Protein AF-A0A960XRH3-F1 (afdb_monomer_lite)

Foldseek 3Di:
DQVVLLVLLLVQCQDPDALLNQLSLVLLLLALDSDQSSLVSLVVLCVVQNQVSSYPQLLSSLSHADDLVSLVVLLVVLLVDAQDQDPSDNNLSSLSSNLPHDLVSVVVSLVVNVVSCVVRDDDPPDDPLQDPVRSSGSVVSNVLSVLLNVLLPDDLVVLVVLLVVLQVVCQVDPDRNVNSLSSLLSSLLSCLVVVVCPDVVLCVLLVLLAPPPPPPLPTPPVSVLSSLSNLLNNLAADPLVSLLCCCVSVDPSSLLSSLSSCLSVDDPVSVVVCLVCLVVHDPSSLLSSLSSLSHDDDPPCLVSLLVVLVPDDDLSSNLSSLQSLLSNVDPVSLVSSLVSCVVDLQDPSNVSSLSSNVSSCVSVVPDDPSSVVSCVVNVVVVVD

Structure (mmCIF, N/CA/C/O backbone):
data_AF-A0A960XRH3-F1
#
_entry.id   AF-A0A960XRH3-F1
#
loop_
_atom_site.group_PDB
_atom_site.id
_atom_site.type_symbol
_atom_site.label_atom_id
_atom_site.label_alt_id
_atom_site.label_comp_id
_atom_site.label_asym_id
_atom_site.label_entity_id
_atom_site.label_seq_id
_atom_site.pdbx_PDB_ins_code
_atom_site.Cartn_x
_atom_site.Cartn_y
_atom_site.Cartn_z
_atom_site.occupancy
_atom_site.B_iso_or_equiv
_atom_site.auth_seq_id
_atom_site.auth_comp_id
_atom_site.auth_asym_id
_atom_site.auth_atom_id
_atom_site.pdbx_PDB_model_num
ATOM 1 N N . MET A 1 1 ? -21.223 -7.403 -2.447 1.00 48.56 1 MET A N 1
ATOM 2 C CA . MET A 1 1 ? -21.439 -7.218 -0.989 1.00 48.56 1 MET A CA 1
ATOM 3 C C . MET A 1 1 ? -20.236 -6.549 -0.310 1.00 48.56 1 MET A C 1
ATOM 5 O O . MET A 1 1 ? -20.296 -6.327 0.890 1.00 48.56 1 MET A O 1
ATOM 9 N N . SER A 1 2 ? -19.185 -6.147 -1.039 1.00 59.88 2 SER A N 1
ATOM 10 C CA . SER A 1 2 ? -18.018 -5.454 -0.460 1.00 59.88 2 SER A CA 1
ATOM 11 C C . SER A 1 2 ? -18.266 -4.022 0.019 1.00 59.88 2 SER A C 1
ATOM 13 O O . SER A 1 2 ? -17.656 -3.613 1.004 1.00 59.88 2 SER A O 1
ATOM 15 N N . GLY A 1 3 ? -19.172 -3.273 -0.624 1.00 72.62 3 GLY A N 1
ATOM 16 C CA . GLY A 1 3 ? -19.415 -1.861 -0.287 1.00 72.62 3 GLY A CA 1
ATOM 17 C C . GLY A 1 3 ? -19.812 -1.636 1.175 1.00 72.62 3 GLY A C 1
ATOM 18 O O . GLY A 1 3 ? -19.259 -0.763 1.833 1.00 72.62 3 GLY A O 1
ATOM 19 N N . THR A 1 4 ? -20.676 -2.496 1.724 1.00 84.50 4 THR A N 1
ATOM 20 C CA . THR A 1 4 ? -21.173 -2.353 3.102 1.00 84.50 4 THR A CA 1
ATOM 21 C C . THR A 1 4 ? -20.093 -2.599 4.154 1.00 84.50 4 THR A C 1
ATOM 23 O O . THR A 1 4 ? -20.113 -1.971 5.205 1.00 84.50 4 THR A O 1
ATOM 26 N N . LEU A 1 5 ? -19.146 -3.510 3.897 1.00 90.38 5 LEU A N 1
ATOM 27 C CA . LEU A 1 5 ? -18.077 -3.807 4.855 1.00 90.38 5 LEU A CA 1
ATOM 28 C C . LEU A 1 5 ? -16.972 -2.749 4.820 1.00 90.38 5 LEU A C 1
ATOM 30 O O . LEU A 1 5 ? -16.470 -2.354 5.867 1.00 90.38 5 LEU A O 1
ATOM 34 N N . HIS A 1 6 ? -16.620 -2.263 3.628 1.00 91.94 6 HIS A N 1
ATOM 35 C CA . HIS A 1 6 ? -15.685 -1.150 3.479 1.00 91.94 6 HIS A CA 1
ATOM 36 C C . HIS A 1 6 ? -16.198 0.104 4.208 1.00 91.94 6 HIS A C 1
ATOM 38 O O . HIS A 1 6 ? -15.476 0.697 5.007 1.00 91.94 6 HIS A O 1
ATOM 44 N N . GLU A 1 7 ? -17.472 0.461 4.010 1.00 93.94 7 GLU A N 1
ATOM 45 C CA . GLU A 1 7 ? -18.117 1.566 4.728 1.00 93.94 7 GLU A CA 1
ATOM 46 C C . GLU A 1 7 ? -18.115 1.346 6.245 1.00 93.94 7 GLU A C 1
ATOM 48 O O . GLU A 1 7 ? -17.728 2.250 6.987 1.00 93.94 7 GLU A O 1
ATOM 53 N N . ALA A 1 8 ? -18.452 0.136 6.708 1.00 94.38 8 ALA A N 1
ATOM 54 C CA . ALA A 1 8 ? -18.419 -0.208 8.127 1.00 94.38 8 ALA A CA 1
ATOM 55 C C . ALA A 1 8 ? -17.009 -0.067 8.727 1.00 94.38 8 ALA A C 1
ATOM 57 O O . ALA A 1 8 ? -16.857 0.466 9.823 1.00 94.38 8 ALA A O 1
ATOM 58 N N . ARG A 1 9 ? -15.953 -0.480 8.015 1.00 95.19 9 ARG A N 1
ATOM 59 C CA . ARG A 1 9 ? -14.560 -0.319 8.469 1.00 95.19 9 ARG A CA 1
ATOM 60 C C . ARG A 1 9 ? -14.135 1.146 8.518 1.00 95.19 9 ARG A C 1
ATOM 62 O O . ARG A 1 9 ? -13.535 1.566 9.505 1.00 95.19 9 ARG A O 1
ATOM 69 N N . ILE A 1 10 ? -14.510 1.956 7.523 1.00 96.06 10 ILE A N 1
ATOM 70 C CA . ILE A 1 10 ? -14.344 3.415 7.599 1.00 96.06 10 ILE A CA 1
ATOM 71 C C . ILE A 1 10 ? -15.079 3.956 8.832 1.00 96.06 10 ILE A C 1
ATOM 73 O O . ILE A 1 10 ? -14.539 4.797 9.551 1.00 96.06 10 ILE A O 1
ATOM 77 N N . GLU A 1 11 ? -16.288 3.469 9.117 1.00 95.81 11 GLU A N 1
ATOM 78 C CA . GLU A 1 11 ? -17.016 3.822 10.334 1.00 95.81 11 GLU A CA 1
ATOM 79 C C . GLU A 1 11 ? -16.272 3.439 11.611 1.00 95.81 11 GLU A C 1
ATOM 81 O O . GLU A 1 11 ? -16.142 4.278 12.509 1.00 95.81 11 GLU A O 1
ATOM 86 N N . GLY A 1 12 ? -15.696 2.239 11.634 1.00 96.31 12 GLY A N 1
ATOM 87 C CA . GLY A 1 12 ? -14.905 1.684 12.724 1.00 96.31 12 GLY A CA 1
ATOM 88 C C . GLY A 1 12 ? -13.661 2.486 13.085 1.00 96.31 12 GLY A C 1
ATOM 89 O O . GLY A 1 12 ? -13.314 2.542 14.263 1.00 96.31 12 GLY A O 1
ATOM 90 N N . ILE A 1 13 ? -13.050 3.209 12.136 1.00 97.50 13 ILE A N 1
ATOM 91 C CA . ILE A 1 13 ? -11.967 4.165 12.443 1.00 97.50 13 ILE A CA 1
ATOM 92 C C . ILE A 1 13 ? -12.431 5.180 13.498 1.00 97.50 13 ILE A C 1
ATOM 94 O O . ILE A 1 13 ? -11.634 5.626 14.310 1.00 97.50 13 ILE A O 1
ATOM 98 N N . GLY A 1 14 ? -13.721 5.536 13.520 1.00 96.62 14 GLY A N 1
ATOM 99 C CA . GLY A 1 14 ? -14.300 6.482 14.477 1.00 96.62 14 GLY A CA 1
ATOM 100 C C . GLY A 1 14 ? -14.773 5.889 15.810 1.00 96.62 14 GLY A C 1
ATOM 101 O O . GLY A 1 14 ? -15.412 6.606 16.576 1.00 96.62 14 GLY A O 1
ATOM 102 N N . HIS A 1 15 ? -14.535 4.603 16.069 1.00 96.88 15 HIS A N 1
ATOM 103 C CA . HIS A 1 15 ? -15.086 3.880 17.217 1.00 96.88 15 HIS A CA 1
ATOM 104 C C . HIS A 1 15 ? -14.488 4.335 18.572 1.00 96.88 15 HIS A C 1
ATOM 106 O O . HIS A 1 15 ? -13.342 4.750 18.652 1.00 96.88 15 HIS A O 1
ATOM 112 N N . GLU A 1 16 ? -15.215 4.232 19.691 1.00 95.19 16 GLU A N 1
ATOM 113 C CA . GLU A 1 16 ? -14.694 4.673 21.008 1.00 95.19 16 GLU A CA 1
ATOM 114 C C . GLU A 1 16 ? -13.617 3.734 21.589 1.00 95.19 16 GLU A C 1
ATOM 116 O O . GLU A 1 16 ? -12.714 4.164 22.308 1.00 95.19 16 GLU A O 1
ATOM 121 N N . ASN A 1 17 ? -13.675 2.445 21.254 1.00 93.94 17 ASN A N 1
ATOM 122 C CA . ASN A 1 17 ? -12.661 1.460 21.640 1.00 93.94 17 ASN A CA 1
ATOM 123 C C . ASN A 1 17 ? -11.402 1.575 20.758 1.00 93.94 17 ASN A C 1
ATOM 125 O O . ASN A 1 17 ? -11.492 1.390 19.544 1.00 93.94 17 ASN A O 1
ATOM 129 N N . PHE A 1 18 ? -10.248 1.807 21.391 1.00 92.94 18 PHE A N 1
ATOM 130 C CA . PHE A 1 18 ? -8.927 1.926 20.760 1.00 92.94 18 PHE A CA 1
ATOM 131 C C . PHE A 1 18 ? -8.568 0.763 19.831 1.00 92.94 18 PHE A C 1
ATOM 133 O O . PHE A 1 18 ? -8.147 0.994 18.700 1.00 92.94 18 PHE A O 1
ATOM 140 N N . ILE A 1 19 ? -8.799 -0.475 20.271 1.00 89.94 19 ILE A N 1
ATOM 141 C CA . ILE A 1 19 ? -8.444 -1.678 19.507 1.00 89.94 19 ILE A CA 1
ATOM 142 C C . ILE A 1 19 ? -9.247 -1.720 18.203 1.00 89.94 19 ILE A C 1
ATOM 144 O O . ILE A 1 19 ? -8.694 -1.956 17.134 1.00 89.94 19 ILE A O 1
ATOM 148 N N . VAL A 1 20 ? -10.547 -1.415 18.278 1.00 92.62 20 VAL A N 1
ATOM 149 C CA . VAL A 1 20 ? -11.433 -1.405 17.102 1.00 92.62 20 VAL A CA 1
ATOM 150 C C . VAL A 1 20 ? -11.005 -0.331 16.107 1.00 92.62 20 VAL A C 1
ATOM 152 O O . VAL A 1 20 ? -10.933 -0.612 14.915 1.00 92.62 20 VAL A O 1
ATOM 155 N N . ARG A 1 21 ? -10.670 0.876 16.584 1.00 95.19 21 ARG A N 1
ATOM 156 C CA . ARG A 1 21 ? -10.161 1.948 15.717 1.00 95.19 21 ARG A CA 1
ATOM 157 C C . ARG A 1 21 ? -8.870 1.562 15.010 1.00 95.19 21 ARG A C 1
ATOM 159 O O . ARG A 1 21 ? -8.763 1.773 13.806 1.00 95.19 21 ARG A O 1
ATOM 166 N N . SER A 1 22 ? -7.904 1.035 15.765 1.00 93.88 22 SER A N 1
ATOM 167 C CA . SER A 1 22 ? -6.571 0.679 15.268 1.00 93.88 22 SER A CA 1
ATOM 168 C C . SER A 1 22 ? -6.653 -0.401 14.196 1.00 93.88 22 SER A C 1
ATOM 170 O O . SER A 1 22 ? -6.158 -0.224 13.084 1.00 93.88 22 SER A O 1
ATOM 172 N N . ALA A 1 23 ? -7.376 -1.484 14.473 1.00 91.94 23 ALA A N 1
ATOM 173 C CA . ALA A 1 23 ? -7.515 -2.568 13.515 1.00 91.94 23 ALA A CA 1
ATOM 174 C C . ALA A 1 23 ? -8.392 -2.174 12.305 1.00 91.94 23 ALA A C 1
ATOM 176 O O . ALA A 1 23 ? -8.077 -2.557 11.177 1.00 91.94 23 ALA A O 1
ATOM 177 N N . ALA A 1 24 ? -9.415 -1.323 12.479 1.00 95.56 24 ALA A N 1
ATOM 178 C CA . ALA A 1 24 ? -10.173 -0.765 11.354 1.00 95.56 24 ALA A CA 1
ATOM 179 C C . ALA A 1 24 ? -9.296 0.119 10.452 1.00 95.56 24 ALA A C 1
ATOM 181 O O . ALA A 1 24 ? -9.354 -0.003 9.226 1.00 95.56 24 ALA A O 1
ATOM 182 N N . LEU A 1 25 ? -8.444 0.965 11.044 1.00 95.81 25 LEU A N 1
ATOM 183 C CA . LEU A 1 25 ? -7.466 1.753 10.299 1.00 95.81 25 LEU A CA 1
ATOM 184 C C . LEU A 1 25 ? -6.478 0.844 9.561 1.00 95.81 25 LEU A C 1
ATOM 186 O O . LEU A 1 25 ? -6.264 1.048 8.371 1.00 95.81 25 LEU A O 1
ATOM 190 N N . GLY A 1 26 ? -5.929 -0.178 10.219 1.00 93.44 26 GLY A N 1
ATOM 191 C CA . GLY A 1 26 ? -5.017 -1.141 9.600 1.00 93.44 26 GLY A CA 1
ATOM 192 C C . GLY A 1 26 ? -5.637 -1.898 8.421 1.00 93.44 26 GLY A C 1
ATOM 193 O O . GLY A 1 26 ? -4.981 -2.082 7.393 1.00 93.44 26 GLY A O 1
ATOM 194 N N . ALA A 1 27 ? -6.912 -2.285 8.530 1.00 92.88 27 ALA A N 1
ATOM 195 C CA . ALA A 1 27 ? -7.650 -2.942 7.453 1.00 92.88 27 ALA A CA 1
ATOM 196 C C . ALA A 1 27 ? -7.862 -2.013 6.245 1.00 92.88 27 ALA A C 1
ATOM 198 O O . ALA A 1 27 ? -7.627 -2.436 5.112 1.00 92.88 27 ALA A O 1
ATOM 199 N N . ILE A 1 28 ? -8.253 -0.755 6.491 1.00 94.62 28 ILE A N 1
ATOM 200 C CA . ILE A 1 28 ? -8.509 0.265 5.460 1.00 94.62 28 ILE A CA 1
ATOM 201 C C . ILE A 1 28 ? -7.211 0.764 4.810 1.00 94.62 28 ILE A C 1
ATOM 203 O O . ILE A 1 28 ? -7.136 0.905 3.592 1.00 94.62 28 ILE A O 1
ATOM 207 N N . ALA A 1 29 ? -6.163 1.011 5.595 1.00 92.94 29 ALA A N 1
ATOM 208 C CA . ALA A 1 29 ? -4.878 1.523 5.119 1.00 92.94 29 ALA A CA 1
ATOM 209 C C . ALA A 1 29 ? -4.140 0.539 4.194 1.00 92.94 29 ALA A C 1
ATOM 211 O O . ALA A 1 29 ? -3.272 0.950 3.428 1.00 92.94 29 ALA A O 1
ATOM 212 N N . GLY A 1 30 ? -4.470 -0.755 4.264 1.00 87.50 30 GLY A N 1
ATOM 213 C CA . GLY A 1 30 ? -3.954 -1.783 3.360 1.00 87.50 30 GLY A CA 1
ATOM 214 C C . GLY A 1 30 ? -4.725 -1.915 2.042 1.00 87.50 30 GLY A C 1
ATOM 215 O O . GLY A 1 30 ? -4.359 -2.742 1.212 1.00 87.50 30 GLY A O 1
ATOM 216 N N . GLU A 1 31 ? -5.801 -1.159 1.832 1.00 90.56 31 GLU A N 1
ATOM 217 C CA . GLU A 1 31 ? -6.613 -1.256 0.616 1.00 90.56 31 GLU A CA 1
ATOM 218 C C . GLU A 1 31 ? -6.001 -0.463 -0.538 1.00 90.56 31 GLU A C 1
ATOM 220 O O . GLU A 1 31 ? -5.371 0.574 -0.340 1.00 90.56 31 GLU A O 1
ATOM 225 N N . ARG A 1 32 ? -6.241 -0.902 -1.780 1.00 87.50 32 ARG A N 1
ATOM 226 C CA . ARG A 1 32 ? -5.884 -0.103 -2.962 1.00 87.50 32 ARG A CA 1
ATOM 227 C C . ARG A 1 32 ? -6.595 1.255 -2.977 1.00 87.50 32 ARG A C 1
ATOM 229 O O . ARG A 1 32 ? -6.003 2.251 -3.389 1.00 87.50 32 ARG A O 1
ATOM 236 N N . GLU A 1 33 ? -7.861 1.292 -2.562 1.00 87.94 33 GLU A N 1
ATOM 237 C CA . GLU A 1 33 ? -8.695 2.499 -2.571 1.00 87.94 33 GLU A CA 1
ATOM 238 C C . GLU A 1 33 ? -9.349 2.724 -1.193 1.00 87.94 33 GLU A C 1
ATOM 240 O O . GLU A 1 33 ? -10.549 2.514 -1.045 1.00 87.94 33 GLU A O 1
ATOM 245 N N . PRO A 1 34 ? -8.596 3.189 -0.174 1.00 86.44 34 PRO A N 1
ATOM 246 C CA . PRO A 1 34 ? -9.102 3.333 1.201 1.00 86.44 34 PRO A CA 1
ATOM 247 C C . PRO A 1 34 ? -10.233 4.365 1.379 1.00 86.44 34 PRO A C 1
ATOM 249 O O . PRO A 1 34 ? -10.863 4.423 2.430 1.00 86.44 34 PRO A O 1
ATOM 252 N N . GLY A 1 35 ? -10.457 5.225 0.380 1.00 90.00 35 GLY A N 1
ATOM 253 C CA . GLY A 1 35 ? -11.445 6.302 0.419 1.00 90.00 35 GLY A CA 1
ATOM 254 C C . GLY A 1 35 ? -11.001 7.535 1.223 1.00 90.00 35 GLY A C 1
ATOM 255 O O . GLY A 1 35 ? -10.448 7.451 2.317 1.00 90.00 35 GLY A O 1
ATOM 256 N N . ALA A 1 36 ? -11.287 8.730 0.698 1.00 92.19 36 ALA A N 1
ATOM 257 C CA . ALA A 1 36 ? -10.952 10.012 1.337 1.00 92.19 36 ALA A CA 1
ATOM 258 C C . ALA A 1 36 ? -11.564 10.187 2.744 1.00 92.19 36 ALA A C 1
ATOM 260 O O . ALA A 1 36 ? -11.000 10.867 3.602 1.00 92.19 36 ALA A O 1
ATOM 261 N N . ALA A 1 37 ? -12.715 9.556 2.998 1.00 95.88 37 ALA A N 1
ATOM 262 C CA . ALA A 1 37 ? -13.389 9.612 4.291 1.00 95.88 37 ALA A CA 1
ATOM 263 C C . ALA A 1 37 ? -12.565 8.971 5.422 1.00 95.88 37 ALA A C 1
ATOM 265 O O . ALA A 1 37 ? -12.668 9.419 6.566 1.00 95.88 37 ALA A O 1
ATOM 266 N N . ALA A 1 38 ? -11.731 7.972 5.111 1.00 96.25 38 ALA A N 1
ATOM 267 C CA . ALA A 1 38 ? -10.868 7.314 6.086 1.00 96.25 38 ALA A CA 1
ATOM 268 C C . ALA A 1 38 ? -9.848 8.290 6.690 1.00 96.25 38 ALA A C 1
ATOM 270 O O . ALA A 1 38 ? -9.741 8.384 7.911 1.00 96.25 38 ALA A O 1
ATOM 271 N N . ALA A 1 39 ? -9.177 9.085 5.848 1.00 96.44 39 ALA A N 1
ATOM 272 C CA . ALA A 1 39 ? -8.207 10.093 6.282 1.00 96.44 39 ALA A CA 1
ATOM 273 C C . ALA A 1 39 ? -8.820 11.116 7.241 1.00 96.44 39 ALA A C 1
ATOM 275 O O . ALA A 1 39 ? -8.286 11.364 8.320 1.00 96.44 39 ALA A O 1
ATOM 276 N N . MET A 1 40 ? -9.984 11.665 6.888 1.00 97.44 40 MET A N 1
ATOM 277 C CA . MET A 1 40 ? -10.651 12.663 7.729 1.00 97.44 40 MET A CA 1
ATOM 278 C C . MET A 1 40 ? -11.178 12.072 9.039 1.00 97.44 40 MET A C 1
ATOM 280 O O . MET A 1 40 ? -11.209 12.754 10.062 1.00 97.44 40 MET A O 1
ATOM 284 N N . ARG A 1 41 ? -11.595 10.800 9.046 1.00 97.44 41 ARG A N 1
ATOM 285 C CA . ARG A 1 41 ? -11.948 10.112 10.294 1.00 97.44 41 ARG A CA 1
ATOM 286 C C . ARG A 1 41 ? -10.725 9.881 11.171 1.00 97.44 41 ARG A C 1
ATOM 288 O O . ARG A 1 41 ? -10.826 10.140 12.366 1.00 97.44 41 ARG A O 1
ATOM 295 N N . ALA A 1 42 ? -9.599 9.467 10.593 1.00 97.19 42 ALA A N 1
ATOM 296 C CA . ALA A 1 42 ? -8.359 9.281 11.336 1.00 97.19 42 ALA A CA 1
ATOM 297 C C . ALA A 1 42 ? -7.890 10.587 11.993 1.00 97.19 42 ALA A C 1
ATOM 299 O O . ALA A 1 42 ? -7.626 10.601 13.194 1.00 97.19 42 ALA A O 1
ATOM 300 N N . ILE A 1 43 ? -7.909 11.695 11.243 1.00 97.06 43 ILE A N 1
ATOM 301 C CA . ILE A 1 43 ? -7.615 13.040 11.761 1.00 97.06 43 ILE A CA 1
ATOM 302 C C . ILE A 1 43 ? -8.488 13.373 12.976 1.00 97.06 43 ILE A C 1
ATOM 304 O O . ILE A 1 43 ? -7.956 13.695 14.034 1.00 97.06 43 ILE A O 1
ATOM 308 N N . ARG A 1 44 ? -9.814 13.212 12.877 1.00 97.75 44 ARG A N 1
ATOM 309 C CA . ARG A 1 44 ? -10.726 13.515 13.996 1.00 97.75 44 ARG A CA 1
ATOM 310 C C . ARG A 1 44 ? -10.429 12.701 15.256 1.00 97.75 44 ARG A C 1
ATOM 312 O O . ARG A 1 44 ? -10.622 13.197 16.362 1.00 97.75 44 ARG A O 1
ATOM 319 N N . GLN A 1 45 ? -9.984 11.453 15.110 1.00 97.75 45 GLN A N 1
ATOM 320 C CA . GLN A 1 45 ? -9.597 10.640 16.265 1.00 97.75 45 GLN A CA 1
ATOM 321 C C . GLN A 1 45 ? -8.284 11.110 16.882 1.00 97.75 45 GLN A C 1
ATOM 323 O O . GLN A 1 45 ? -8.185 11.148 18.104 1.00 97.75 45 GLN A O 1
ATOM 328 N N . ILE A 1 46 ? -7.314 11.523 16.062 1.00 96.25 46 ILE A N 1
ATOM 329 C CA . ILE A 1 46 ? -6.060 12.124 16.536 1.00 96.25 46 ILE A CA 1
ATOM 330 C C . ILE A 1 46 ? -6.335 13.433 17.279 1.00 96.25 46 ILE A C 1
ATOM 332 O O . ILE A 1 46 ? -5.776 13.645 18.349 1.00 96.25 46 ILE A O 1
ATOM 336 N N . GLU A 1 47 ? -7.229 14.280 16.772 1.00 95.44 47 GLU A N 1
ATOM 337 C CA . GLU A 1 47 ? -7.630 15.519 17.452 1.00 95.44 47 GLU A CA 1
ATOM 338 C C . GLU A 1 47 ? -8.339 15.247 18.785 1.00 95.44 47 GLU A C 1
ATOM 340 O O . GLU A 1 47 ? -8.109 15.946 19.769 1.00 95.44 47 GLU A O 1
ATOM 345 N N . LYS A 1 48 ? -9.198 14.222 18.831 1.00 97.19 48 LYS A N 1
ATOM 346 C CA . LYS A 1 48 ? -9.991 13.883 20.019 1.00 97.19 48 LYS A CA 1
ATOM 347 C C . LYS A 1 48 ? -9.176 13.191 21.112 1.00 97.19 48 LYS A C 1
ATOM 349 O O . LYS A 1 48 ? -9.372 13.483 22.289 1.00 97.19 48 LYS A O 1
ATOM 354 N N . HIS A 1 49 ? -8.332 12.234 20.738 1.00 95.56 49 HIS A N 1
ATOM 355 C CA . HIS A 1 49 ? -7.635 11.351 21.676 1.00 95.56 49 HIS A CA 1
ATOM 356 C C . HIS A 1 49 ? -6.149 11.691 21.832 1.00 95.56 49 HIS A C 1
ATOM 358 O O . HIS A 1 49 ? -5.520 11.233 22.776 1.00 95.56 49 HIS A O 1
ATOM 364 N N . GLY A 1 50 ? -5.580 12.507 20.944 1.00 92.81 50 GLY A N 1
ATOM 365 C CA . GLY A 1 50 ? -4.134 12.628 20.798 1.00 92.81 50 GLY A CA 1
ATOM 366 C C . GLY A 1 50 ? -3.558 11.464 19.989 1.00 92.81 50 GLY A C 1
ATOM 367 O O . GLY A 1 50 ? -4.154 10.394 19.880 1.00 92.81 50 GLY A O 1
ATOM 368 N N . TRP A 1 51 ? -2.381 11.661 19.392 1.00 88.44 51 TRP A N 1
ATOM 369 C CA . TRP A 1 51 ? -1.824 10.685 18.447 1.00 88.44 51 TRP A CA 1
ATOM 370 C C . TRP A 1 51 ? -1.520 9.321 19.088 1.00 88.44 51 TRP A C 1
ATOM 372 O O . TRP A 1 51 ? -1.781 8.301 18.457 1.00 88.44 51 TRP A O 1
ATOM 382 N N . ARG A 1 52 ? -1.020 9.307 20.336 1.00 88.56 52 ARG A N 1
ATOM 383 C CA . ARG A 1 52 ? -0.635 8.080 21.062 1.00 88.56 52 ARG A CA 1
ATOM 384 C C . A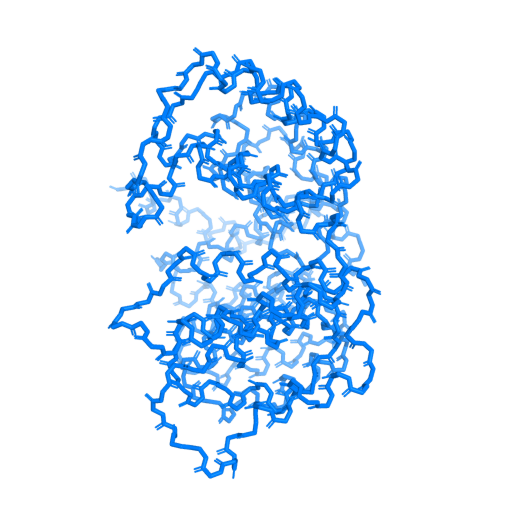RG A 1 52 ? -1.829 7.193 21.399 1.00 88.56 52 ARG A C 1
ATOM 386 O O . ARG A 1 52 ? -1.699 5.979 21.405 1.00 88.56 52 ARG A O 1
ATOM 393 N N . ASP A 1 53 ? -2.981 7.809 21.650 1.00 92.62 53 ASP A N 1
ATOM 394 C CA . ASP A 1 53 ? -4.187 7.108 22.098 1.00 92.62 53 ASP A CA 1
ATOM 395 C C . ASP A 1 53 ? -5.232 6.971 20.976 1.00 92.62 53 ASP A C 1
ATOM 397 O O . ASP A 1 53 ? -6.292 6.363 21.159 1.00 92.62 53 ASP A O 1
ATOM 401 N N . ALA A 1 54 ? -4.970 7.535 19.795 1.00 94.31 54 ALA A N 1
ATOM 402 C CA . ALA A 1 54 ? -5.843 7.396 18.636 1.00 94.31 54 ALA A CA 1
ATOM 403 C C . ALA A 1 54 ? -5.693 6.016 17.983 1.00 94.31 54 ALA A C 1
ATOM 405 O O . ALA A 1 54 ? -6.711 5.352 17.761 1.00 94.31 54 ALA A O 1
ATOM 406 N N . PHE A 1 55 ? -4.448 5.595 17.727 1.00 94.12 55 PHE A N 1
ATOM 407 C CA . PHE A 1 55 ? -4.093 4.364 17.015 1.00 94.12 55 PHE A CA 1
ATOM 408 C C . PHE A 1 55 ? -2.811 3.745 17.575 1.00 94.12 55 PHE A C 1
ATOM 410 O O . PHE A 1 55 ? -1.950 4.460 18.076 1.00 94.12 55 PHE A O 1
ATOM 417 N N . GLU A 1 56 ? -2.670 2.428 17.442 1.00 90.62 56 GLU A N 1
ATOM 418 C CA . GLU A 1 56 ? -1.481 1.691 17.890 1.00 90.62 56 GLU A CA 1
ATOM 419 C C . GLU A 1 56 ? -0.266 1.961 17.003 1.00 90.62 56 GLU A C 1
ATOM 421 O O . GLU A 1 56 ? 0.836 2.174 17.499 1.00 90.62 56 GLU A O 1
ATOM 426 N N . PHE A 1 57 ? -0.485 2.015 15.685 1.00 89.44 57 PHE A N 1
ATOM 427 C CA . PHE A 1 57 ? 0.569 2.207 14.693 1.00 89.44 57 PHE A CA 1
ATOM 428 C C . PHE A 1 57 ? 0.308 3.479 13.878 1.00 89.44 57 PHE A C 1
ATOM 430 O O . PHE A 1 57 ? -0.399 3.436 12.866 1.00 89.44 57 PHE A O 1
ATOM 437 N N . PRO A 1 58 ? 0.903 4.627 14.249 1.00 84.31 58 PRO A N 1
ATOM 438 C CA . PRO A 1 58 ? 0.696 5.886 13.528 1.00 84.31 58 PRO A CA 1
ATOM 439 C C . PRO A 1 58 ? 1.150 5.809 12.069 1.00 84.31 58 PRO A C 1
ATOM 441 O O . PRO A 1 58 ? 0.616 6.511 11.212 1.00 84.31 58 PRO A O 1
ATOM 444 N N . SER A 1 59 ? 2.098 4.918 11.766 1.00 89.69 59 SER A N 1
ATOM 445 C CA . SER A 1 59 ? 2.567 4.640 10.410 1.00 89.69 59 SER A CA 1
ATOM 446 C C . SER A 1 59 ? 1.443 4.236 9.452 1.00 89.69 59 SER A C 1
ATOM 448 O O . SER A 1 59 ? 1.574 4.468 8.255 1.00 89.69 59 SER A O 1
ATOM 450 N N . GLN A 1 60 ? 0.315 3.703 9.935 1.00 92.00 60 GLN A N 1
ATOM 451 C CA . GLN A 1 60 ? -0.824 3.336 9.089 1.00 92.00 60 GLN A CA 1
ATOM 452 C C . GLN A 1 60 ? -1.439 4.545 8.368 1.00 92.00 60 GLN A C 1
ATOM 454 O O . GLN A 1 60 ? -1.937 4.404 7.249 1.00 92.00 60 GLN A O 1
ATOM 459 N N . ILE A 1 61 ? -1.353 5.752 8.945 1.00 92.12 61 ILE A N 1
ATOM 460 C CA . ILE A 1 61 ? -1.942 6.949 8.332 1.00 92.12 61 ILE A CA 1
ATOM 461 C C . ILE A 1 61 ? -1.287 7.305 6.992 1.00 92.12 61 ILE A C 1
ATOM 463 O O . ILE A 1 61 ? -1.952 7.832 6.103 1.00 92.12 61 ILE A O 1
ATOM 467 N N . ARG A 1 62 ? -0.007 6.950 6.800 1.00 92.00 62 ARG A N 1
ATOM 468 C CA . ARG A 1 62 ? 0.777 7.292 5.599 1.00 92.00 62 ARG A CA 1
ATOM 469 C C . ARG A 1 62 ? 0.276 6.630 4.316 1.00 92.00 62 ARG A C 1
ATOM 471 O O . ARG A 1 62 ? 0.784 6.941 3.235 1.00 92.00 62 ARG A O 1
ATOM 478 N N . ASN A 1 63 ? -0.645 5.680 4.450 1.00 92.62 63 ASN A N 1
ATOM 479 C CA . ASN A 1 63 ? -1.262 4.950 3.349 1.00 92.62 63 ASN A CA 1
ATOM 480 C C . ASN A 1 63 ? -2.694 5.425 3.066 1.00 92.62 63 ASN A C 1
ATOM 482 O O . ASN A 1 63 ? -3.301 4.983 2.093 1.00 92.62 63 ASN A O 1
ATOM 486 N N . LEU A 1 64 ? -3.239 6.337 3.877 1.00 95.69 64 LEU A N 1
ATOM 487 C CA . LEU A 1 64 ? -4.548 6.918 3.610 1.00 95.69 64 LEU A CA 1
ATOM 488 C C . LEU A 1 64 ? -4.461 7.950 2.476 1.00 95.69 64 LEU A C 1
ATOM 490 O O . LEU A 1 64 ? -3.478 8.690 2.378 1.00 95.69 64 LEU A O 1
ATOM 494 N N . PRO A 1 65 ? -5.489 8.052 1.622 1.00 94.62 65 PRO A N 1
ATOM 495 C CA . PRO A 1 65 ? -5.522 9.054 0.568 1.00 94.62 65 PRO A CA 1
ATOM 496 C C . PRO A 1 65 ? -5.631 10.461 1.157 1.00 94.62 65 PRO A C 1
ATOM 498 O O . PRO A 1 65 ? -6.303 10.691 2.163 1.00 94.62 65 PRO A O 1
ATOM 501 N N . HIS A 1 66 ? -5.012 11.427 0.490 1.00 95.56 66 HIS A N 1
ATOM 502 C CA . HIS A 1 66 ? -5.168 12.825 0.861 1.00 95.56 66 HIS A CA 1
ATOM 503 C C . HIS A 1 66 ? -6.506 13.412 0.403 1.00 95.56 66 HIS A C 1
ATOM 505 O O . HIS A 1 66 ? -7.102 12.987 -0.588 1.00 95.56 66 HIS A O 1
ATOM 511 N N . THR A 1 67 ? -6.915 14.469 1.095 1.00 96.00 67 THR A N 1
ATOM 512 C CA . THR A 1 67 ? -7.828 15.504 0.611 1.00 96.00 67 THR A CA 1
ATOM 513 C C . THR A 1 67 ? -7.123 16.852 0.746 1.00 96.00 67 THR A C 1
ATOM 515 O O . THR A 1 67 ? -6.160 16.972 1.504 1.00 96.00 67 THR A O 1
ATOM 518 N N . ALA A 1 68 ? -7.605 17.899 0.073 1.00 95.62 68 ALA A N 1
ATOM 519 C CA . ALA A 1 68 ? -7.071 19.248 0.289 1.00 95.62 68 ALA A CA 1
ATOM 520 C C . ALA A 1 68 ? -7.134 19.665 1.777 1.00 95.62 68 ALA A C 1
ATOM 522 O O . ALA A 1 68 ? -6.221 20.312 2.288 1.00 95.62 68 ALA A O 1
ATOM 523 N N . GLU A 1 69 ? -8.186 19.241 2.485 1.00 97.00 69 GLU A N 1
ATOM 524 C CA . GLU A 1 69 ? -8.356 19.476 3.920 1.00 97.00 69 GLU A CA 1
ATOM 525 C C . GLU A 1 69 ? -7.328 18.705 4.757 1.00 97.00 69 GLU A C 1
ATOM 527 O O . GLU A 1 69 ? -6.705 19.301 5.632 1.00 97.00 69 GLU A O 1
ATOM 532 N N . SER A 1 70 ? -7.077 17.423 4.460 1.00 96.88 70 SER A N 1
ATOM 533 C CA . SER A 1 70 ? -6.089 16.634 5.205 1.00 96.88 70 SER A CA 1
ATOM 534 C C . SER A 1 70 ? -4.660 17.132 4.988 1.00 96.88 70 SER A C 1
ATOM 536 O O . SER A 1 70 ? -3.864 17.121 5.922 1.00 96.88 70 SER A O 1
ATOM 538 N N . VAL A 1 71 ? -4.344 17.629 3.785 1.00 95.38 71 VAL A N 1
ATOM 539 C CA . VAL A 1 71 ? -3.048 18.259 3.475 1.00 95.38 71 VAL A CA 1
ATOM 540 C C . VAL A 1 71 ? -2.861 19.553 4.257 1.00 95.38 71 VAL A C 1
ATOM 542 O O . VAL A 1 71 ? -1.796 19.777 4.827 1.00 95.38 71 VAL A O 1
ATOM 545 N N . LYS A 1 72 ? -3.895 20.400 4.320 1.00 95.12 72 LYS A N 1
ATOM 546 C CA . LYS A 1 72 ? -3.854 21.609 5.147 1.00 95.12 72 LYS A CA 1
ATOM 547 C C . LYS A 1 72 ? -3.688 21.251 6.625 1.00 95.12 72 LYS A C 1
ATOM 549 O O . LYS A 1 72 ? -2.844 21.840 7.288 1.00 95.12 72 LYS A O 1
ATOM 554 N N . TRP A 1 73 ? -4.467 20.290 7.121 1.00 95.50 73 TRP A N 1
ATOM 555 C CA . TRP A 1 73 ? -4.412 19.853 8.515 1.00 95.50 73 TRP A CA 1
ATOM 556 C C . TRP A 1 73 ? -3.019 19.356 8.899 1.00 95.50 73 TRP A C 1
ATOM 558 O O . TRP A 1 73 ? -2.460 19.812 9.891 1.00 95.50 73 TRP A O 1
ATOM 568 N N . VAL A 1 74 ? -2.421 18.473 8.092 1.00 93.19 74 VAL A N 1
ATOM 569 C CA . VAL A 1 74 ? -1.094 17.934 8.406 1.00 93.19 74 VAL A CA 1
ATOM 570 C C . VAL A 1 74 ? -0.010 19.006 8.276 1.00 93.19 74 VAL A C 1
ATOM 572 O O . VAL A 1 74 ? 0.924 19.005 9.066 1.00 93.19 74 VAL A O 1
ATOM 575 N N . ALA A 1 75 ? -0.143 19.966 7.353 1.00 90.06 75 ALA A N 1
ATOM 576 C CA . ALA A 1 75 ? 0.761 21.113 7.288 1.00 90.06 75 ALA A CA 1
ATOM 577 C C . ALA A 1 75 ? 0.663 21.993 8.546 1.00 90.06 75 ALA A C 1
ATOM 579 O O . ALA A 1 75 ? 1.692 22.373 9.097 1.00 90.06 75 ALA A O 1
ATOM 580 N N . ASP A 1 76 ? -0.557 22.283 9.017 1.00 90.44 76 ASP A N 1
ATOM 581 C CA . ASP A 1 76 ? -0.793 23.025 10.262 1.00 90.44 76 ASP A CA 1
ATOM 582 C C . ASP A 1 76 ? -0.168 22.282 11.457 1.00 90.44 76 ASP A C 1
ATOM 584 O O . ASP A 1 76 ? 0.585 22.876 12.228 1.00 90.44 76 ASP A O 1
ATOM 588 N N . TRP A 1 77 ? -0.395 20.968 11.543 1.00 90.56 77 TRP A N 1
ATOM 589 C CA . TRP A 1 77 ? 0.174 20.104 12.578 1.00 90.56 77 TRP A CA 1
ATOM 590 C C . TRP A 1 77 ? 1.709 20.122 12.543 1.00 90.56 77 TRP A C 1
ATOM 592 O O . TRP A 1 77 ? 2.361 20.372 13.551 1.00 90.56 77 TRP A O 1
ATOM 602 N N . LEU A 1 78 ? 2.326 19.925 11.376 1.00 85.56 78 LEU A N 1
ATOM 603 C CA . LEU A 1 78 ? 3.787 19.886 11.259 1.00 85.56 78 LEU A CA 1
ATOM 604 C C . LEU A 1 78 ? 4.458 21.241 11.553 1.00 85.56 78 LEU A C 1
ATOM 606 O O . LEU A 1 78 ? 5.651 21.258 11.845 1.00 85.56 78 LEU A O 1
ATOM 610 N N . VAL A 1 79 ? 3.725 22.358 11.461 1.00 83.38 79 VAL A N 1
ATOM 611 C CA . VAL A 1 79 ? 4.205 23.689 11.872 1.00 83.38 79 VAL A CA 1
ATOM 612 C C . VAL A 1 79 ? 4.113 23.882 13.385 1.00 83.38 79 VAL A C 1
ATOM 614 O O . VAL A 1 79 ? 4.983 24.525 13.967 1.00 83.38 79 VAL A O 1
ATOM 617 N N . GLU A 1 80 ? 3.064 23.357 14.017 1.00 84.69 80 GLU A N 1
ATOM 618 C CA . GLU A 1 80 ? 2.848 23.471 15.462 1.00 84.69 80 GLU A CA 1
ATOM 619 C C . GLU A 1 80 ? 3.817 22.594 16.268 1.00 84.69 80 GLU A C 1
ATOM 621 O O . GLU A 1 80 ? 4.311 23.008 17.319 1.00 84.69 80 GLU A O 1
ATOM 626 N N . PHE A 1 81 ? 4.114 21.390 15.775 1.00 78.25 81 PHE A N 1
ATOM 627 C CA . PHE A 1 81 ? 4.957 20.424 16.472 1.00 78.25 81 PHE A CA 1
ATOM 628 C C . PHE A 1 81 ? 6.396 20.458 15.932 1.00 78.25 81 PHE A C 1
ATOM 630 O O . PHE A 1 81 ? 6.681 19.990 14.827 1.00 78.25 81 PHE A O 1
ATOM 637 N N . ALA A 1 82 ? 7.311 21.015 16.736 1.00 62.56 82 ALA A N 1
ATOM 638 C CA . ALA A 1 82 ? 8.730 21.150 16.401 1.00 62.56 82 ALA A CA 1
ATOM 639 C C . ALA A 1 82 ? 9.381 19.794 16.036 1.00 62.56 82 ALA A C 1
ATOM 641 O O . ALA A 1 82 ? 9.037 18.783 16.655 1.00 62.56 82 ALA A O 1
ATOM 642 N N . PRO A 1 83 ? 10.347 19.761 15.093 1.00 63.25 83 PRO A N 1
ATOM 643 C CA . PRO A 1 83 ? 11.082 18.571 14.672 1.00 63.25 83 PRO A CA 1
ATOM 644 C C . PRO A 1 83 ? 11.621 17.738 15.837 1.00 63.25 83 PRO A C 1
ATOM 646 O O . PRO A 1 83 ? 12.583 18.127 16.502 1.00 63.25 83 PRO A O 1
ATOM 649 N N . THR A 1 84 ? 11.069 16.544 16.032 1.00 64.19 84 THR A N 1
ATOM 650 C CA . THR A 1 84 ? 11.688 15.493 16.848 1.00 64.19 84 THR A CA 1
ATOM 651 C C . THR A 1 84 ? 12.470 14.520 15.956 1.00 64.19 84 THR A C 1
ATOM 653 O O . THR A 1 84 ? 12.236 14.413 14.752 1.00 64.19 84 THR A O 1
ATOM 656 N N . THR A 1 85 ? 13.483 13.846 16.513 1.00 56.34 85 THR A N 1
ATOM 657 C CA . THR A 1 85 ? 14.413 12.985 15.750 1.00 56.34 85 THR A CA 1
ATOM 658 C C . THR A 1 85 ? 14.079 11.486 15.805 1.00 56.34 85 THR A C 1
ATOM 660 O O . THR A 1 85 ? 14.804 10.682 15.211 1.00 56.34 85 THR A O 1
ATOM 663 N N . GLY A 1 86 ? 13.006 11.088 16.499 1.00 60.44 86 GLY A N 1
ATOM 664 C CA . GLY A 1 86 ? 12.609 9.683 16.658 1.00 60.44 86 GLY A CA 1
ATOM 665 C C . GLY A 1 86 ? 11.864 9.120 15.441 1.00 60.44 86 GLY A C 1
ATOM 666 O O . GLY A 1 86 ? 11.046 9.808 14.840 1.00 60.44 86 GLY A O 1
ATOM 667 N N . GLN A 1 87 ? 12.134 7.862 15.071 1.00 57.19 87 GLN A N 1
ATOM 668 C CA . GLN A 1 87 ? 11.431 7.171 13.971 1.00 57.19 87 GLN A CA 1
ATOM 669 C C . GLN A 1 87 ? 9.974 6.829 14.306 1.00 57.19 87 GLN A C 1
ATOM 671 O O . GLN A 1 87 ? 9.139 6.819 13.410 1.00 57.19 87 GLN A O 1
ATOM 676 N N . GLU A 1 88 ? 9.664 6.597 15.582 1.00 63.28 88 GLU A N 1
ATOM 677 C CA . GLU A 1 88 ? 8.299 6.329 16.065 1.00 63.28 88 GLU A CA 1
ATOM 678 C C . GLU A 1 88 ? 7.508 7.612 16.350 1.00 63.28 88 GLU A C 1
ATOM 680 O O . GLU A 1 88 ? 6.359 7.570 16.791 1.00 63.28 88 GLU A O 1
ATOM 685 N N . GLU A 1 89 ? 8.117 8.774 16.112 1.00 79.50 89 GLU A N 1
ATOM 686 C CA . GLU A 1 89 ? 7.446 10.042 16.332 1.00 79.50 89 GLU A CA 1
ATOM 687 C C . GLU A 1 89 ? 6.436 10.291 15.201 1.00 79.50 89 GLU A C 1
ATOM 689 O O . GLU A 1 89 ? 6.758 10.136 14.017 1.00 79.50 89 GLU A O 1
ATOM 694 N N . PRO A 1 90 ? 5.212 10.738 15.524 1.00 82.88 90 PRO A N 1
ATOM 695 C CA . PRO A 1 90 ? 4.128 10.940 14.559 1.00 82.88 90 PRO A CA 1
ATOM 696 C C . PRO A 1 90 ? 4.537 11.893 13.439 1.00 82.88 90 PRO A C 1
ATOM 698 O O . PRO A 1 90 ? 4.076 11.767 12.308 1.00 82.88 90 PRO A O 1
ATOM 701 N N . GLN A 1 91 ? 5.459 12.810 13.729 1.00 82.50 91 GLN A N 1
ATOM 702 C CA . GLN A 1 91 ? 6.012 13.743 12.768 1.00 82.50 91 GLN A CA 1
ATOM 703 C C . GLN A 1 91 ? 6.713 13.051 11.598 1.00 82.50 91 GLN A C 1
ATOM 705 O O . GLN A 1 91 ? 6.590 13.522 10.470 1.00 82.50 91 GLN A O 1
ATOM 710 N N . HIS A 1 92 ? 7.421 11.939 11.816 1.00 82.81 92 HIS A N 1
ATOM 711 C CA . HIS A 1 92 ? 8.032 11.188 10.720 1.00 82.81 92 HIS A CA 1
ATOM 712 C C . HIS A 1 92 ? 6.948 10.667 9.764 1.00 82.81 92 HIS A C 1
ATOM 714 O O . HIS A 1 92 ? 6.986 10.953 8.565 1.00 82.81 92 HIS A O 1
ATOM 720 N N . HIS A 1 93 ? 5.921 10.008 10.301 1.00 87.69 93 HIS A N 1
ATOM 721 C CA . HIS A 1 93 ? 4.826 9.448 9.508 1.00 87.69 93 HIS A CA 1
ATOM 722 C C . HIS A 1 93 ? 3.946 10.516 8.848 1.00 87.69 93 HIS A C 1
ATOM 724 O O . HIS A 1 93 ? 3.537 10.344 7.702 1.00 87.69 93 HIS A O 1
ATOM 730 N N . PHE A 1 94 ? 3.690 11.640 9.519 1.00 89.75 94 PHE A N 1
ATOM 731 C CA . PHE A 1 94 ? 2.957 12.769 8.948 1.00 89.75 94 PHE A CA 1
ATOM 732 C C . PHE A 1 94 ? 3.753 13.506 7.875 1.00 89.75 94 PHE A C 1
ATOM 734 O O . PHE A 1 94 ? 3.164 13.922 6.882 1.00 89.75 94 PHE A O 1
ATOM 741 N N . ASN A 1 95 ? 5.076 13.613 8.014 1.00 86.38 95 ASN A N 1
ATOM 742 C CA . ASN A 1 95 ? 5.928 14.119 6.943 1.00 86.38 95 ASN A CA 1
ATOM 743 C C . ASN A 1 95 ? 5.891 13.189 5.726 1.00 86.38 95 ASN A C 1
ATOM 745 O O . ASN A 1 95 ? 5.702 13.668 4.611 1.00 86.38 95 ASN A O 1
ATOM 749 N N . GLU A 1 96 ? 6.046 11.872 5.918 1.00 86.50 96 GLU A N 1
ATOM 750 C CA . GLU A 1 96 ? 5.919 10.898 4.823 1.00 86.50 96 GLU A CA 1
ATOM 751 C C . GLU A 1 96 ? 4.548 10.975 4.155 1.00 86.50 96 GLU A C 1
ATOM 753 O O . GLU A 1 96 ? 4.465 10.957 2.929 1.00 86.50 96 GLU A O 1
ATOM 758 N N . TRP A 1 97 ? 3.484 11.082 4.955 1.00 92.44 97 TRP A N 1
ATOM 759 C CA . TRP A 1 97 ? 2.127 11.228 4.455 1.00 92.44 97 TRP A CA 1
ATOM 760 C C . TRP A 1 97 ? 2.003 12.506 3.627 1.00 92.44 97 TRP A C 1
ATOM 762 O O . TRP A 1 97 ? 1.797 12.407 2.424 1.00 92.44 97 TRP A O 1
ATOM 772 N N . PHE A 1 98 ? 2.269 13.679 4.214 1.00 91.06 98 PHE A N 1
ATOM 773 C CA . PHE A 1 98 ? 2.242 14.980 3.535 1.00 91.06 98 PHE A CA 1
ATOM 774 C C . PHE A 1 98 ? 3.000 14.956 2.205 1.00 91.06 98 PHE A C 1
ATOM 776 O O . PHE A 1 98 ? 2.480 15.397 1.184 1.00 91.06 98 PHE A O 1
ATOM 783 N N . CYS A 1 99 ? 4.190 14.355 2.175 1.00 88.38 99 CYS A N 1
ATOM 784 C CA . CYS A 1 99 ? 5.011 14.286 0.972 1.00 88.38 99 CYS A CA 1
ATOM 785 C C . CYS A 1 99 ? 4.458 13.382 -0.137 1.00 88.38 99 CYS A C 1
ATOM 787 O O . CYS A 1 99 ? 5.026 13.407 -1.223 1.00 88.38 99 CYS A O 1
ATOM 789 N N . LYS A 1 100 ? 3.375 12.627 0.084 1.00 90.38 100 LYS A N 1
ATOM 790 C CA . LYS A 1 100 ? 2.634 11.869 -0.942 1.00 90.38 100 LYS A CA 1
ATOM 791 C C . LYS A 1 100 ? 1.418 12.626 -1.486 1.00 90.38 100 LYS A C 1
ATOM 793 O O . LYS A 1 100 ? 0.763 12.145 -2.410 1.00 90.38 100 LYS A O 1
ATOM 798 N N . ALA A 1 101 ? 1.084 13.791 -0.932 1.00 92.75 101 ALA A N 1
ATOM 799 C CA . ALA A 1 101 ? -0.060 14.574 -1.380 1.00 92.75 101 ALA A CA 1
ATOM 800 C C . ALA A 1 101 ? 0.080 15.024 -2.847 1.00 92.75 101 ALA A C 1
ATOM 802 O O . ALA A 1 101 ? 1.200 15.268 -3.305 1.00 92.75 101 ALA A O 1
ATOM 803 N N . PRO A 1 102 ? -1.028 15.169 -3.594 1.00 91.94 102 PRO A N 1
ATOM 804 C CA . PRO A 1 102 ? -1.022 15.808 -4.905 1.00 91.94 102 PRO A CA 1
ATOM 805 C C . PRO A 1 102 ? -0.331 17.176 -4.882 1.00 91.94 102 PRO A C 1
ATOM 807 O O . PRO A 1 102 ? -0.511 17.969 -3.952 1.00 91.94 102 PRO A O 1
ATOM 810 N N . VAL A 1 103 ? 0.465 17.450 -5.917 1.00 89.19 103 VAL A N 1
ATOM 811 C CA . VAL A 1 103 ? 1.282 18.670 -6.041 1.00 89.19 103 VAL A CA 1
ATOM 812 C C . VAL A 1 103 ? 0.427 19.933 -5.921 1.00 89.19 103 VAL A C 1
ATOM 814 O O . VAL A 1 103 ? 0.815 20.887 -5.247 1.00 89.19 103 VAL A O 1
ATOM 817 N N . GLU A 1 104 ? -0.768 19.927 -6.503 1.00 91.06 104 GLU A N 1
ATOM 818 C CA . GLU A 1 104 ? -1.725 21.029 -6.447 1.00 91.06 104 GLU A CA 1
ATOM 819 C C . GLU A 1 104 ? -2.201 21.363 -5.024 1.00 91.06 104 GLU A C 1
ATOM 821 O O . GLU A 1 104 ? -2.593 22.500 -4.763 1.00 91.06 104 GLU A O 1
ATOM 826 N N . TRP A 1 105 ? -2.153 20.405 -4.092 1.00 94.12 105 TRP A N 1
ATOM 827 C CA . TRP A 1 105 ? -2.509 20.621 -2.686 1.00 94.12 105 TRP A CA 1
ATOM 828 C C . TRP A 1 105 ? -1.295 20.977 -1.829 1.00 94.12 105 TRP A C 1
ATOM 830 O O . TRP A 1 105 ? -1.453 21.637 -0.804 1.00 94.12 105 TRP A O 1
ATOM 840 N N . LEU A 1 106 ? -0.092 20.586 -2.258 1.00 89.69 106 LEU A N 1
ATOM 841 C CA . LEU A 1 106 ? 1.166 20.957 -1.609 1.00 89.69 106 LEU A CA 1
ATOM 842 C C . LEU A 1 106 ? 1.548 22.415 -1.859 1.00 89.69 106 LEU A C 1
ATOM 844 O O . LEU A 1 106 ? 1.983 23.096 -0.930 1.00 89.69 106 LEU A O 1
ATOM 848 N N . LEU A 1 107 ? 1.364 22.902 -3.091 1.00 88.31 107 LEU A N 1
ATOM 849 C CA . LEU A 1 107 ? 1.769 24.250 -3.503 1.00 88.31 107 LEU A CA 1
ATOM 850 C C . LEU A 1 107 ? 1.287 25.359 -2.547 1.00 88.31 107 LEU A C 1
ATOM 852 O O . LEU A 1 107 ? 2.116 26.168 -2.142 1.00 88.31 107 LEU A O 1
ATOM 856 N N . PRO A 1 108 ? 0.012 25.405 -2.107 1.00 90.12 108 PRO A N 1
ATOM 857 C CA . PRO A 1 108 ? -0.448 26.459 -1.201 1.00 90.12 108 PRO A CA 1
ATOM 858 C C . PRO A 1 108 ? 0.122 26.370 0.222 1.00 90.12 108 PRO A C 1
ATOM 860 O O . PRO A 1 108 ? 0.004 27.329 0.980 1.00 90.12 108 PRO A O 1
ATOM 863 N N . GLN A 1 109 ? 0.684 25.222 0.617 1.00 87.94 109 GLN A N 1
ATOM 864 C CA . GLN A 1 109 ? 1.196 25.002 1.973 1.00 87.94 109 GLN A CA 1
ATOM 865 C C . GLN A 1 109 ? 2.708 25.209 2.078 1.00 87.94 109 GLN A C 1
ATOM 867 O O . GLN A 1 109 ? 3.219 25.352 3.190 1.00 87.94 109 GLN A O 1
ATOM 872 N N . ILE A 1 110 ? 3.436 25.221 0.954 1.00 78.69 110 ILE A N 1
ATOM 873 C CA . ILE A 1 110 ? 4.892 25.125 1.023 1.00 78.69 110 ILE A CA 1
ATOM 874 C C . ILE A 1 110 ? 5.554 26.353 1.641 1.00 78.69 110 ILE A C 1
ATOM 876 O O . ILE A 1 110 ? 6.473 26.175 2.430 1.00 78.69 110 ILE A O 1
ATOM 880 N N . ASP A 1 111 ? 5.080 27.569 1.363 1.00 78.94 111 ASP A N 1
ATOM 881 C CA . ASP A 1 111 ? 5.696 28.786 1.913 1.00 78.94 111 ASP A CA 1
ATOM 882 C C . ASP A 1 111 ? 5.664 28.780 3.446 1.00 78.94 111 ASP A C 1
ATOM 884 O O . ASP A 1 111 ? 6.687 28.990 4.097 1.00 78.94 111 ASP A O 1
ATOM 888 N N . ARG A 1 112 ? 4.512 28.408 4.017 1.00 76.94 112 ARG A N 1
ATOM 889 C CA . ARG A 1 112 ? 4.319 28.270 5.468 1.00 76.94 112 ARG A CA 1
ATOM 890 C C . ARG A 1 112 ? 5.274 27.235 6.058 1.00 76.94 112 ARG A C 1
ATOM 892 O O . ARG A 1 112 ? 5.856 27.450 7.114 1.00 76.94 112 ARG A O 1
ATOM 899 N N . PHE A 1 113 ? 5.447 26.118 5.358 1.00 72.25 113 PHE A N 1
ATOM 900 C CA . PHE A 1 113 ? 6.276 25.013 5.822 1.00 72.25 113 PHE A CA 1
ATOM 901 C C . PHE A 1 113 ? 7.782 25.304 5.690 1.00 72.25 113 PHE A C 1
ATOM 903 O O . PHE A 1 113 ? 8.571 24.983 6.579 1.00 72.25 113 PHE A O 1
ATOM 910 N N . VAL A 1 114 ? 8.188 25.982 4.611 1.00 72.06 114 VAL A N 1
ATOM 911 C CA . VAL A 1 114 ? 9.559 26.456 4.370 1.00 72.06 114 VAL A CA 1
ATOM 912 C C . VAL A 1 114 ? 10.006 27.413 5.470 1.00 72.06 114 VAL A C 1
ATOM 914 O O . VAL A 1 114 ? 11.147 27.325 5.923 1.00 72.06 114 VAL A O 1
ATOM 917 N N . GLU A 1 115 ? 9.146 28.351 5.870 1.00 72.06 115 GLU A N 1
ATOM 918 C CA . GLU A 1 115 ? 9.468 29.346 6.896 1.00 72.06 115 GLU A CA 1
ATOM 919 C C . GLU A 1 115 ? 9.757 28.691 8.250 1.00 72.06 115 GLU A C 1
ATOM 921 O O . GLU A 1 115 ? 10.807 28.964 8.839 1.00 72.06 115 GLU A O 1
ATOM 926 N N . THR A 1 116 ? 8.905 27.760 8.688 1.00 68.12 116 THR A N 1
ATOM 927 C CA . THR A 1 116 ? 9.112 27.001 9.930 1.00 68.12 116 THR A CA 1
ATOM 928 C C . THR A 1 116 ? 10.413 26.200 9.895 1.00 68.12 116 THR A C 1
ATOM 930 O O . THR A 1 116 ? 11.221 26.267 10.822 1.00 68.12 116 THR A O 1
ATOM 933 N N . LEU A 1 117 ? 10.692 25.502 8.791 1.00 64.25 117 LEU A N 1
ATOM 934 C CA . LEU A 1 117 ? 11.902 24.683 8.678 1.00 64.25 117 LEU A CA 1
ATOM 935 C C . LEU A 1 117 ? 13.187 25.517 8.589 1.00 64.25 117 LEU A C 1
ATOM 937 O O . LEU A 1 117 ? 14.217 25.100 9.117 1.00 64.25 117 LEU A O 1
ATOM 941 N N . LYS A 1 118 ? 13.156 26.694 7.951 1.00 65.81 118 LYS A N 1
ATOM 942 C CA . LYS A 1 118 ? 14.303 27.620 7.918 1.00 65.81 118 LYS A CA 1
ATOM 943 C C . LYS A 1 118 ? 14.661 28.149 9.307 1.00 65.81 118 LYS A C 1
ATOM 945 O O . LYS A 1 118 ? 15.836 28.416 9.550 1.00 65.81 118 LYS A O 1
ATOM 950 N N . ALA A 1 119 ? 13.672 28.326 10.182 1.00 65.12 119 ALA A N 1
ATOM 951 C CA . ALA A 1 119 ? 13.872 28.860 11.525 1.00 65.12 119 ALA A CA 1
ATOM 952 C C . ALA A 1 119 ? 14.474 27.828 12.493 1.00 65.12 119 ALA A C 1
ATOM 954 O O . ALA A 1 119 ? 15.276 28.194 13.351 1.00 65.12 119 ALA A O 1
ATOM 955 N N . GLU A 1 120 ? 14.126 26.547 12.345 1.00 57.91 120 GLU A N 1
ATOM 956 C CA . GLU A 1 120 ? 14.428 25.528 13.361 1.00 57.91 120 GLU A CA 1
ATOM 957 C C . GLU A 1 120 ? 15.566 24.566 12.997 1.00 57.91 120 GLU A C 1
ATOM 959 O O . GLU A 1 120 ? 16.013 23.784 13.838 1.00 57.91 120 GLU A O 1
ATOM 964 N N . LEU A 1 121 ? 16.077 24.603 11.762 1.00 52.78 121 LEU A N 1
ATOM 965 C CA . LEU A 1 121 ? 17.004 23.580 11.286 1.00 52.78 121 LEU A CA 1
ATOM 966 C C . LEU A 1 121 ? 18.350 24.156 10.824 1.00 52.78 121 LEU A C 1
ATOM 968 O O . LEU A 1 121 ? 18.382 25.041 9.969 1.00 52.78 121 LEU A O 1
ATOM 972 N N . PRO A 1 122 ? 19.495 23.608 11.293 1.00 52.94 122 PRO A N 1
ATOM 973 C CA . PRO A 1 122 ? 20.801 24.041 10.810 1.00 52.94 122 PRO A CA 1
ATOM 974 C C . PRO A 1 122 ? 20.912 23.828 9.291 1.00 52.94 122 PRO A C 1
ATOM 976 O O . PRO A 1 122 ? 20.317 22.871 8.769 1.00 52.94 122 PRO A O 1
ATOM 979 N N . PRO A 1 123 ? 21.664 24.685 8.574 1.00 57.38 123 PRO A N 1
ATOM 980 C CA . PRO A 1 123 ? 21.786 24.618 7.123 1.00 57.38 123 PRO A CA 1
ATOM 981 C C . PRO A 1 123 ? 22.197 23.214 6.669 1.00 57.38 123 PRO A C 1
ATOM 983 O O . PRO A 1 123 ? 23.049 22.569 7.281 1.00 57.38 123 PRO A O 1
ATOM 986 N N . LEU A 1 124 ? 21.561 22.731 5.598 1.00 51.34 124 LEU A N 1
ATOM 987 C CA . LEU A 1 124 ? 21.877 21.458 4.949 1.00 51.34 124 LEU A CA 1
ATOM 988 C C . LEU A 1 124 ? 23.279 21.539 4.327 1.00 51.34 124 LEU A C 1
ATOM 990 O O . LEU A 1 124 ? 23.435 21.854 3.150 1.00 51.34 124 LEU A O 1
ATOM 994 N N . THR A 1 125 ? 24.322 21.279 5.110 1.00 47.28 125 THR A N 1
ATOM 995 C CA . THR A 1 125 ? 25.688 21.178 4.596 1.00 47.28 125 THR A CA 1
ATOM 996 C C . THR A 1 125 ? 25.920 19.777 4.023 1.00 47.28 125 THR A C 1
ATOM 998 O O . THR A 1 125 ? 26.033 18.800 4.753 1.00 47.28 125 THR A O 1
ATOM 1001 N N . GLY A 1 126 ? 25.947 19.689 2.689 1.00 43.19 126 GLY A N 1
ATOM 1002 C CA . GLY A 1 126 ? 26.714 18.760 1.835 1.00 43.19 126 GLY A CA 1
ATOM 1003 C C . GLY A 1 126 ? 26.601 17.228 1.961 1.00 43.19 126 GLY A C 1
ATOM 1004 O O . GLY A 1 126 ? 26.835 16.559 0.964 1.00 43.19 126 GLY A O 1
ATOM 1005 N N . SER A 1 127 ? 26.256 16.647 3.112 1.00 44.34 127 SER A N 1
ATOM 1006 C CA . SER A 1 127 ? 26.528 15.225 3.416 1.00 44.34 127 SER A CA 1
ATOM 1007 C C . SER A 1 127 ? 25.292 14.411 3.839 1.00 44.34 127 SER A C 1
ATOM 1009 O O . SER A 1 127 ? 25.316 13.187 3.875 1.00 44.34 127 SER A O 1
ATOM 1011 N N . ILE A 1 128 ? 24.152 15.056 4.107 1.00 45.56 128 ILE A N 1
ATOM 1012 C CA . ILE A 1 128 ? 22.957 14.348 4.614 1.00 45.56 128 ILE A CA 1
ATOM 1013 C C . ILE A 1 128 ? 22.239 13.536 3.516 1.00 45.56 128 ILE A C 1
ATOM 1015 O O . ILE A 1 128 ? 21.473 12.630 3.826 1.00 45.56 128 ILE A O 1
ATOM 1019 N N . ARG A 1 129 ? 22.511 13.798 2.229 1.00 46.78 129 ARG A N 1
ATOM 1020 C CA . ARG A 1 129 ? 21.874 13.065 1.120 1.00 46.78 129 ARG A CA 1
ATOM 1021 C C . ARG A 1 129 ? 22.318 11.598 1.007 1.00 46.78 129 ARG A C 1
ATOM 1023 O O . ARG A 1 129 ? 21.613 10.841 0.361 1.00 46.78 129 ARG A O 1
ATOM 1030 N N . SER A 1 130 ? 23.431 11.187 1.619 1.00 44.44 130 SER A N 1
ATOM 1031 C CA . SER A 1 130 ? 24.022 9.854 1.416 1.00 44.44 130 SER A CA 1
ATOM 1032 C C . SER A 1 130 ? 23.923 8.903 2.614 1.00 44.44 130 SER A C 1
ATOM 1034 O O . SER A 1 130 ? 24.486 7.817 2.548 1.00 44.44 130 SER A O 1
ATOM 1036 N N . ASN A 1 131 ? 23.250 9.274 3.714 1.00 43.97 131 ASN A N 1
ATOM 1037 C CA . ASN A 1 131 ? 23.162 8.407 4.894 1.00 43.97 131 ASN A CA 1
ATOM 1038 C C . ASN A 1 131 ? 21.754 7.787 5.055 1.00 43.97 131 ASN A C 1
ATOM 1040 O O . ASN A 1 131 ? 20.819 8.507 5.416 1.00 43.97 131 ASN A O 1
ATOM 1044 N N . PRO A 1 132 ? 21.590 6.468 4.839 1.00 44.12 132 PRO A N 1
ATOM 1045 C CA . PRO A 1 132 ? 20.309 5.780 4.992 1.00 44.12 132 PRO A CA 1
ATOM 1046 C C . PRO A 1 132 ? 19.828 5.694 6.452 1.00 44.12 132 PRO A C 1
ATOM 1048 O O . PRO A 1 132 ? 18.651 5.487 6.686 1.00 44.12 132 PRO A O 1
ATOM 1051 N N . VAL A 1 133 ? 20.648 5.956 7.476 1.00 45.69 133 VAL A N 1
ATOM 1052 C CA . VAL A 1 133 ? 20.180 5.924 8.886 1.00 45.69 133 VAL A CA 1
ATOM 1053 C C . VAL A 1 133 ? 19.305 7.148 9.251 1.00 45.69 133 VAL A C 1
ATOM 1055 O O . VAL A 1 133 ? 18.815 7.287 10.366 1.00 45.69 133 VAL A O 1
ATOM 1058 N N . VAL A 1 134 ? 19.055 8.050 8.298 1.00 51.19 134 VAL A N 1
ATOM 1059 C CA . VAL A 1 134 ? 18.435 9.368 8.517 1.00 51.19 134 VAL A CA 1
ATOM 1060 C C . VAL A 1 134 ? 16.965 9.410 8.053 1.00 51.19 134 VAL A C 1
ATOM 1062 O O . VAL A 1 134 ? 16.400 10.485 7.872 1.00 51.19 134 VAL A O 1
ATOM 1065 N N . PHE A 1 135 ? 16.297 8.260 7.884 1.00 49.31 135 PHE A N 1
ATOM 1066 C CA . PHE A 1 135 ? 14.893 8.207 7.434 1.00 49.31 135 PHE A CA 1
ATOM 1067 C C . PHE A 1 135 ? 13.897 8.923 8.367 1.00 49.31 135 PHE A C 1
ATOM 1069 O O . PHE A 1 135 ? 12.868 9.388 7.888 1.00 49.31 135 PHE A O 1
ATOM 1076 N N . SER A 1 136 ? 14.221 9.126 9.650 1.00 55.03 136 SER A N 1
ATOM 1077 C CA . SER A 1 136 ? 13.408 9.941 10.571 1.00 55.03 136 SER A CA 1
ATOM 1078 C C . SER A 1 136 ? 13.545 11.449 10.376 1.00 55.03 136 SER A C 1
ATOM 1080 O O . SER A 1 136 ? 12.831 12.200 11.030 1.00 55.03 136 SER A O 1
ATOM 1082 N N . ASN A 1 137 ? 14.458 11.937 9.532 1.00 67.12 137 ASN A N 1
ATOM 1083 C CA . ASN A 1 137 ? 14.757 13.365 9.483 1.00 67.12 137 ASN A CA 1
ATOM 1084 C C . ASN A 1 137 ? 13.717 14.134 8.657 1.00 67.12 137 ASN A C 1
ATOM 1086 O O . ASN A 1 137 ? 13.669 13.955 7.434 1.00 67.12 137 ASN A O 1
ATOM 1090 N N . PRO A 1 138 ? 12.975 15.082 9.261 1.00 67.00 138 PRO A N 1
ATOM 1091 C CA . PRO A 1 138 ? 12.016 15.922 8.543 1.00 67.00 138 PRO A CA 1
ATOM 1092 C C . PRO A 1 138 ? 12.621 16.645 7.329 1.00 67.00 138 PRO A C 1
ATOM 1094 O O . PRO A 1 138 ? 11.930 16.878 6.339 1.00 67.00 138 PRO A O 1
ATOM 1097 N N . LYS A 1 139 ? 13.937 16.927 7.340 1.00 71.19 139 LYS A N 1
ATOM 1098 C CA . LYS A 1 139 ? 14.651 17.527 6.198 1.00 71.19 139 LYS A CA 1
ATOM 1099 C C . LYS A 1 139 ? 14.608 16.670 4.940 1.00 71.19 139 LYS A C 1
ATOM 1101 O O . LYS A 1 139 ? 14.567 17.216 3.843 1.00 71.19 139 LYS A O 1
ATOM 1106 N N . ILE A 1 140 ? 14.684 15.349 5.090 1.00 73.31 140 ILE A N 1
ATOM 1107 C CA . ILE A 1 140 ? 14.744 14.416 3.964 1.00 73.31 140 ILE A CA 1
ATOM 1108 C C . ILE A 1 140 ? 13.370 14.312 3.293 1.00 73.31 140 ILE A C 1
ATOM 1110 O O . ILE A 1 140 ? 13.284 14.360 2.065 1.00 73.31 140 ILE A O 1
ATOM 1114 N N . SER A 1 141 ? 12.297 14.243 4.082 1.00 74.00 141 SER A N 1
ATOM 1115 C CA . SER A 1 141 ? 10.926 14.300 3.564 1.00 74.00 141 SER A CA 1
ATOM 1116 C C . SER A 1 141 ? 10.637 15.657 2.920 1.00 74.00 141 SER A C 1
ATOM 1118 O O . SER A 1 141 ? 10.148 15.715 1.797 1.00 74.00 141 SER A O 1
ATOM 1120 N N . PHE A 1 142 ? 11.052 16.760 3.547 1.00 75.38 142 PHE A N 1
ATOM 1121 C CA . PHE A 1 142 ? 10.879 18.087 2.959 1.00 75.38 142 PHE A CA 1
ATOM 1122 C C . PHE A 1 142 ? 11.631 18.266 1.634 1.00 75.38 142 PHE A C 1
ATOM 1124 O O . PHE A 1 142 ? 11.056 18.758 0.666 1.00 75.38 142 PHE A O 1
ATOM 1131 N N . ALA A 1 143 ? 12.895 17.835 1.562 1.00 79.06 143 ALA A N 1
ATOM 1132 C CA . ALA A 1 143 ? 13.652 17.859 0.314 1.00 79.06 143 ALA A CA 1
ATOM 1133 C C . ALA A 1 143 ? 12.922 17.083 -0.791 1.00 79.06 143 ALA A C 1
ATOM 1135 O O . ALA A 1 143 ? 12.861 17.549 -1.922 1.00 79.06 143 ALA A O 1
ATOM 1136 N N . HIS A 1 144 ? 12.292 15.958 -0.446 1.00 83.06 144 HIS A N 1
ATOM 1137 C CA . HIS A 1 144 ? 11.471 15.200 -1.382 1.00 83.06 144 HIS A CA 1
ATOM 1138 C C . HIS A 1 144 ? 10.225 15.976 -1.846 1.00 83.06 144 HIS A C 1
ATOM 1140 O O . HIS A 1 144 ? 9.953 16.009 -3.042 1.00 83.06 144 HIS A O 1
ATOM 1146 N N . ALA A 1 145 ? 9.499 16.659 -0.952 1.00 82.69 145 ALA A N 1
ATOM 1147 C CA . ALA A 1 145 ? 8.376 17.516 -1.349 1.00 82.69 145 ALA A CA 1
ATOM 1148 C C . ALA A 1 145 ? 8.814 18.670 -2.271 1.00 82.69 145 ALA A C 1
ATOM 1150 O O . ALA A 1 145 ? 8.145 18.947 -3.265 1.00 82.69 145 ALA A O 1
ATOM 1151 N N . VAL A 1 146 ? 9.952 19.313 -1.982 1.00 83.44 146 VAL A N 1
ATOM 1152 C CA . VAL A 1 146 ? 10.533 20.356 -2.847 1.00 83.44 146 VAL A CA 1
ATOM 1153 C C . VAL A 1 146 ? 10.893 19.785 -4.216 1.00 83.44 146 VAL A C 1
ATOM 1155 O O . VAL A 1 146 ? 10.474 20.346 -5.226 1.00 83.44 146 VAL A O 1
ATOM 1158 N N . ASP A 1 147 ? 11.595 18.649 -4.258 1.00 87.12 147 ASP A N 1
ATOM 1159 C CA . ASP A 1 147 ? 11.958 17.978 -5.508 1.00 87.12 147 ASP A CA 1
ATOM 1160 C C . ASP A 1 147 ? 10.699 17.665 -6.344 1.00 87.12 147 ASP A C 1
ATOM 1162 O O . ASP A 1 147 ? 10.703 17.881 -7.558 1.00 87.12 147 ASP A O 1
ATOM 1166 N N . ARG A 1 148 ? 9.598 17.220 -5.710 1.00 89.62 148 ARG A N 1
ATOM 1167 C CA . ARG A 1 148 ? 8.302 16.970 -6.379 1.00 89.62 148 ARG A CA 1
ATOM 1168 C C . ARG A 1 148 ? 7.719 18.227 -7.014 1.00 89.62 148 ARG A C 1
ATOM 1170 O O . ARG A 1 148 ? 7.291 18.184 -8.169 1.00 89.62 148 ARG A O 1
ATOM 1177 N N . LEU A 1 149 ? 7.731 19.353 -6.304 1.00 87.25 149 LEU A N 1
ATOM 1178 C CA . LEU A 1 149 ? 7.246 20.625 -6.847 1.00 87.25 149 LEU A CA 1
ATOM 1179 C C . LEU A 1 149 ? 8.129 21.141 -7.985 1.00 87.25 149 LEU A C 1
ATOM 1181 O O . LEU A 1 149 ? 7.611 21.579 -9.012 1.00 87.25 149 LEU A O 1
ATOM 1185 N N . GLU A 1 150 ? 9.452 21.055 -7.844 1.00 88.69 150 GLU A N 1
ATOM 1186 C CA . GLU A 1 150 ? 10.378 21.445 -8.907 1.00 88.69 150 GLU A CA 1
ATOM 1187 C C . GLU A 1 150 ? 10.180 20.590 -10.164 1.00 88.69 150 GLU A C 1
ATOM 1189 O O . GLU A 1 150 ? 10.095 21.126 -11.274 1.00 88.69 150 GLU A O 1
ATOM 1194 N N . ALA A 1 151 ? 10.066 19.269 -10.002 1.00 91.69 151 ALA A N 1
ATOM 1195 C CA . ALA A 1 151 ? 9.844 18.340 -11.103 1.00 91.69 151 ALA A CA 1
ATOM 1196 C C . ALA A 1 151 ? 8.518 18.615 -11.823 1.00 91.69 151 ALA A C 1
ATOM 1198 O O . ALA A 1 151 ? 8.482 18.616 -13.059 1.00 91.69 151 ALA A O 1
ATOM 1199 N N . ALA A 1 152 ? 7.459 18.949 -11.078 1.00 89.56 152 ALA A N 1
ATOM 1200 C CA . ALA A 1 152 ? 6.171 19.340 -11.643 1.00 89.56 152 ALA A CA 1
ATOM 1201 C C . ALA A 1 152 ? 6.257 20.584 -12.549 1.00 89.56 152 ALA A C 1
ATOM 1203 O O . ALA A 1 152 ? 5.447 20.718 -13.469 1.00 89.56 152 ALA A O 1
ATOM 1204 N N . MET A 1 153 ? 7.268 21.443 -12.367 1.00 89.19 153 MET A N 1
ATOM 1205 C CA . MET A 1 153 ? 7.516 22.638 -13.187 1.00 89.19 153 MET A CA 1
ATOM 1206 C C . MET A 1 153 ? 8.446 22.414 -14.392 1.00 89.19 153 MET A C 1
ATOM 1208 O O . MET A 1 153 ? 8.587 23.303 -15.232 1.00 89.19 153 MET A O 1
ATOM 1212 N N . TRP A 1 154 ? 9.138 21.276 -14.501 1.00 93.50 154 TRP A N 1
ATOM 1213 C CA . TRP A 1 154 ? 10.091 21.041 -15.602 1.00 93.50 154 TRP A CA 1
ATOM 1214 C C . TRP A 1 154 ? 9.386 20.788 -16.942 1.00 93.50 154 TRP A C 1
ATOM 1216 O O . TRP A 1 154 ? 8.182 20.629 -16.968 1.00 93.50 154 TRP A O 1
ATOM 1226 N N . SER A 1 155 ? 10.071 20.732 -18.084 1.00 92.81 155 SER A N 1
ATOM 1227 C CA . SER A 1 155 ? 9.454 20.198 -19.315 1.00 92.81 155 SER A CA 1
ATOM 1228 C C . SER A 1 155 ? 9.546 18.670 -19.336 1.00 92.81 155 SER A C 1
ATOM 1230 O O . SER A 1 155 ? 10.361 18.089 -18.617 1.00 92.81 155 SER A O 1
ATOM 1232 N N . GLY A 1 156 ? 8.724 18.005 -20.148 1.00 89.75 156 GLY A N 1
ATOM 1233 C CA . GLY A 1 156 ? 8.816 16.558 -20.373 1.00 89.75 156 GLY A CA 1
ATOM 1234 C C . GLY A 1 156 ? 10.186 16.096 -20.856 1.00 89.75 156 GLY A C 1
ATOM 1235 O O . GLY A 1 156 ? 10.779 15.158 -20.331 1.00 89.75 156 GLY A O 1
ATOM 1236 N N . GLU A 1 157 ? 10.744 16.841 -21.811 1.00 90.62 157 GLU A N 1
ATOM 1237 C CA . GLU A 1 157 ? 12.100 16.643 -22.323 1.00 90.62 157 GLU A CA 1
ATOM 1238 C C . GLU A 1 157 ? 13.155 16.749 -21.215 1.00 90.62 157 GLU A C 1
ATOM 1240 O O . GLU A 1 157 ? 14.018 15.880 -21.099 1.00 90.62 157 GLU A O 1
ATOM 1245 N N . LYS A 1 158 ? 13.049 17.762 -20.345 1.00 93.94 158 LYS A N 1
ATOM 1246 C CA . LYS A 1 158 ? 13.963 17.932 -19.211 1.00 93.94 158 LYS A CA 1
ATOM 1247 C C . LYS A 1 158 ? 13.844 16.787 -18.203 1.00 93.94 158 LYS A C 1
ATOM 1249 O O . LYS A 1 158 ? 14.868 16.344 -17.687 1.00 93.94 158 LYS A O 1
ATOM 1254 N N . LEU A 1 159 ? 12.627 16.319 -17.917 1.00 93.12 159 LEU A N 1
ATOM 1255 C CA . LEU A 1 159 ? 12.403 15.165 -17.040 1.00 93.12 159 LEU A CA 1
ATOM 1256 C C . LEU A 1 159 ? 13.051 13.903 -17.615 1.00 93.12 159 LEU A C 1
ATOM 1258 O O . LEU A 1 159 ? 13.824 13.261 -16.912 1.00 93.12 159 LEU A O 1
ATOM 1262 N N . ARG A 1 160 ? 12.810 13.592 -18.897 1.00 90.12 160 ARG A N 1
ATOM 1263 C CA . ARG A 1 160 ? 13.436 12.446 -19.578 1.00 90.12 160 ARG A CA 1
ATOM 1264 C C . ARG A 1 160 ? 14.958 12.525 -19.563 1.00 90.12 160 ARG A C 1
ATOM 1266 O O . ARG A 1 160 ? 15.604 11.561 -19.178 1.00 90.12 160 ARG A O 1
ATOM 1273 N N . GLY A 1 161 ? 15.527 13.678 -19.923 1.00 89.50 161 GLY A N 1
ATOM 1274 C CA . GLY A 1 161 ? 16.978 13.867 -19.909 1.00 89.50 161 GLY A CA 1
ATOM 1275 C C . GLY A 1 161 ? 17.579 13.643 -18.518 1.00 89.50 161 GLY A C 1
ATOM 1276 O O . GLY A 1 161 ? 18.596 12.970 -18.386 1.00 89.50 161 GLY A O 1
ATOM 1277 N N . LYS A 1 162 ? 16.917 14.140 -17.463 1.00 93.75 162 LYS A N 1
ATOM 1278 C CA . LYS A 1 162 ? 17.337 13.887 -16.078 1.00 93.75 162 LYS A CA 1
ATOM 1279 C C . LYS A 1 162 ? 17.206 12.420 -15.678 1.00 93.75 162 LYS A C 1
ATOM 1281 O O . LYS A 1 162 ? 18.114 11.917 -15.024 1.00 93.75 162 LYS A O 1
ATOM 1286 N N . LEU A 1 163 ? 16.115 11.757 -16.060 1.00 91.50 163 LEU A N 1
ATOM 1287 C CA . LEU A 1 163 ? 15.902 10.339 -15.782 1.00 91.50 163 LEU A CA 1
ATOM 1288 C C . LEU A 1 163 ? 17.012 9.488 -16.407 1.00 91.50 163 LEU A C 1
ATOM 1290 O O . LEU A 1 163 ? 17.619 8.692 -15.704 1.00 91.50 163 LEU A O 1
ATOM 1294 N N . GLU A 1 164 ? 17.339 9.708 -17.682 1.00 88.50 164 GLU A N 1
ATOM 1295 C CA . GLU A 1 164 ? 18.417 8.985 -18.371 1.00 88.50 164 GLU A CA 1
ATOM 1296 C C . GLU A 1 164 ? 19.777 9.186 -17.691 1.00 88.50 164 GLU A C 1
ATOM 1298 O O . GLU A 1 164 ? 20.446 8.211 -17.354 1.00 88.50 164 GLU A O 1
ATOM 1303 N N . THR A 1 165 ? 20.148 10.431 -17.368 1.00 90.62 165 THR A N 1
ATOM 1304 C CA . THR A 1 165 ? 21.386 10.708 -16.615 1.00 90.62 165 THR A CA 1
ATOM 1305 C C . THR A 1 165 ? 21.408 10.006 -15.254 1.00 90.62 165 THR A C 1
ATOM 1307 O O . THR A 1 165 ? 22.461 9.586 -14.776 1.00 90.62 165 THR A O 1
ATOM 1310 N N . MET A 1 166 ? 20.260 9.898 -14.586 1.00 90.81 166 MET A N 1
ATOM 1311 C CA . MET A 1 166 ? 20.175 9.217 -13.297 1.00 90.81 166 MET A CA 1
ATOM 1312 C C . MET A 1 166 ? 20.278 7.706 -13.431 1.00 90.81 166 MET A C 1
ATOM 1314 O O . MET A 1 166 ? 20.980 7.092 -12.638 1.00 90.81 166 MET A O 1
ATOM 1318 N N . LEU A 1 167 ? 19.645 7.120 -14.444 1.00 88.88 167 LEU A N 1
ATOM 1319 C CA . LEU A 1 167 ? 19.756 5.696 -14.747 1.00 88.88 167 LEU A CA 1
ATOM 1320 C C . LEU A 1 167 ? 21.213 5.302 -15.017 1.00 88.88 167 LEU A C 1
ATOM 1322 O O . LEU A 1 167 ? 21.683 4.308 -14.470 1.00 88.88 167 LEU A O 1
ATOM 1326 N N . GLU A 1 168 ? 21.951 6.114 -15.779 1.00 87.69 168 GLU A N 1
ATOM 1327 C CA . GLU A 1 168 ? 23.391 5.927 -16.010 1.00 87.69 168 GLU A CA 1
ATOM 1328 C C . GLU A 1 168 ? 24.200 5.988 -14.708 1.00 87.69 168 GLU A C 1
ATOM 1330 O O . GLU A 1 168 ? 25.066 5.148 -14.467 1.00 87.69 168 GLU A O 1
ATOM 1335 N N . ARG A 1 169 ? 23.897 6.957 -13.834 1.00 90.19 169 ARG A N 1
ATOM 1336 C CA . ARG A 1 169 ? 24.559 7.078 -12.527 1.00 90.19 169 ARG A CA 1
ATOM 1337 C C . ARG A 1 169 ? 24.267 5.902 -11.610 1.00 90.19 169 ARG A C 1
ATOM 1339 O O . ARG A 1 169 ? 25.187 5.433 -10.951 1.00 90.19 169 ARG A O 1
ATOM 1346 N N . CYS A 1 170 ? 23.017 5.446 -11.555 1.00 89.94 170 CYS A N 1
ATOM 1347 C CA . CYS A 1 170 ? 22.640 4.304 -10.737 1.00 89.94 170 CYS A CA 1
ATOM 1348 C C . CYS A 1 170 ? 23.331 3.030 -11.229 1.00 89.94 170 CYS A C 1
ATOM 1350 O O . CYS A 1 170 ? 23.887 2.295 -10.424 1.00 89.94 170 CYS A O 1
ATOM 1352 N N . ALA A 1 171 ? 23.373 2.814 -12.547 1.00 86.75 171 ALA A N 1
ATOM 1353 C CA . ALA A 1 171 ? 24.056 1.668 -13.145 1.00 86.75 171 ALA A CA 1
ATOM 1354 C C . ALA A 1 171 ? 25.574 1.663 -12.883 1.00 86.75 171 ALA A C 1
ATOM 1356 O O . ALA A 1 171 ? 26.185 0.600 -12.823 1.00 86.75 171 ALA A O 1
ATOM 1357 N N . ALA A 1 172 ? 26.187 2.839 -12.720 1.00 89.12 172 ALA A N 1
ATOM 1358 C CA . ALA A 1 172 ? 27.605 2.982 -12.396 1.00 89.12 172 ALA A CA 1
ATOM 1359 C C . ALA A 1 172 ? 27.901 3.003 -10.882 1.00 89.12 172 ALA A C 1
ATOM 1361 O O . ALA A 1 172 ? 29.070 3.096 -10.495 1.00 89.12 172 ALA A O 1
ATOM 1362 N N . ALA A 1 173 ? 26.878 2.978 -10.021 1.00 89.00 173 ALA A N 1
ATOM 1363 C CA . ALA A 1 173 ? 27.059 3.089 -8.580 1.00 89.00 173 ALA A CA 1
ATOM 1364 C C . ALA A 1 173 ? 27.596 1.769 -7.988 1.00 89.00 173 ALA A C 1
ATOM 1366 O O . AL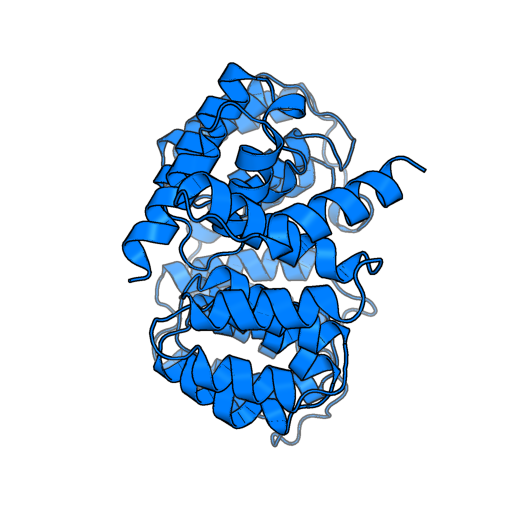A A 1 173 ? 27.094 0.699 -8.325 1.00 89.00 173 ALA A O 1
ATOM 1367 N N . PRO A 1 174 ? 28.596 1.819 -7.085 1.00 86.88 174 PRO A N 1
ATOM 1368 C CA . PRO A 1 174 ? 29.135 0.617 -6.442 1.00 86.88 174 PRO A CA 1
ATOM 1369 C C . PRO A 1 174 ? 28.195 0.030 -5.375 1.00 86.88 174 PRO A C 1
ATOM 1371 O O . PRO A 1 174 ? 28.355 -1.121 -4.984 1.00 86.88 174 PRO A O 1
ATOM 1374 N N . GLU A 1 175 ? 27.242 0.827 -4.890 1.00 89.56 175 GLU A N 1
ATOM 1375 C CA . GLU A 1 175 ? 26.266 0.489 -3.852 1.00 89.56 175 GLU A CA 1
ATOM 1376 C C . GLU A 1 175 ? 24.880 0.991 -4.271 1.00 89.56 175 GLU A C 1
ATOM 1378 O O . GLU A 1 175 ? 24.759 1.800 -5.195 1.00 89.56 175 GLU A O 1
ATOM 1383 N N . PHE A 1 176 ? 23.829 0.549 -3.571 1.00 88.25 176 PHE A N 1
ATOM 1384 C CA . PHE A 1 176 ? 22.464 0.974 -3.871 1.00 88.25 176 PHE A CA 1
ATOM 1385 C C . PHE A 1 176 ? 22.297 2.503 -3.693 1.00 88.25 176 PHE A C 1
ATOM 1387 O O . PHE A 1 176 ? 22.418 3.023 -2.578 1.00 88.25 176 PHE A O 1
ATOM 1394 N N . PRO A 1 177 ? 21.978 3.255 -4.762 1.00 90.94 177 PRO A N 1
ATOM 1395 C CA . PRO A 1 177 ? 21.999 4.710 -4.760 1.00 90.94 177 PRO A CA 1
ATOM 1396 C C . PRO A 1 177 ? 20.658 5.267 -4.254 1.00 90.94 177 PRO A C 1
ATOM 1398 O O . PRO A 1 177 ? 19.831 5.764 -5.018 1.00 90.94 177 PRO A O 1
ATOM 1401 N N . HIS A 1 178 ? 20.410 5.157 -2.942 1.00 87.44 178 HIS A N 1
ATOM 1402 C CA . HIS A 1 178 ? 19.129 5.526 -2.312 1.00 87.44 178 HIS A CA 1
ATOM 1403 C C . HIS A 1 178 ? 18.641 6.942 -2.670 1.00 87.44 178 HIS A C 1
ATOM 1405 O O . HIS A 1 178 ? 17.441 7.159 -2.858 1.00 87.44 178 HIS A O 1
ATOM 1411 N N . ALA A 1 179 ? 19.553 7.916 -2.750 1.00 85.56 179 ALA A N 1
ATOM 1412 C CA . ALA A 1 179 ? 19.211 9.302 -3.060 1.00 85.56 179 ALA A CA 1
ATOM 1413 C C . ALA A 1 179 ? 18.743 9.453 -4.511 1.00 85.56 179 ALA A C 1
ATOM 1415 O O . ALA A 1 179 ? 17.732 10.102 -4.779 1.00 85.56 179 ALA A O 1
ATOM 1416 N N . GLU A 1 180 ? 19.456 8.826 -5.441 1.00 89.56 180 GLU A N 1
ATOM 1417 C CA . GLU A 1 180 ? 19.110 8.807 -6.852 1.00 89.56 180 GLU A CA 1
ATOM 1418 C C . GLU A 1 180 ? 17.794 8.066 -7.083 1.00 89.56 180 GLU A C 1
ATOM 1420 O O . GLU A 1 180 ? 16.933 8.591 -7.781 1.00 89.56 180 GLU A O 1
ATOM 1425 N N . VAL A 1 181 ? 17.570 6.910 -6.453 1.00 91.56 181 VAL A N 1
ATOM 1426 C CA . VAL A 1 181 ? 16.296 6.178 -6.573 1.00 91.56 181 VAL A CA 1
ATOM 1427 C C . VAL A 1 181 ? 15.114 7.041 -6.126 1.00 91.56 181 VAL A C 1
ATOM 1429 O O . VAL A 1 181 ? 14.084 7.077 -6.796 1.00 91.56 181 VAL A O 1
ATOM 1432 N N . ARG A 1 182 ? 15.273 7.815 -5.051 1.00 88.69 182 ARG A N 1
ATOM 1433 C CA . ARG A 1 182 ? 14.236 8.746 -4.594 1.00 88.69 182 ARG A CA 1
ATOM 1434 C C . ARG A 1 182 ? 13.972 9.874 -5.591 1.00 88.69 182 ARG A C 1
ATOM 1436 O O . ARG A 1 182 ? 12.822 10.211 -5.855 1.00 88.69 182 ARG A O 1
ATOM 1443 N N . THR A 1 183 ? 15.012 10.496 -6.142 1.00 90.69 183 THR A N 1
ATOM 1444 C CA . THR A 1 183 ? 14.813 11.542 -7.160 1.00 90.69 183 THR A CA 1
ATOM 1445 C C . THR A 1 183 ? 14.239 10.942 -8.457 1.00 90.69 183 THR A C 1
ATOM 1447 O O . THR A 1 183 ? 13.489 11.612 -9.164 1.00 90.69 183 THR A O 1
ATOM 1450 N N . MET A 1 184 ? 14.529 9.671 -8.753 1.00 93.00 184 MET A N 1
ATOM 1451 C CA . MET A 1 184 ? 13.985 8.947 -9.900 1.00 93.00 184 MET A CA 1
ATOM 1452 C C . MET A 1 184 ? 12.482 8.750 -9.729 1.00 93.00 184 MET A C 1
ATOM 1454 O O . MET A 1 184 ? 11.731 9.046 -10.651 1.00 93.00 184 MET A O 1
ATOM 1458 N N . GLU A 1 185 ? 12.046 8.349 -8.535 1.00 93.81 185 GLU A N 1
ATOM 1459 C CA . GLU A 1 185 ? 10.635 8.226 -8.159 1.00 93.81 185 GLU A CA 1
ATOM 1460 C C . GLU A 1 185 ? 9.863 9.532 -8.424 1.00 93.81 185 GLU A C 1
ATOM 1462 O O . GLU A 1 185 ? 8.840 9.519 -9.110 1.00 93.81 185 GLU A O 1
ATOM 1467 N N . VAL A 1 186 ? 10.420 10.676 -8.005 1.00 93.62 186 VAL A N 1
ATOM 1468 C CA . VAL A 1 186 ? 9.855 12.013 -8.265 1.00 93.62 186 VAL A CA 1
ATOM 1469 C C . VAL A 1 186 ? 9.729 12.320 -9.761 1.00 93.62 186 VAL A C 1
ATOM 1471 O O . VAL A 1 186 ? 8.713 12.848 -10.221 1.00 93.62 186 VAL A O 1
ATOM 1474 N N . ILE A 1 187 ? 10.767 12.016 -10.542 1.00 94.38 187 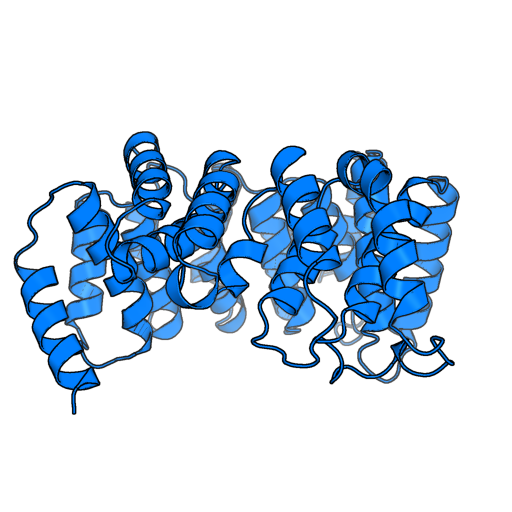ILE A N 1
ATOM 1475 C CA . ILE A 1 187 ? 10.762 12.267 -11.986 1.00 94.38 187 ILE A CA 1
ATOM 1476 C C . ILE A 1 187 ? 9.733 11.371 -12.684 1.00 94.38 187 ILE A C 1
ATOM 1478 O O . ILE A 1 187 ? 8.984 11.855 -13.535 1.00 94.38 187 ILE A O 1
ATOM 1482 N N . CYS A 1 188 ? 9.670 10.090 -12.313 1.00 93.56 188 CYS A N 1
ATOM 1483 C CA . CYS A 1 188 ? 8.709 9.124 -12.839 1.00 93.56 188 CYS A CA 1
ATOM 1484 C C . CYS A 1 188 ? 7.265 9.537 -12.530 1.00 93.56 188 CYS A C 1
ATOM 1486 O O . CYS A 1 188 ? 6.412 9.475 -13.416 1.00 93.56 188 CYS A O 1
ATOM 1488 N N . GLU A 1 189 ? 6.996 10.018 -11.316 1.00 94.19 189 GLU A N 1
ATOM 1489 C CA . GLU A 1 189 ? 5.696 10.576 -10.946 1.00 94.19 189 GLU A CA 1
ATOM 1490 C C . GLU A 1 189 ? 5.319 11.774 -11.831 1.00 94.19 189 GLU A C 1
ATOM 1492 O O . GLU A 1 189 ? 4.228 11.807 -12.406 1.00 94.19 189 GLU A O 1
ATOM 1497 N N . ALA A 1 190 ? 6.227 12.741 -11.996 1.00 93.06 190 ALA A N 1
ATOM 1498 C CA . ALA A 1 190 ? 5.975 13.932 -12.806 1.00 93.06 190 ALA A CA 1
ATOM 1499 C C . ALA A 1 190 ? 5.765 13.601 -14.298 1.00 93.06 190 ALA A C 1
ATOM 1501 O O . ALA A 1 190 ? 4.915 14.208 -14.955 1.00 93.06 190 ALA A O 1
ATOM 1502 N N . LEU A 1 191 ? 6.503 12.623 -14.836 1.00 92.12 191 LEU A N 1
ATOM 1503 C CA . LEU A 1 191 ? 6.301 12.106 -16.195 1.00 92.12 191 LEU A CA 1
ATOM 1504 C C . LEU A 1 191 ? 4.919 11.452 -16.345 1.00 92.12 191 LEU A C 1
ATOM 1506 O O . LEU A 1 191 ? 4.203 11.738 -17.310 1.00 92.12 191 LEU A O 1
ATOM 1510 N N . ALA A 1 192 ? 4.519 10.625 -15.373 1.00 90.62 192 ALA A N 1
ATOM 1511 C CA . ALA A 1 192 ? 3.219 9.963 -15.362 1.00 90.62 192 ALA A CA 1
ATOM 1512 C C . ALA A 1 192 ? 2.057 10.964 -15.299 1.00 90.62 192 ALA A C 1
ATOM 1514 O O . ALA A 1 192 ? 1.116 10.858 -16.090 1.00 90.62 192 ALA A O 1
ATOM 1515 N N . ALA A 1 193 ? 2.152 11.983 -14.439 1.00 90.00 193 ALA A N 1
ATOM 1516 C CA . ALA A 1 193 ? 1.138 13.029 -14.293 1.00 90.00 193 ALA A CA 1
ATOM 1517 C C . ALA A 1 193 ? 0.879 13.813 -15.595 1.00 90.00 193 ALA A C 1
ATOM 1519 O O . ALA A 1 193 ? -0.227 14.301 -15.825 1.00 90.00 193 ALA A O 1
ATOM 1520 N N . ARG A 1 194 ? 1.876 13.905 -16.484 1.00 88.81 194 ARG A N 1
ATOM 1521 C CA . ARG A 1 194 ? 1.759 14.585 -17.788 1.00 88.81 194 ARG A CA 1
ATOM 1522 C C . ARG A 1 194 ? 1.196 13.715 -18.899 1.00 88.81 194 ARG A C 1
ATOM 1524 O O . ARG A 1 194 ? 0.979 14.200 -20.007 1.00 88.81 194 ARG A O 1
ATOM 1531 N N . GLY A 1 195 ? 0.978 12.429 -18.636 1.00 85.25 195 GLY A N 1
ATOM 1532 C CA . GLY A 1 195 ? 0.573 11.483 -19.668 1.00 85.25 195 GLY A CA 1
ATOM 1533 C C . GLY A 1 195 ? 1.656 11.243 -20.724 1.00 85.25 195 GLY A C 1
ATOM 1534 O O . GLY A 1 195 ? 1.348 10.715 -21.789 1.00 85.25 195 GLY A O 1
ATOM 1535 N N . GLU A 1 196 ? 2.919 11.568 -20.430 1.00 76.56 196 GLU A N 1
ATOM 1536 C CA . GLU A 1 196 ? 4.068 11.285 -21.308 1.00 76.56 196 GLU A CA 1
ATOM 1537 C C . GLU A 1 196 ? 4.449 9.792 -21.319 1.00 76.56 196 GLU A C 1
ATOM 1539 O O . GLU A 1 196 ? 5.434 9.383 -21.927 1.00 76.56 196 GLU A O 1
ATOM 1544 N N . CYS A 1 197 ? 3.621 8.970 -20.679 1.00 64.81 197 CYS A N 1
ATOM 1545 C CA . CYS A 1 197 ? 3.704 7.517 -20.606 1.00 64.81 197 CYS A CA 1
ATOM 1546 C C . CYS A 1 197 ? 2.705 6.817 -21.552 1.00 64.81 197 CYS A C 1
ATOM 1548 O O . CYS A 1 197 ? 2.433 5.627 -21.387 1.00 64.81 197 CYS A O 1
ATOM 1550 N N . ARG A 1 198 ? 2.096 7.540 -22.508 1.00 56.41 198 ARG A N 1
ATOM 1551 C CA . ARG A 1 198 ? 1.145 6.958 -23.475 1.00 56.41 198 ARG A CA 1
ATOM 1552 C C . ARG A 1 198 ? 1.858 6.091 -24.526 1.00 56.41 198 ARG A C 1
ATOM 1554 O O . ARG A 1 198 ? 3.050 6.252 -24.763 1.00 56.41 198 ARG A O 1
ATOM 1561 N N . GLU A 1 199 ? 1.093 5.132 -25.057 1.00 55.06 199 GLU A N 1
ATOM 1562 C CA . GLU A 1 199 ? 1.442 3.856 -25.726 1.00 55.06 199 GLU A CA 1
ATOM 1563 C C . GLU A 1 199 ? 2.855 3.665 -26.296 1.00 55.06 199 GLU A C 1
ATOM 1565 O O . GLU A 1 199 ? 3.467 2.632 -26.033 1.00 55.06 199 GLU A O 1
ATOM 1570 N N . GLU A 1 200 ? 3.393 4.630 -27.032 1.00 48.41 200 GLU A N 1
ATOM 1571 C CA . GLU A 1 200 ? 4.703 4.539 -27.689 1.00 48.41 200 GLU A CA 1
ATOM 1572 C C . GLU A 1 200 ? 5.862 4.492 -26.681 1.00 48.41 200 GLU A C 1
ATOM 1574 O O . GLU A 1 200 ? 6.773 3.676 -26.814 1.00 48.41 200 GLU A O 1
ATOM 1579 N N . ALA A 1 201 ? 5.796 5.295 -25.612 1.00 50.97 201 ALA A N 1
ATOM 1580 C CA . ALA A 1 201 ? 6.770 5.226 -24.522 1.00 50.97 201 ALA A CA 1
ATOM 1581 C C . ALA A 1 201 ? 6.605 3.921 -23.727 1.00 50.97 201 ALA A C 1
ATOM 1583 O O . ALA A 1 201 ? 7.582 3.317 -23.294 1.00 50.97 201 ALA A O 1
ATOM 1584 N N . ARG A 1 202 ? 5.362 3.450 -23.568 1.00 60.22 202 ARG A N 1
ATOM 1585 C CA . ARG A 1 202 ? 5.018 2.254 -22.788 1.00 60.22 202 ARG A CA 1
ATOM 1586 C C . ARG A 1 202 ? 5.659 0.988 -23.361 1.00 60.22 202 ARG A C 1
ATOM 1588 O O . ARG A 1 202 ? 6.107 0.162 -22.577 1.00 60.22 202 ARG A O 1
ATOM 1595 N N . GLY A 1 203 ? 5.728 0.862 -24.690 1.00 57.25 203 GLY A N 1
ATOM 1596 C CA . GLY A 1 203 ? 6.453 -0.220 -25.365 1.00 57.25 203 GLY A CA 1
ATOM 1597 C C . GLY A 1 203 ? 7.936 -0.213 -25.003 1.00 57.25 203 GLY A C 1
ATOM 1598 O O . GLY A 1 203 ? 8.422 -1.174 -24.427 1.00 57.25 203 GLY A O 1
ATOM 1599 N N . ALA A 1 204 ? 8.615 0.923 -25.183 1.00 55.31 204 ALA A N 1
ATOM 1600 C CA . ALA A 1 204 ? 10.049 1.046 -24.908 1.00 55.31 204 ALA A CA 1
ATOM 1601 C C . ALA A 1 204 ? 10.435 0.778 -23.438 1.00 55.31 204 ALA A C 1
ATOM 1603 O O . ALA A 1 204 ? 11.486 0.197 -23.181 1.00 55.31 204 ALA A O 1
ATOM 1604 N N . TRP A 1 205 ? 9.597 1.170 -22.469 1.00 60.47 205 TRP A N 1
ATOM 1605 C CA . TRP A 1 205 ? 9.842 0.889 -21.045 1.00 60.47 205 TRP A CA 1
ATOM 1606 C C . TRP A 1 205 ? 9.501 -0.557 -20.652 1.00 60.47 205 TRP A C 1
ATOM 1608 O O . TRP A 1 205 ? 10.148 -1.115 -19.772 1.00 60.47 205 TRP A O 1
ATOM 1618 N N . LEU A 1 206 ? 8.506 -1.177 -21.298 1.00 58.06 206 LEU A N 1
ATOM 1619 C CA . LEU A 1 206 ? 8.127 -2.575 -21.053 1.00 58.06 206 LEU A CA 1
ATOM 1620 C C . LEU A 1 206 ? 9.009 -3.581 -21.804 1.00 58.06 206 LEU A C 1
ATOM 1622 O O . LEU A 1 206 ? 9.121 -4.714 -21.349 1.00 58.06 206 LEU A O 1
ATOM 1626 N N . ASP A 1 207 ? 9.630 -3.183 -22.913 1.00 61.16 207 ASP A N 1
ATOM 1627 C CA . ASP A 1 207 ? 10.590 -4.000 -23.666 1.00 61.16 207 ASP A CA 1
ATOM 1628 C C . ASP A 1 207 ? 11.930 -4.130 -22.917 1.00 61.16 207 ASP A C 1
ATOM 1630 O O . ASP A 1 207 ? 12.687 -5.065 -23.145 1.00 61.16 207 ASP A O 1
ATOM 1634 N N . ILE A 1 208 ? 12.213 -3.225 -21.972 1.00 54.25 208 ILE A N 1
ATOM 1635 C CA . ILE A 1 208 ? 13.356 -3.329 -21.050 1.00 54.25 208 ILE A CA 1
ATOM 1636 C C . ILE A 1 208 ? 13.127 -4.424 -19.998 1.00 54.25 208 ILE A C 1
ATOM 1638 O O . ILE A 1 208 ? 14.084 -5.022 -19.528 1.00 54.25 208 ILE A O 1
ATOM 1642 N N . ALA A 1 209 ? 11.868 -4.737 -19.683 1.00 51.84 209 ALA A N 1
ATOM 1643 C CA . ALA A 1 209 ? 11.499 -5.831 -18.791 1.00 51.84 209 ALA A CA 1
ATOM 1644 C C . ALA A 1 209 ? 11.407 -7.187 -19.520 1.00 51.84 209 ALA A C 1
ATOM 1646 O O . ALA A 1 209 ? 10.709 -8.081 -19.039 1.00 51.84 209 ALA A O 1
ATOM 1647 N N . ASP A 1 210 ? 12.045 -7.331 -20.688 1.00 60.53 210 ASP A N 1
ATOM 1648 C CA . ASP A 1 210 ? 12.158 -8.613 -21.377 1.00 60.53 210 ASP A CA 1
ATOM 1649 C C . ASP A 1 210 ? 13.369 -9.400 -20.834 1.00 60.53 210 ASP A C 1
ATOM 1651 O O . ASP A 1 210 ? 14.514 -9.074 -21.175 1.00 60.53 210 ASP A O 1
ATOM 1655 N N . PRO A 1 211 ? 13.151 -10.430 -19.993 1.00 53.50 211 PRO A N 1
ATOM 1656 C CA . PRO A 1 211 ? 14.231 -11.278 -19.494 1.00 53.50 211 PRO A CA 1
ATOM 1657 C C . PRO A 1 211 ? 14.884 -12.107 -20.608 1.00 53.50 211 PRO A C 1
ATOM 1659 O O . PRO A 1 211 ? 15.968 -12.638 -20.395 1.00 53.50 211 PRO A O 1
ATOM 1662 N N . ASP A 1 212 ? 14.249 -12.206 -21.783 1.00 57.31 212 ASP A N 1
ATOM 1663 C CA . ASP A 1 212 ? 14.803 -12.871 -22.963 1.00 57.31 212 ASP A CA 1
ATOM 1664 C C . ASP A 1 212 ? 15.692 -11.922 -23.796 1.00 57.31 212 ASP A C 1
ATOM 1666 O O . ASP A 1 212 ? 16.304 -12.341 -24.783 1.00 57.31 212 ASP A O 1
ATOM 1670 N N . SER A 1 213 ? 15.802 -10.640 -23.415 1.00 60.12 213 SER A N 1
ATOM 1671 C CA . SER A 1 213 ? 16.796 -9.752 -24.016 1.00 60.12 213 SER A CA 1
ATOM 1672 C C . SER A 1 213 ? 18.199 -10.257 -23.668 1.00 60.12 213 SER A C 1
ATOM 1674 O O . SER A 1 213 ? 18.473 -10.598 -22.524 1.00 60.12 213 SER A O 1
ATOM 1676 N N . GLU A 1 214 ? 19.116 -10.291 -24.642 1.00 52.97 214 GLU A N 1
ATOM 1677 C CA . GLU A 1 214 ? 20.506 -10.779 -24.487 1.00 52.97 214 GLU A CA 1
ATOM 1678 C C . GLU A 1 214 ? 21.358 -9.977 -23.470 1.00 52.97 214 GLU A C 1
ATOM 1680 O O . GLU A 1 214 ? 22.583 -10.097 -23.432 1.00 52.97 214 GLU A O 1
ATOM 1685 N N . ARG A 1 215 ? 20.742 -9.109 -22.662 1.00 57.41 215 ARG A N 1
ATOM 1686 C CA . ARG A 1 215 ? 21.406 -8.352 -21.606 1.00 57.41 215 ARG A CA 1
ATOM 1687 C C . ARG A 1 215 ? 21.769 -9.302 -20.471 1.00 57.41 215 ARG A C 1
ATOM 1689 O O . ARG A 1 215 ? 20.945 -10.093 -20.029 1.00 57.41 215 ARG A O 1
ATOM 1696 N N . GLU A 1 216 ? 23.008 -9.210 -19.994 1.00 50.78 216 GLU A N 1
ATOM 1697 C CA . GLU A 1 216 ? 23.476 -9.988 -18.847 1.00 50.78 216 GLU A CA 1
ATOM 1698 C C . GLU A 1 216 ? 22.561 -9.756 -17.635 1.00 50.78 216 GLU A C 1
ATOM 1700 O O . GLU A 1 216 ? 22.567 -8.694 -17.007 1.00 50.78 216 GLU A O 1
ATOM 1705 N N . ILE A 1 217 ? 21.769 -10.782 -17.319 1.00 48.12 217 ILE A N 1
ATOM 1706 C CA . ILE A 1 217 ? 21.016 -10.918 -16.077 1.00 48.12 217 ILE A CA 1
ATOM 1707 C C . ILE A 1 217 ? 22.053 -10.951 -14.946 1.00 48.12 217 ILE A C 1
ATOM 1709 O O . ILE A 1 217 ? 22.738 -11.951 -14.744 1.00 48.12 217 ILE A O 1
ATOM 1713 N N . GLY A 1 218 ? 22.240 -9.815 -14.275 1.00 46.44 218 GLY A N 1
ATOM 1714 C CA . GLY A 1 218 ? 23.278 -9.633 -13.254 1.00 46.44 218 GLY A CA 1
ATOM 1715 C C . GLY A 1 218 ? 23.618 -8.174 -12.934 1.00 46.44 218 GLY A C 1
ATOM 1716 O O . GLY A 1 218 ? 24.215 -7.906 -11.894 1.00 46.44 218 GLY A O 1
ATOM 1717 N N . VAL A 1 219 ? 23.221 -7.219 -13.782 1.00 53.66 219 VAL A N 1
ATOM 1718 C CA . VAL A 1 219 ? 23.349 -5.779 -13.495 1.00 53.66 219 VAL A CA 1
ATOM 1719 C C . VAL A 1 219 ? 22.052 -5.264 -12.854 1.00 53.66 219 VAL A C 1
ATOM 1721 O O . VAL A 1 219 ? 20.978 -5.605 -13.351 1.00 53.66 219 VAL A O 1
ATOM 1724 N N . PRO A 1 220 ? 22.111 -4.426 -11.798 1.00 63.97 220 PRO A N 1
ATOM 1725 C CA . PRO A 1 220 ? 20.940 -3.733 -11.265 1.00 63.97 220 PRO A CA 1
ATOM 1726 C C . PRO A 1 220 ? 20.151 -3.023 -12.377 1.00 63.97 220 PRO A C 1
ATOM 1728 O O . PRO A 1 220 ? 20.594 -2.010 -12.928 1.00 63.97 220 PRO A O 1
ATOM 1731 N N . ASP A 1 221 ? 18.975 -3.550 -12.727 1.00 79.06 221 ASP A N 1
ATOM 1732 C CA . ASP A 1 221 ? 18.150 -2.982 -13.794 1.00 79.06 221 ASP A CA 1
ATOM 1733 C C . ASP A 1 221 ? 17.289 -1.826 -13.268 1.00 79.06 221 ASP A C 1
ATOM 1735 O O . ASP A 1 221 ? 16.068 -1.906 -13.096 1.00 79.06 221 ASP A O 1
ATOM 1739 N N . TYR A 1 222 ? 17.946 -0.696 -13.007 1.00 88.12 222 TYR A N 1
ATOM 1740 C CA . TYR A 1 222 ? 17.268 0.542 -12.621 1.00 88.12 222 TYR A CA 1
ATOM 1741 C C . TYR A 1 222 ? 16.280 1.031 -13.686 1.00 88.12 222 TYR A C 1
ATOM 1743 O O . TYR A 1 222 ? 15.354 1.774 -13.357 1.00 88.12 222 TYR A O 1
ATOM 1751 N N . ARG A 1 223 ? 16.434 0.612 -14.951 1.00 86.44 223 ARG A N 1
ATOM 1752 C CA . ARG A 1 223 ? 15.493 0.968 -16.017 1.00 86.44 223 ARG A CA 1
ATOM 1753 C C . ARG A 1 223 ? 14.179 0.205 -15.857 1.00 86.44 223 ARG A C 1
ATOM 1755 O O . ARG A 1 223 ? 13.126 0.830 -15.977 1.00 86.44 223 ARG A O 1
ATOM 1762 N N . ALA A 1 224 ? 14.226 -1.085 -15.514 1.00 85.94 224 ALA A N 1
ATOM 1763 C CA . ALA A 1 224 ? 13.039 -1.846 -15.123 1.00 85.94 224 ALA A CA 1
ATOM 1764 C C . ALA A 1 224 ? 12.351 -1.212 -13.901 1.00 85.94 224 ALA A C 1
ATOM 1766 O O . ALA A 1 224 ? 11.136 -1.008 -13.909 1.00 85.94 224 ALA A O 1
ATOM 1767 N N . GLY A 1 225 ? 13.124 -0.793 -12.894 1.00 91.00 225 GLY A N 1
ATOM 1768 C CA . GLY A 1 225 ? 12.591 -0.062 -11.740 1.00 91.00 225 GLY A CA 1
ATOM 1769 C C . GLY A 1 225 ? 11.879 1.245 -12.123 1.00 91.00 225 GLY A C 1
ATOM 1770 O O . GLY A 1 225 ? 10.746 1.482 -11.701 1.00 91.00 225 GLY A O 1
ATOM 1771 N N . ALA A 1 226 ? 12.483 2.070 -12.986 1.00 90.94 226 ALA A N 1
ATOM 1772 C CA . ALA A 1 226 ? 11.852 3.291 -13.495 1.00 90.94 226 ALA A CA 1
ATOM 1773 C C . ALA A 1 226 ? 10.563 3.002 -14.285 1.00 90.94 226 ALA A C 1
ATOM 1775 O O . ALA A 1 226 ? 9.563 3.704 -14.116 1.00 90.94 226 ALA A O 1
ATOM 1776 N N . ALA A 1 227 ? 10.552 1.942 -15.100 1.00 88.06 227 ALA A N 1
ATOM 1777 C CA . ALA A 1 227 ? 9.362 1.500 -15.822 1.00 88.06 227 ALA A CA 1
ATOM 1778 C C . ALA A 1 227 ? 8.223 1.114 -14.861 1.00 88.06 227 ALA A C 1
ATOM 1780 O O . ALA A 1 227 ? 7.087 1.558 -15.043 1.00 88.06 227 ALA A O 1
ATOM 1781 N N . LEU A 1 228 ? 8.518 0.347 -13.805 1.00 91.56 228 LEU A N 1
ATOM 1782 C CA . LEU A 1 228 ? 7.543 -0.030 -12.775 1.00 91.56 228 LEU A CA 1
ATOM 1783 C C . LEU A 1 228 ? 7.008 1.188 -12.010 1.00 91.56 228 LEU A C 1
ATOM 1785 O O . LEU A 1 228 ? 5.798 1.292 -11.806 1.00 91.56 228 LEU A O 1
ATOM 1789 N N . MET A 1 229 ? 7.867 2.150 -11.658 1.00 93.50 229 MET A N 1
ATOM 1790 C CA . MET A 1 229 ? 7.441 3.414 -11.042 1.00 93.50 229 MET A CA 1
ATOM 1791 C C . MET A 1 229 ? 6.482 4.189 -11.950 1.00 93.50 229 MET A C 1
ATOM 1793 O O . MET A 1 229 ? 5.434 4.650 -11.501 1.00 93.50 229 MET A O 1
ATOM 1797 N N . ILE A 1 230 ? 6.794 4.296 -13.243 1.00 90.56 230 ILE A N 1
ATOM 1798 C CA . ILE A 1 230 ? 5.914 4.937 -14.226 1.00 90.56 230 ILE A CA 1
ATOM 1799 C C . ILE A 1 230 ? 4.551 4.228 -14.294 1.00 90.56 230 ILE A C 1
ATOM 1801 O O . ILE A 1 230 ? 3.512 4.894 -14.291 1.00 90.56 230 ILE A O 1
ATOM 1805 N N . LEU A 1 231 ? 4.532 2.890 -14.320 1.00 90.00 231 LEU A N 1
ATOM 1806 C CA . LEU A 1 231 ? 3.288 2.111 -14.307 1.00 90.00 231 LEU A CA 1
ATOM 1807 C C . LEU A 1 231 ? 2.474 2.374 -13.035 1.00 90.00 231 LEU A C 1
ATOM 1809 O O . LEU A 1 231 ? 1.266 2.615 -13.120 1.00 90.00 231 LEU A O 1
ATOM 1813 N N . ARG A 1 232 ? 3.145 2.385 -11.877 1.00 92.88 232 ARG A N 1
ATOM 1814 C CA . ARG A 1 232 ? 2.557 2.675 -10.567 1.00 92.88 232 ARG A CA 1
ATOM 1815 C C . ARG A 1 232 ? 1.909 4.059 -10.541 1.00 92.88 232 ARG A C 1
ATOM 1817 O O . ARG A 1 232 ? 0.711 4.165 -10.281 1.00 92.88 232 ARG A O 1
ATOM 1824 N N . TYR A 1 233 ? 2.661 5.117 -10.847 1.00 92.12 233 TYR A N 1
ATOM 1825 C CA . TYR A 1 233 ? 2.156 6.494 -10.788 1.00 92.12 233 TYR A CA 1
ATOM 1826 C C . TYR A 1 233 ? 1.107 6.796 -11.847 1.00 92.12 233 TYR A C 1
ATOM 1828 O O . TYR A 1 233 ? 0.127 7.486 -11.571 1.00 92.12 233 TYR A O 1
ATOM 1836 N N . GLY A 1 234 ? 1.266 6.236 -13.045 1.00 90.62 234 GLY A N 1
ATOM 1837 C CA . GLY A 1 234 ? 0.276 6.370 -14.105 1.00 90.62 234 GLY A CA 1
ATOM 1838 C C . GLY A 1 234 ? -0.986 5.536 -13.869 1.00 90.62 234 GLY A C 1
ATOM 1839 O O . GLY A 1 234 ? -1.925 5.647 -14.657 1.00 90.62 234 GLY A O 1
ATOM 1840 N N . LYS A 1 235 ? -1.009 4.679 -12.832 1.00 91.81 235 LYS A N 1
ATOM 1841 C CA . LYS A 1 235 ? -2.055 3.668 -12.584 1.00 91.81 235 LYS A CA 1
ATOM 1842 C C . LYS A 1 235 ? -2.347 2.839 -13.836 1.00 91.81 235 LYS A C 1
ATOM 1844 O O . LYS A 1 235 ? -3.491 2.548 -14.186 1.00 91.81 235 LYS A O 1
ATOM 1849 N N . ILE A 1 236 ? -1.282 2.492 -14.545 1.00 88.00 236 ILE A N 1
ATOM 1850 C CA . ILE A 1 236 ? -1.333 1.839 -15.843 1.00 88.00 236 ILE A CA 1
ATOM 1851 C C . ILE A 1 236 ? -1.366 0.328 -15.615 1.00 88.00 236 ILE A C 1
ATOM 1853 O O . ILE A 1 236 ? -0.441 -0.216 -15.019 1.00 88.00 236 ILE A O 1
ATOM 1857 N N . ARG A 1 237 ? -2.392 -0.373 -16.127 1.00 89.69 237 ARG A N 1
ATOM 1858 C CA . ARG A 1 237 ? -2.464 -1.844 -16.028 1.00 89.69 237 ARG A CA 1
ATOM 1859 C C . ARG A 1 237 ? -1.198 -2.478 -16.623 1.00 89.69 237 ARG A C 1
ATOM 1861 O O . ARG A 1 237 ? -0.963 -2.300 -17.822 1.00 89.69 237 ARG A O 1
ATOM 1868 N N . PRO A 1 238 ? -0.401 -3.230 -15.854 1.00 84.12 238 PRO A N 1
ATOM 1869 C CA . PRO A 1 238 ? 0.765 -3.893 -16.411 1.00 84.12 238 PRO A CA 1
ATOM 1870 C C . PRO A 1 238 ? 0.370 -5.172 -17.171 1.00 84.12 238 PRO A C 1
ATOM 1872 O O . PRO A 1 238 ? -0.639 -5.803 -16.836 1.00 84.12 238 PRO A O 1
ATOM 1875 N N . PRO A 1 239 ? 1.164 -5.603 -18.166 1.00 88.06 239 PRO A N 1
ATOM 1876 C CA . PRO A 1 239 ? 1.104 -6.972 -18.669 1.00 88.06 239 PRO A CA 1
ATOM 1877 C C . PRO A 1 239 ? 1.648 -7.927 -17.592 1.00 88.06 239 PRO A C 1
ATOM 1879 O O . PRO A 1 239 ? 2.857 -8.130 -17.503 1.00 88.06 239 PRO A O 1
ATOM 1882 N N . VAL A 1 240 ? 0.757 -8.483 -16.760 1.00 92.12 240 VAL A N 1
ATOM 1883 C CA . VAL A 1 240 ? 1.099 -9.250 -15.540 1.00 92.12 240 VAL A CA 1
ATOM 1884 C C . VAL A 1 240 ? 2.136 -10.340 -15.802 1.00 92.12 240 VAL A C 1
ATOM 1886 O O . VAL A 1 240 ? 3.120 -10.428 -15.077 1.00 92.12 240 VAL A O 1
ATOM 1889 N N . GLU A 1 241 ? 1.970 -11.114 -16.876 1.00 90.62 241 GLU A N 1
ATOM 1890 C CA . GLU A 1 241 ? 2.917 -12.170 -17.257 1.00 90.62 241 GLU A CA 1
ATOM 1891 C C . GLU A 1 241 ? 4.348 -11.666 -17.431 1.00 90.62 241 GLU A C 1
ATOM 1893 O O . GLU A 1 241 ? 5.279 -12.357 -17.037 1.00 90.62 241 GLU A O 1
ATOM 1898 N N . ARG A 1 242 ? 4.538 -10.473 -18.006 1.00 86.44 242 ARG A N 1
ATOM 1899 C CA . ARG A 1 242 ? 5.878 -9.919 -18.232 1.00 86.44 242 ARG A CA 1
ATOM 1900 C C . ARG A 1 242 ? 6.497 -9.440 -16.929 1.00 86.44 242 ARG A C 1
ATOM 1902 O O . ARG A 1 242 ? 7.619 -9.804 -16.616 1.00 86.44 242 ARG A O 1
ATOM 1909 N N . ILE A 1 243 ? 5.755 -8.659 -16.147 1.00 89.38 243 ILE A N 1
ATOM 1910 C CA . ILE A 1 243 ? 6.308 -8.061 -14.927 1.00 89.38 243 ILE A CA 1
ATOM 1911 C C . ILE A 1 243 ? 6.560 -9.089 -13.820 1.00 89.38 243 ILE A C 1
ATOM 1913 O O . ILE A 1 243 ? 7.484 -8.910 -13.041 1.00 89.38 243 ILE A O 1
ATOM 1917 N N . VAL A 1 244 ? 5.802 -10.190 -13.770 1.00 91.62 244 VAL A N 1
ATOM 1918 C CA . VAL A 1 244 ? 6.051 -11.281 -12.814 1.00 91.62 244 VAL A CA 1
ATOM 1919 C C . VAL A 1 244 ? 7.372 -11.996 -13.121 1.00 91.62 244 VAL A C 1
ATOM 1921 O O . VAL A 1 244 ? 8.039 -12.463 -12.204 1.00 91.62 244 VAL A O 1
ATOM 1924 N N . ARG A 1 245 ? 7.833 -12.016 -14.380 1.00 89.31 245 ARG A N 1
ATOM 1925 C CA . ARG A 1 245 ? 9.164 -12.562 -14.694 1.00 89.31 245 ARG A CA 1
ATOM 1926 C C . ARG A 1 245 ? 10.301 -11.757 -14.060 1.00 89.31 245 ARG A C 1
ATOM 1928 O O . ARG A 1 245 ? 11.362 -12.325 -13.840 1.00 89.31 245 ARG A O 1
ATOM 1935 N N . LEU A 1 246 ? 10.087 -10.485 -13.706 1.00 88.62 246 LEU A N 1
ATOM 1936 C CA . LEU A 1 246 ? 11.113 -9.665 -13.049 1.00 88.62 246 LEU A CA 1
ATOM 1937 C C . LEU A 1 246 ? 11.510 -10.195 -11.667 1.00 88.62 246 LEU A C 1
ATOM 1939 O O . LEU A 1 246 ? 12.621 -9.920 -11.224 1.00 88.62 246 LEU A O 1
ATOM 1943 N N . PHE A 1 247 ? 10.677 -11.019 -11.021 1.00 91.62 247 PHE A N 1
ATOM 1944 C CA . PHE A 1 247 ? 11.075 -11.705 -9.791 1.00 91.62 247 PHE A CA 1
ATOM 1945 C C . PHE A 1 247 ? 12.261 -12.663 -9.997 1.00 91.62 247 PHE A C 1
ATOM 1947 O O . PHE A 1 247 ? 12.938 -12.999 -9.032 1.00 91.62 247 PHE A O 1
ATOM 1954 N N . GLN A 1 248 ? 12.573 -13.085 -11.230 1.00 88.88 248 GLN A N 1
ATOM 1955 C CA . GLN A 1 248 ? 13.771 -13.889 -11.518 1.00 88.88 248 GLN A CA 1
ATOM 1956 C C . GLN A 1 248 ? 15.080 -13.146 -11.212 1.00 88.88 248 GLN A C 1
ATOM 1958 O O . GLN A 1 248 ? 16.112 -13.791 -11.056 1.00 88.88 248 GLN A O 1
ATOM 1963 N N . LEU A 1 249 ? 15.037 -11.812 -11.113 1.00 84.81 249 LEU A N 1
ATOM 1964 C CA . LEU A 1 249 ? 16.187 -10.991 -10.737 1.00 84.81 249 LEU A CA 1
ATOM 1965 C C . LEU A 1 249 ? 16.486 -11.027 -9.231 1.00 84.81 249 LEU A C 1
ATOM 1967 O O . LEU A 1 249 ? 17.559 -10.580 -8.842 1.00 84.81 249 LEU A O 1
ATOM 1971 N N . ASP A 1 250 ? 15.552 -11.537 -8.415 1.00 87.44 250 ASP A N 1
ATOM 1972 C CA . ASP A 1 250 ? 15.662 -11.683 -6.956 1.00 87.44 250 ASP A CA 1
ATOM 1973 C C . ASP A 1 250 ? 16.266 -10.451 -6.260 1.00 87.44 250 ASP A C 1
ATOM 1975 O O . ASP A 1 250 ? 17.300 -10.497 -5.595 1.00 87.44 250 ASP A O 1
ATOM 1979 N N . TRP A 1 251 ? 15.626 -9.302 -6.482 1.00 89.62 251 TRP A N 1
ATOM 1980 C CA . TRP A 1 251 ? 16.074 -8.026 -5.942 1.00 89.62 251 TRP A CA 1
ATOM 1981 C C . TRP A 1 251 ? 14.934 -7.353 -5.189 1.00 89.62 251 TRP A C 1
ATOM 1983 O O . TRP A 1 251 ? 13.998 -6.858 -5.812 1.00 89.62 251 TRP A O 1
ATOM 1993 N N . ASP A 1 252 ? 15.027 -7.297 -3.858 1.00 91.56 252 ASP A N 1
ATOM 1994 C CA . ASP A 1 252 ? 13.961 -6.812 -2.964 1.00 91.56 252 ASP A CA 1
ATOM 1995 C C . ASP A 1 252 ? 13.335 -5.484 -3.404 1.00 91.56 252 ASP A C 1
ATOM 1997 O O . ASP A 1 252 ? 12.113 -5.363 -3.477 1.00 91.56 252 ASP A O 1
ATOM 2001 N N . TRP A 1 253 ? 14.162 -4.503 -3.783 1.00 92.56 253 TRP A N 1
ATOM 2002 C CA . TRP A 1 253 ? 13.674 -3.210 -4.271 1.00 92.56 253 TRP A CA 1
ATOM 2003 C C . TRP A 1 253 ? 12.800 -3.351 -5.524 1.00 92.56 253 TRP A C 1
ATOM 2005 O O . TRP A 1 253 ? 11.764 -2.696 -5.647 1.00 92.56 253 TRP A O 1
ATOM 2015 N N . LEU A 1 254 ? 13.198 -4.212 -6.460 1.00 91.44 254 LEU A N 1
ATOM 2016 C CA . LEU A 1 254 ? 12.421 -4.459 -7.667 1.00 91.44 254 LEU A CA 1
ATOM 2017 C C . LEU A 1 254 ? 11.161 -5.275 -7.358 1.00 91.44 254 LEU A C 1
ATOM 2019 O O . LEU A 1 254 ? 10.101 -4.974 -7.900 1.00 91.44 254 LEU A O 1
ATOM 2023 N N . ASN A 1 255 ? 11.259 -6.255 -6.462 1.00 94.44 255 ASN A N 1
ATOM 2024 C CA . ASN A 1 255 ? 10.145 -7.092 -6.025 1.00 94.44 255 ASN A CA 1
ATOM 2025 C C . ASN A 1 255 ? 9.004 -6.246 -5.422 1.00 94.44 255 ASN A C 1
ATOM 2027 O O . ASN A 1 255 ? 7.840 -6.416 -5.798 1.00 94.44 255 ASN A O 1
ATOM 2031 N N . GLU A 1 256 ? 9.339 -5.273 -4.567 1.00 94.94 256 GLU A N 1
ATOM 2032 C CA . GLU A 1 256 ? 8.387 -4.292 -4.023 1.00 94.94 256 GLU A CA 1
ATOM 2033 C C . GLU A 1 256 ? 7.748 -3.434 -5.126 1.00 94.94 256 GLU A C 1
ATOM 2035 O O . GLU A 1 256 ? 6.531 -3.232 -5.150 1.00 94.94 256 GLU A O 1
ATOM 2040 N N . LEU A 1 257 ? 8.550 -2.960 -6.087 1.00 94.56 257 LEU A N 1
ATOM 2041 C CA . LEU A 1 257 ? 8.047 -2.168 -7.212 1.00 94.56 257 LEU A CA 1
ATOM 2042 C C . LEU A 1 257 ? 7.121 -2.968 -8.136 1.00 94.56 257 LEU A C 1
ATOM 2044 O O . LEU A 1 257 ? 6.167 -2.398 -8.674 1.00 94.56 257 LEU A O 1
ATOM 2048 N N . VAL A 1 258 ? 7.375 -4.267 -8.326 1.00 94.88 258 VAL A N 1
ATOM 2049 C CA . VAL A 1 258 ? 6.499 -5.157 -9.100 1.00 94.88 258 VAL A CA 1
ATOM 2050 C C . VAL A 1 258 ? 5.134 -5.251 -8.424 1.00 94.88 258 VAL A C 1
ATOM 2052 O O . VAL A 1 258 ? 4.117 -5.018 -9.084 1.00 94.88 258 VAL A O 1
ATOM 2055 N N . GLU A 1 259 ? 5.101 -5.526 -7.117 1.00 95.94 259 GLU A N 1
ATOM 2056 C CA . GLU A 1 259 ? 3.860 -5.557 -6.335 1.00 95.94 259 GLU A CA 1
ATOM 2057 C C . GLU A 1 259 ? 3.105 -4.223 -6.437 1.00 95.94 259 GLU A C 1
ATOM 2059 O O . GLU A 1 259 ? 1.919 -4.188 -6.776 1.00 95.94 259 GLU A O 1
ATOM 2064 N N . ASP A 1 260 ? 3.790 -3.105 -6.204 1.00 95.06 260 ASP A N 1
ATOM 2065 C CA . ASP A 1 260 ? 3.170 -1.784 -6.233 1.00 95.06 260 ASP A CA 1
ATOM 2066 C C . ASP A 1 260 ? 2.605 -1.417 -7.609 1.00 95.06 260 ASP A C 1
ATOM 2068 O O . ASP A 1 260 ? 1.502 -0.865 -7.698 1.00 95.06 260 ASP A O 1
ATOM 2072 N N . ALA A 1 261 ? 3.325 -1.728 -8.690 1.00 94.06 261 ALA A N 1
ATOM 2073 C CA . ALA A 1 261 ? 2.853 -1.490 -10.051 1.00 94.06 261 ALA A CA 1
ATOM 2074 C C . ALA A 1 261 ? 1.608 -2.336 -10.371 1.00 94.06 261 ALA A C 1
ATOM 2076 O O . ALA A 1 261 ? 0.642 -1.825 -10.954 1.00 94.06 261 ALA A O 1
ATOM 2077 N N . ILE A 1 262 ? 1.596 -3.607 -9.944 1.00 95.44 262 ILE A N 1
ATOM 2078 C CA . ILE A 1 262 ? 0.441 -4.512 -10.048 1.00 95.44 262 ILE A CA 1
ATOM 2079 C C . ILE A 1 262 ? -0.768 -3.927 -9.331 1.00 95.44 262 ILE A C 1
ATOM 2081 O O . ILE A 1 262 ? -1.851 -3.855 -9.913 1.00 95.44 262 ILE A O 1
ATOM 2085 N N . VAL A 1 263 ? -0.596 -3.506 -8.080 1.00 95.69 263 VAL A N 1
ATOM 2086 C CA . VAL A 1 263 ? -1.696 -3.013 -7.249 1.00 95.69 263 VAL A CA 1
ATOM 2087 C C . VAL A 1 263 ? -2.235 -1.688 -7.787 1.00 95.69 263 VAL A C 1
ATOM 2089 O O . VAL A 1 263 ? -3.449 -1.512 -7.914 1.00 95.69 263 VAL A O 1
ATOM 2092 N N . ALA A 1 264 ? -1.357 -0.754 -8.153 1.00 93.62 264 ALA A N 1
ATOM 2093 C CA . ALA A 1 264 ? -1.762 0.569 -8.615 1.00 93.62 264 ALA A CA 1
ATOM 2094 C C . ALA A 1 264 ? -2.570 0.512 -9.923 1.00 93.62 264 ALA A C 1
ATOM 2096 O O . ALA A 1 264 ? -3.648 1.111 -10.013 1.00 93.62 264 ALA A O 1
ATOM 2097 N N . GLY A 1 265 ? -2.089 -0.243 -10.916 1.00 91.75 265 GLY A N 1
ATOM 2098 C CA . GLY A 1 265 ? -2.750 -0.424 -12.214 1.00 91.75 265 GLY A CA 1
ATOM 2099 C C . GLY A 1 265 ? -3.7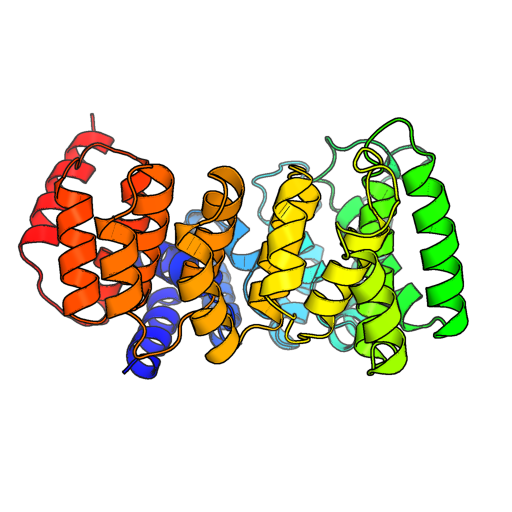72 -1.564 -12.263 1.00 91.75 265 GLY A C 1
ATOM 2100 O O . GLY A 1 265 ? -4.398 -1.782 -13.302 1.00 91.75 265 GLY A O 1
ATOM 2101 N N . GLY A 1 266 ? -3.927 -2.313 -11.172 1.00 93.31 266 GLY A N 1
ATOM 2102 C CA . GLY A 1 266 ? -4.677 -3.561 -11.146 1.00 93.31 266 GLY A CA 1
ATOM 2103 C C . GLY A 1 266 ? -6.168 -3.403 -11.427 1.00 93.31 266 GLY A C 1
ATOM 2104 O O . GLY A 1 266 ? -6.797 -2.390 -11.134 1.00 93.31 266 GLY A O 1
ATOM 2105 N N . ASN A 1 267 ? -6.773 -4.429 -12.003 1.00 94.75 267 ASN A N 1
ATOM 2106 C CA . ASN A 1 267 ? -8.220 -4.560 -12.122 1.00 94.75 267 ASN A CA 1
ATOM 2107 C C . ASN A 1 267 ? -8.621 -6.037 -11.958 1.00 94.75 267 ASN A C 1
ATOM 2109 O O . ASN A 1 267 ? -7.786 -6.877 -11.614 1.00 94.75 267 ASN A O 1
ATOM 2113 N N . ARG A 1 268 ? -9.893 -6.373 -12.207 1.00 95.94 268 ARG A N 1
ATOM 2114 C CA . ARG A 1 268 ? -10.369 -7.767 -12.131 1.00 95.94 268 ARG A CA 1
ATOM 2115 C C . ARG A 1 268 ? -9.581 -8.715 -13.039 1.00 95.94 268 ARG A C 1
ATOM 2117 O O . ARG A 1 268 ? -9.359 -9.859 -12.660 1.00 95.94 268 ARG A O 1
ATOM 2124 N N . ASP A 1 269 ? -9.160 -8.257 -14.216 1.00 96.81 269 ASP A N 1
ATOM 2125 C CA . ASP A 1 269 ? -8.380 -9.087 -15.134 1.00 96.81 269 ASP A CA 1
ATOM 2126 C C . ASP A 1 269 ? -6.945 -9.269 -14.631 1.00 96.81 269 ASP A C 1
ATOM 2128 O O . ASP A 1 269 ? -6.450 -10.386 -14.665 1.00 96.81 269 ASP A O 1
ATOM 2132 N N . THR A 1 270 ? -6.317 -8.225 -14.071 1.00 95.81 270 THR A N 1
ATOM 2133 C CA . THR A 1 270 ? -5.027 -8.354 -13.366 1.00 95.81 270 THR A CA 1
ATOM 2134 C C . THR A 1 270 ? -5.101 -9.409 -12.268 1.00 95.81 270 THR A C 1
ATOM 2136 O O . THR A 1 270 ? -4.221 -10.257 -12.186 1.00 95.81 270 THR A O 1
ATOM 2139 N N . LEU A 1 271 ? -6.156 -9.392 -11.445 1.00 96.50 271 LEU A N 1
ATOM 2140 C CA . LEU A 1 271 ? -6.331 -10.386 -10.385 1.00 96.50 271 LEU A CA 1
ATOM 2141 C C . LEU A 1 271 ? -6.487 -11.804 -10.959 1.00 96.50 271 LEU A C 1
ATOM 2143 O O . LEU A 1 271 ? -5.874 -12.738 -10.452 1.00 96.50 271 LEU A O 1
ATOM 2147 N N . ARG A 1 272 ? -7.244 -11.967 -12.051 1.00 97.44 272 ARG A N 1
ATOM 2148 C CA . ARG A 1 272 ? -7.376 -13.256 -12.749 1.00 97.44 272 ARG A CA 1
ATOM 2149 C C . ARG A 1 272 ? -6.035 -13.751 -13.300 1.00 97.44 272 ARG A C 1
ATOM 2151 O O . ARG A 1 272 ? -5.730 -14.934 -13.171 1.00 97.44 272 ARG A O 1
ATOM 2158 N N . ASP A 1 273 ? -5.245 -12.858 -13.892 1.00 97.62 273 ASP A N 1
ATOM 2159 C CA . ASP A 1 273 ? -3.913 -13.177 -14.407 1.00 97.62 273 ASP A CA 1
ATOM 2160 C C . ASP A 1 273 ? -2.981 -13.627 -13.272 1.00 97.62 273 ASP A C 1
ATOM 2162 O O . ASP A 1 273 ? -2.316 -14.653 -13.402 1.00 97.62 273 ASP A O 1
ATOM 2166 N N . LEU A 1 274 ? -2.989 -12.920 -12.136 1.00 97.50 274 LEU A N 1
ATOM 2167 C CA . LEU A 1 274 ? -2.207 -13.290 -10.954 1.00 97.50 274 LEU A CA 1
ATOM 2168 C C . LEU A 1 274 ? -2.594 -14.659 -10.408 1.00 97.50 274 LEU A C 1
ATOM 2170 O O . LEU A 1 274 ? -1.717 -15.488 -10.209 1.00 97.50 274 LEU A O 1
ATOM 2174 N N . LEU A 1 275 ? -3.888 -14.918 -10.207 1.00 97.88 275 LEU A N 1
ATOM 2175 C CA . LEU A 1 275 ? -4.373 -16.200 -9.683 1.00 97.88 275 LEU A CA 1
ATOM 2176 C C . LEU A 1 275 ? -3.936 -17.383 -10.553 1.00 97.88 275 LEU A C 1
ATOM 2178 O O . LEU A 1 275 ? -3.608 -18.440 -10.028 1.00 97.88 275 LEU A O 1
ATOM 2182 N N . ARG A 1 276 ? -3.901 -17.199 -11.878 1.00 97.94 276 ARG A N 1
ATOM 2183 C CA . ARG A 1 276 ? -3.423 -18.223 -12.815 1.00 97.94 276 ARG A CA 1
ATOM 2184 C C . ARG A 1 276 ? -1.913 -18.441 -12.725 1.00 97.94 276 ARG A C 1
ATOM 2186 O O . ARG A 1 276 ? -1.467 -19.573 -12.859 1.00 97.94 276 ARG A O 1
ATOM 2193 N N . LEU A 1 277 ? -1.131 -17.373 -12.578 1.00 97.69 277 LEU A N 1
ATOM 2194 C CA . LEU A 1 277 ? 0.333 -17.442 -12.611 1.00 97.69 277 LEU A CA 1
ATOM 2195 C C . LEU A 1 277 ? 0.946 -17.832 -11.265 1.00 97.69 277 LEU A C 1
ATOM 2197 O O . LEU A 1 277 ? 2.025 -18.416 -11.252 1.00 97.69 277 LEU A O 1
ATOM 2201 N N . PHE A 1 278 ? 0.276 -17.495 -10.161 1.00 98.12 278 PHE A N 1
ATOM 2202 C CA . PHE A 1 278 ? 0.777 -17.615 -8.794 1.00 98.12 278 PHE A CA 1
ATOM 2203 C C . PHE A 1 278 ? 1.296 -19.015 -8.418 1.00 98.12 278 PHE A C 1
ATOM 2205 O O . PHE A 1 278 ? 2.391 -19.074 -7.857 1.00 98.12 278 PHE A O 1
ATOM 2212 N N . PRO A 1 279 ? 0.601 -20.133 -8.727 1.00 98.06 279 PRO A N 1
ATOM 2213 C CA . PRO A 1 279 ? 1.047 -21.466 -8.305 1.00 98.06 279 PRO A CA 1
ATOM 2214 C C . PRO A 1 279 ? 2.448 -21.842 -8.803 1.00 98.06 279 PRO A C 1
ATOM 2216 O O . PRO A 1 279 ? 3.197 -22.483 -8.072 1.00 98.06 279 PRO A O 1
ATOM 2219 N N . GLU A 1 280 ? 2.806 -21.385 -10.005 1.00 97.00 280 GLU A N 1
ATOM 2220 C CA . GLU A 1 280 ? 4.060 -21.710 -10.699 1.00 97.00 280 GLU A CA 1
ATOM 2221 C C . GLU A 1 280 ? 5.218 -20.758 -10.348 1.00 97.00 280 GLU A C 1
ATOM 2223 O O . GLU A 1 280 ? 6.304 -20.856 -10.919 1.00 97.00 280 GLU A O 1
ATOM 2228 N N . GLN A 1 281 ? 4.992 -19.781 -9.464 1.00 97.19 281 GLN A N 1
ATOM 2229 C CA . GLN A 1 281 ? 6.013 -18.795 -9.118 1.00 97.19 281 GLN A CA 1
ATOM 2230 C C . GLN A 1 281 ? 7.013 -19.312 -8.082 1.00 97.19 281 GLN A C 1
ATOM 2232 O O . GLN A 1 281 ? 6.707 -20.166 -7.250 1.00 97.19 281 GLN A O 1
ATOM 2237 N N . LEU A 1 282 ? 8.212 -18.721 -8.113 1.00 95.44 282 LEU A N 1
ATOM 2238 C CA . LEU A 1 282 ? 9.243 -18.907 -7.092 1.00 95.44 282 LEU A CA 1
ATOM 2239 C C . LEU A 1 282 ? 8.731 -18.450 -5.718 1.00 95.44 282 LEU A C 1
ATOM 2241 O O . LEU A 1 282 ? 7.868 -17.575 -5.630 1.00 95.44 282 LEU A O 1
ATOM 2245 N N . TRP A 1 283 ? 9.285 -19.012 -4.643 1.00 96.62 283 TRP A N 1
ATOM 2246 C CA . TRP A 1 283 ? 8.852 -18.716 -3.272 1.00 96.62 283 TRP A CA 1
ATOM 2247 C C . TRP A 1 283 ? 8.841 -17.210 -2.958 1.00 96.62 283 TRP A C 1
ATOM 2249 O O . TRP A 1 283 ? 7.820 -16.682 -2.521 1.00 96.62 283 TRP A O 1
ATOM 2259 N N . HIS A 1 284 ? 9.922 -16.484 -3.263 1.00 94.31 284 HIS A N 1
ATOM 2260 C CA . HIS A 1 284 ? 10.000 -15.041 -3.004 1.00 94.31 284 HIS A CA 1
ATOM 2261 C C . HIS A 1 284 ? 8.995 -14.260 -3.854 1.00 94.31 284 HIS A C 1
ATOM 2263 O O . HIS A 1 284 ? 8.330 -13.359 -3.355 1.00 94.31 284 HIS A O 1
ATOM 2269 N N . ALA A 1 285 ? 8.788 -14.651 -5.113 1.00 96.38 285 ALA A N 1
ATOM 2270 C CA . ALA A 1 285 ? 7.759 -14.056 -5.961 1.00 96.38 285 ALA A CA 1
ATOM 2271 C C . ALA A 1 285 ? 6.358 -14.235 -5.353 1.00 96.38 285 ALA A C 1
ATOM 2273 O O . ALA A 1 285 ? 5.595 -13.273 -5.262 1.00 96.38 285 ALA A O 1
ATOM 2274 N N . LYS A 1 286 ? 6.025 -15.442 -4.875 1.00 98.25 286 LYS A N 1
ATOM 2275 C CA . LYS A 1 286 ? 4.758 -15.709 -4.178 1.00 98.25 286 LYS A CA 1
ATOM 2276 C C . LYS A 1 286 ? 4.618 -14.882 -2.901 1.00 98.25 286 LYS A C 1
ATOM 2278 O O . LYS A 1 286 ? 3.527 -14.373 -2.635 1.00 98.25 286 LYS A O 1
ATOM 2283 N N . LEU A 1 287 ? 5.703 -14.695 -2.147 1.00 96.25 287 LEU A N 1
ATOM 2284 C CA . LEU A 1 287 ? 5.713 -13.855 -0.952 1.00 96.25 287 LEU A CA 1
ATOM 2285 C C . LEU A 1 287 ? 5.213 -12.440 -1.285 1.00 96.25 287 LEU A C 1
ATOM 2287 O O . LEU A 1 287 ? 4.217 -12.002 -0.709 1.00 96.25 287 LEU A O 1
ATOM 2291 N N . TYR A 1 288 ? 5.800 -11.755 -2.269 1.00 96.38 288 TYR A N 1
ATOM 2292 C CA . TYR A 1 288 ? 5.353 -10.415 -2.683 1.00 96.38 288 TYR A CA 1
ATOM 2293 C C . TYR A 1 288 ? 3.972 -10.421 -3.359 1.00 96.38 288 TYR A C 1
ATOM 2295 O O . TYR A 1 288 ? 3.109 -9.604 -3.038 1.00 96.38 288 TYR A O 1
ATOM 2303 N N . LEU A 1 289 ? 3.699 -11.375 -4.253 1.00 97.19 289 LEU A N 1
ATOM 2304 C CA . LEU A 1 289 ? 2.410 -11.449 -4.949 1.00 97.19 289 LEU A CA 1
ATOM 2305 C C . LEU A 1 289 ? 1.231 -11.726 -4.008 1.00 97.19 289 LEU A C 1
ATOM 2307 O O . LEU A 1 289 ? 0.123 -11.255 -4.265 1.00 97.19 289 LEU A O 1
ATOM 2311 N N . SER A 1 290 ? 1.446 -12.436 -2.900 1.00 97.44 290 SER A N 1
ATOM 2312 C CA . SER A 1 290 ? 0.391 -12.669 -1.909 1.00 97.44 290 SER A CA 1
ATOM 2313 C C . SER A 1 290 ? -0.070 -11.371 -1.227 1.00 97.44 290 SER A C 1
ATOM 2315 O O . SER A 1 290 ? -1.264 -11.204 -0.969 1.00 97.44 290 SER A O 1
ATOM 2317 N N . SER A 1 291 ? 0.824 -10.389 -1.046 1.00 95.12 291 SER A N 1
ATOM 2318 C CA . SER A 1 291 ? 0.470 -9.037 -0.587 1.00 95.12 291 SER A CA 1
ATOM 2319 C C . SER A 1 291 ? -0.415 -8.298 -1.595 1.00 95.12 291 SER A C 1
ATOM 2321 O O . SER A 1 291 ? -1.318 -7.551 -1.206 1.00 95.12 291 SER A O 1
ATOM 2323 N N . ALA A 1 292 ? -0.248 -8.556 -2.896 1.00 96.19 292 ALA A N 1
ATOM 2324 C CA . ALA A 1 292 ? -1.126 -7.980 -3.908 1.00 96.19 292 ALA A CA 1
ATOM 2325 C C . ALA A 1 292 ? -2.582 -8.450 -3.736 1.00 96.19 292 ALA A C 1
ATOM 2327 O O . ALA A 1 292 ? -3.485 -7.647 -3.952 1.00 96.19 292 ALA A O 1
ATOM 2328 N N . PHE A 1 293 ? -2.843 -9.684 -3.280 1.00 96.50 293 PHE A N 1
ATOM 2329 C CA . PHE A 1 293 ? -4.210 -10.170 -3.015 1.00 96.50 293 PHE A CA 1
ATOM 2330 C C . PHE A 1 293 ? -4.882 -9.492 -1.813 1.00 96.50 293 PHE A C 1
ATOM 2332 O O . PHE A 1 293 ? -6.100 -9.315 -1.802 1.00 96.50 293 PHE A O 1
ATOM 2339 N N . VAL A 1 294 ? -4.098 -9.061 -0.822 1.00 94.75 294 VAL A N 1
ATOM 2340 C CA . VAL A 1 294 ? -4.583 -8.260 0.316 1.00 94.75 294 VAL A CA 1
ATOM 2341 C C . VAL A 1 294 ? -5.065 -6.883 -0.159 1.00 94.75 294 VAL A C 1
ATOM 2343 O O . VAL A 1 294 ? -6.083 -6.373 0.324 1.00 94.75 294 VAL A O 1
ATOM 2346 N N . ARG A 1 295 ? -4.340 -6.292 -1.118 1.00 94.56 295 ARG A N 1
ATOM 2347 C CA . ARG A 1 295 ? -4.548 -4.922 -1.613 1.00 94.56 295 ARG A CA 1
ATOM 2348 C C . ARG A 1 295 ? -5.551 -4.855 -2.775 1.00 94.56 295 ARG A C 1
ATOM 2350 O O . ARG A 1 295 ? -6.323 -3.899 -2.863 1.00 94.56 295 ARG A O 1
ATOM 2357 N N . LEU A 1 296 ? -5.569 -5.860 -3.656 1.00 93.31 296 LEU A N 1
ATOM 2358 C CA . LEU A 1 296 ? -6.463 -5.998 -4.814 1.00 93.31 296 LEU A CA 1
ATOM 2359 C C . LEU A 1 296 ? -7.653 -6.899 -4.490 1.00 93.31 296 LEU A C 1
ATOM 2361 O O . LEU A 1 296 ? -7.626 -8.108 -4.726 1.00 93.31 296 LEU A O 1
ATOM 2365 N N . ARG A 1 297 ? -8.737 -6.295 -4.004 1.00 90.25 297 ARG A N 1
ATOM 2366 C CA . ARG A 1 297 ? -9.949 -7.032 -3.635 1.00 90.25 297 ARG A CA 1
ATOM 2367 C C . ARG A 1 297 ? -11.092 -6.716 -4.586 1.00 90.25 297 ARG A C 1
ATOM 2369 O O . ARG A 1 297 ? -11.489 -5.563 -4.735 1.00 90.25 297 ARG A O 1
ATOM 2376 N N . PHE A 1 298 ? -11.620 -7.753 -5.227 1.00 92.44 298 PHE A N 1
ATOM 2377 C CA . PHE A 1 298 ? -12.763 -7.669 -6.131 1.00 92.44 298 PHE A CA 1
ATOM 2378 C C . PHE A 1 298 ? -13.718 -8.825 -5.833 1.00 92.44 298 PHE A C 1
ATOM 2380 O O . PHE A 1 298 ? -13.284 -9.966 -5.839 1.00 92.44 298 PHE A O 1
ATOM 2387 N N . ASP A 1 299 ? -15.012 -8.569 -5.627 1.00 91.50 299 ASP A N 1
ATOM 2388 C CA . ASP A 1 299 ? -15.998 -9.621 -5.308 1.00 91.50 299 ASP A CA 1
ATOM 2389 C C . ASP A 1 299 ? -15.953 -10.789 -6.315 1.00 91.50 299 ASP A C 1
ATOM 2391 O O . ASP A 1 299 ? -15.883 -10.558 -7.530 1.00 91.50 299 ASP A O 1
ATOM 2395 N N . GLY A 1 300 ? -16.073 -12.030 -5.838 1.00 93.81 300 GLY A N 1
ATOM 2396 C CA . GLY A 1 300 ? -16.174 -13.233 -6.670 1.00 93.81 300 GLY A CA 1
ATOM 2397 C C . GLY A 1 300 ? -14.846 -13.931 -6.979 1.00 93.81 300 GLY A C 1
ATOM 2398 O O . GLY A 1 300 ? -14.794 -14.695 -7.939 1.00 93.81 300 GLY A O 1
ATOM 2399 N N . PHE A 1 301 ? -13.791 -13.661 -6.210 1.00 96.62 301 PHE A N 1
ATOM 2400 C CA . PHE A 1 301 ? -12.482 -14.326 -6.313 1.00 96.62 301 PHE A CA 1
ATOM 2401 C C . PHE A 1 301 ? -12.112 -15.126 -5.050 1.00 96.62 301 PHE A C 1
ATOM 2403 O O . PHE A 1 301 ? -11.035 -15.714 -4.979 1.00 96.62 301 PHE A O 1
ATOM 2410 N N . GLU A 1 302 ? -13.006 -15.186 -4.060 1.00 96.25 302 GLU A N 1
ATOM 2411 C CA . GLU A 1 302 ? -12.782 -15.856 -2.777 1.00 96.25 302 GLU A CA 1
ATOM 2412 C C . GLU A 1 302 ? -12.482 -17.348 -2.947 1.00 96.25 302 GLU A C 1
ATOM 2414 O O . GLU A 1 302 ? -11.577 -17.864 -2.305 1.00 96.25 302 GLU A O 1
ATOM 2419 N N . GLU A 1 303 ? -13.186 -18.036 -3.851 1.00 97.81 303 GLU A N 1
ATOM 2420 C CA . GLU A 1 303 ? -12.951 -19.461 -4.128 1.00 97.81 303 GLU A CA 1
ATOM 2421 C C . GLU A 1 303 ? -11.535 -19.730 -4.630 1.00 97.81 303 GLU A C 1
ATOM 2423 O O . GLU A 1 303 ? -10.900 -20.686 -4.194 1.00 97.81 303 GLU A O 1
ATOM 2428 N N . ASN A 1 304 ? -11.024 -18.866 -5.510 1.00 98.31 304 ASN A N 1
ATOM 2429 C CA . ASN A 1 304 ? -9.671 -19.009 -6.033 1.00 98.31 304 ASN A CA 1
ATOM 2430 C C . ASN A 1 304 ? -8.632 -18.812 -4.925 1.00 98.31 304 ASN A C 1
ATOM 2432 O O . ASN A 1 304 ? -7.664 -19.558 -4.859 1.00 98.31 304 ASN A O 1
ATOM 2436 N N . LEU A 1 305 ? -8.841 -17.840 -4.032 1.00 98.12 305 LEU A N 1
ATOM 2437 C CA . LEU A 1 305 ? -7.945 -17.621 -2.895 1.00 98.12 305 LEU A CA 1
ATOM 2438 C C . LEU A 1 305 ? -7.998 -18.774 -1.882 1.00 98.12 305 LEU A C 1
ATOM 2440 O O . LEU A 1 305 ? -6.960 -19.149 -1.347 1.00 98.12 305 LEU A O 1
ATOM 2444 N N . ILE A 1 306 ? -9.175 -19.367 -1.652 1.00 98.56 306 ILE A N 1
ATOM 2445 C CA . ILE A 1 306 ? -9.325 -20.569 -0.816 1.00 98.56 306 ILE A CA 1
ATOM 2446 C C . ILE A 1 306 ? -8.569 -21.753 -1.431 1.00 98.56 306 ILE A C 1
ATOM 2448 O O . ILE A 1 306 ? -7.905 -22.496 -0.712 1.00 98.56 306 ILE A O 1
ATOM 2452 N N . GLU A 1 307 ? -8.657 -21.939 -2.749 1.00 98.50 307 GLU A N 1
ATOM 2453 C CA . GLU A 1 307 ? -7.909 -22.981 -3.456 1.00 98.50 307 GLU A CA 1
ATOM 2454 C C . GLU A 1 307 ? -6.394 -22.764 -3.349 1.00 98.50 307 GLU A C 1
ATOM 2456 O O . GLU A 1 307 ? -5.674 -23.703 -3.017 1.00 98.50 307 GLU A O 1
ATOM 2461 N N . LEU A 1 308 ? -5.915 -21.529 -3.544 1.00 98.44 308 LEU A N 1
ATOM 2462 C CA . LEU A 1 308 ? -4.501 -21.199 -3.347 1.00 98.44 308 LEU A CA 1
ATOM 2463 C C . LEU A 1 308 ? -4.045 -21.474 -1.909 1.00 98.44 308 LEU A C 1
ATOM 2465 O O . LEU A 1 308 ? -3.021 -22.117 -1.725 1.00 98.44 308 LEU A O 1
ATOM 2469 N N . LEU A 1 309 ? -4.813 -21.053 -0.897 1.00 98.38 309 LEU A N 1
ATOM 2470 C CA . LEU A 1 309 ? -4.475 -21.266 0.517 1.00 98.38 309 LEU A CA 1
ATOM 2471 C C . LEU A 1 309 ? -4.333 -22.755 0.873 1.00 98.38 309 LEU A C 1
ATOM 2473 O O . LEU A 1 309 ? -3.472 -23.117 1.670 1.00 98.38 309 LEU A O 1
ATOM 2477 N N . ARG A 1 310 ? -5.187 -23.612 0.303 1.00 97.88 310 ARG A N 1
ATOM 2478 C CA . ARG A 1 310 ? -5.179 -25.063 0.556 1.00 97.88 310 ARG A CA 1
ATOM 2479 C C . ARG A 1 310 ? -4.010 -25.787 -0.101 1.00 97.88 310 ARG A C 1
ATOM 2481 O O . ARG A 1 310 ? -3.599 -26.826 0.402 1.00 97.88 310 ARG A O 1
ATOM 2488 N N . ASN A 1 311 ? -3.538 -25.269 -1.230 1.00 98.06 311 ASN A N 1
ATOM 2489 C CA . ASN A 1 311 ? -2.464 -25.873 -2.014 1.00 98.06 311 ASN A CA 1
ATOM 2490 C C . ASN A 1 311 ? -1.087 -25.263 -1.709 1.00 98.06 311 ASN A C 1
ATOM 2492 O O . ASN A 1 311 ? -0.085 -25.767 -2.208 1.00 98.06 311 ASN A O 1
ATOM 2496 N N . GLU A 1 312 ? -1.030 -24.170 -0.949 1.00 98.31 312 GLU A N 1
ATOM 2497 C CA . GLU A 1 312 ? 0.222 -23.535 -0.552 1.00 98.31 312 GLU A CA 1
ATOM 2498 C C . GLU A 1 312 ? 0.801 -24.204 0.697 1.00 98.31 312 GLU A C 1
ATOM 2500 O O . GLU A 1 312 ? 0.084 -24.468 1.661 1.00 98.31 312 GLU A O 1
ATOM 2505 N N . GLU A 1 313 ? 2.108 -24.460 0.674 1.00 97.06 313 GLU A N 1
ATOM 2506 C CA . GLU A 1 313 ? 2.824 -25.158 1.746 1.00 97.06 313 GLU A CA 1
ATOM 2507 C C . GLU A 1 313 ? 3.528 -24.179 2.693 1.00 97.06 313 GLU A C 1
ATOM 2509 O O . GLU A 1 313 ? 3.651 -24.458 3.884 1.00 97.06 313 GLU A O 1
ATOM 2514 N N . ALA A 1 314 ? 3.979 -23.029 2.183 1.00 97.31 314 ALA A N 1
ATOM 2515 C CA . ALA A 1 314 ? 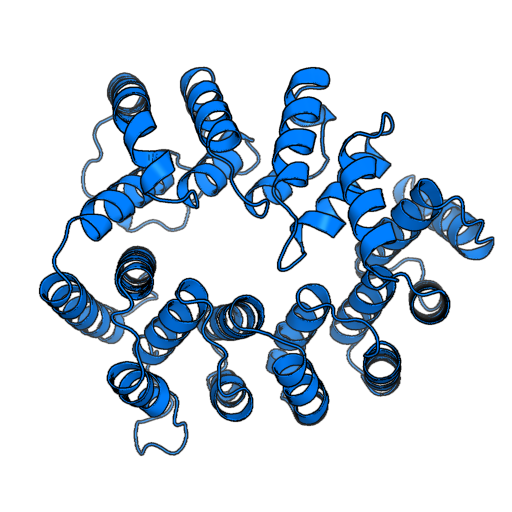4.701 -22.035 2.973 1.00 97.31 314 ALA A CA 1
ATOM 2516 C C . ALA A 1 314 ? 3.747 -21.247 3.885 1.00 97.31 314 ALA A C 1
ATOM 2518 O O . ALA A 1 314 ? 2.881 -20.509 3.400 1.00 97.31 314 ALA A O 1
ATOM 2519 N N . ASP A 1 315 ? 3.907 -21.378 5.205 1.00 96.00 315 ASP A N 1
ATOM 2520 C CA . ASP A 1 315 ? 2.956 -20.836 6.184 1.00 96.00 315 ASP A CA 1
ATOM 2521 C C . ASP A 1 315 ? 2.856 -19.306 6.133 1.00 96.00 315 ASP A C 1
ATOM 2523 O O . ASP A 1 315 ? 1.760 -18.758 6.201 1.00 96.00 315 ASP A O 1
ATOM 2527 N N . GLU A 1 316 ? 3.958 -18.598 5.883 1.00 95.88 316 GLU A N 1
ATOM 2528 C CA . GLU A 1 316 ? 3.975 -17.141 5.728 1.00 95.88 316 GLU A CA 1
ATOM 2529 C C . GLU A 1 316 ? 3.181 -16.662 4.497 1.00 95.88 316 GLU A C 1
ATOM 2531 O O . GLU A 1 316 ? 2.568 -15.588 4.510 1.00 95.88 316 GLU A O 1
ATOM 2536 N N . ILE A 1 317 ? 3.132 -17.473 3.434 1.00 97.75 317 ILE A N 1
ATOM 2537 C CA . ILE A 1 317 ? 2.310 -17.202 2.249 1.00 97.75 317 ILE A CA 1
ATOM 2538 C C . ILE A 1 317 ? 0.849 -17.562 2.552 1.00 97.75 317 ILE A C 1
ATOM 2540 O O . ILE A 1 317 ? -0.051 -16.772 2.239 1.00 97.75 317 ILE A O 1
ATOM 2544 N N . ARG A 1 318 ? 0.598 -18.701 3.219 1.00 98.06 318 ARG A N 1
ATOM 2545 C CA . ARG A 1 318 ? -0.742 -19.093 3.692 1.00 98.06 318 ARG A CA 1
ATOM 2546 C C . ARG A 1 318 ? -1.346 -18.012 4.593 1.00 98.06 318 ARG A C 1
ATOM 2548 O O . ARG A 1 318 ? -2.487 -17.612 4.372 1.00 98.06 318 ARG A O 1
ATOM 2555 N N . ALA A 1 319 ? -0.578 -17.447 5.521 1.00 97.19 319 ALA A N 1
ATOM 2556 C CA . ALA A 1 319 ? -1.017 -16.377 6.412 1.00 97.19 319 ALA A CA 1
ATOM 2557 C C . ALA A 1 319 ? -1.456 -15.122 5.640 1.00 97.19 319 ALA A C 1
ATOM 2559 O O . ALA A 1 319 ? -2.518 -14.558 5.918 1.00 97.19 319 ALA A O 1
ATOM 2560 N N . ARG A 1 320 ? -0.713 -14.710 4.602 1.00 97.06 320 ARG A N 1
ATOM 2561 C CA . ARG A 1 320 ? -1.099 -13.574 3.739 1.00 97.06 320 ARG A CA 1
ATOM 2562 C C . ARG A 1 320 ? -2.367 -13.859 2.929 1.00 97.06 320 ARG A C 1
ATOM 2564 O O . ARG A 1 320 ? -3.218 -12.975 2.804 1.00 97.06 320 ARG A O 1
ATOM 2571 N N . LEU A 1 321 ? -2.535 -15.084 2.425 1.00 98.12 321 LEU A N 1
ATOM 2572 C CA . LEU A 1 321 ? -3.750 -15.515 1.720 1.00 98.12 321 LEU A CA 1
ATOM 2573 C C . LEU A 1 321 ? -4.969 -15.569 2.656 1.00 98.12 321 LEU A C 1
ATOM 2575 O O . LEU A 1 321 ? -6.034 -15.051 2.313 1.00 98.12 321 LEU A O 1
ATOM 2579 N N . ALA A 1 322 ? -4.812 -16.120 3.860 1.00 97.94 322 ALA A N 1
ATOM 2580 C CA . ALA A 1 322 ? -5.849 -16.149 4.889 1.00 97.94 322 ALA A CA 1
ATOM 2581 C C . ALA A 1 322 ? -6.227 -14.732 5.348 1.00 97.94 322 ALA A C 1
ATOM 2583 O O . ALA A 1 322 ? -7.410 -14.411 5.473 1.00 97.94 322 ALA A O 1
ATOM 2584 N N . ARG A 1 323 ? -5.247 -13.831 5.485 1.00 96.81 323 ARG A N 1
ATOM 2585 C CA . ARG A 1 323 ? -5.499 -12.406 5.733 1.00 96.81 323 ARG A CA 1
ATOM 2586 C C . ARG A 1 323 ? -6.293 -11.758 4.602 1.00 96.81 323 ARG A C 1
ATOM 2588 O O . ARG A 1 323 ? -7.223 -10.998 4.871 1.00 96.81 323 ARG A O 1
ATOM 2595 N N . ALA A 1 324 ? -5.959 -12.048 3.343 1.00 96.81 324 ALA A N 1
ATOM 2596 C CA . ALA A 1 324 ? -6.738 -11.563 2.207 1.00 96.81 324 ALA A CA 1
ATOM 2597 C C . ALA A 1 324 ? -8.196 -12.047 2.302 1.00 96.81 324 ALA A C 1
ATOM 2599 O O . ALA A 1 324 ? -9.106 -11.229 2.174 1.00 96.81 324 ALA A O 1
ATOM 2600 N N . LEU A 1 325 ? -8.431 -13.329 2.612 1.00 97.25 325 LEU A N 1
ATOM 2601 C CA . LEU A 1 325 ? -9.771 -13.900 2.814 1.00 97.25 325 LEU A CA 1
ATOM 2602 C C . LEU A 1 325 ? -10.544 -13.231 3.961 1.00 97.25 325 LEU A C 1
ATOM 2604 O O . LEU A 1 325 ? -11.699 -12.846 3.762 1.00 97.25 325 LEU A O 1
ATOM 2608 N N . ALA A 1 326 ? -9.913 -13.010 5.117 1.00 95.69 326 ALA A N 1
ATOM 2609 C CA . ALA A 1 326 ? -10.521 -12.253 6.212 1.00 95.69 326 ALA A CA 1
ATOM 2610 C C . ALA A 1 326 ? -10.949 -10.853 5.741 1.00 95.69 326 ALA A C 1
ATOM 2612 O O . ALA A 1 326 ? -12.070 -10.414 5.985 1.00 95.69 326 ALA A O 1
ATOM 2613 N N . LEU A 1 327 ? -10.103 -10.183 4.952 1.00 94.31 327 LEU A N 1
ATOM 2614 C CA . LEU A 1 327 ? -10.398 -8.856 4.417 1.00 94.31 327 LEU A CA 1
ATOM 2615 C C . LEU A 1 327 ? -11.537 -8.825 3.384 1.00 94.31 327 LEU A C 1
ATOM 2617 O O . LEU A 1 327 ? -12.180 -7.776 3.266 1.00 94.31 327 LEU A O 1
ATOM 2621 N N . TYR A 1 328 ? -11.819 -9.925 2.674 1.00 93.56 328 TYR A N 1
ATOM 2622 C CA . TYR A 1 328 ? -13.012 -10.058 1.821 1.00 93.56 328 TYR A CA 1
ATOM 2623 C C . TYR A 1 328 ? -14.310 -10.054 2.640 1.00 93.56 328 TYR A C 1
ATOM 2625 O O . TYR A 1 328 ? -15.327 -9.535 2.179 1.00 93.56 328 TYR A O 1
ATOM 2633 N N . GLY A 1 329 ? -14.288 -10.634 3.844 1.00 91.25 329 GLY A N 1
ATOM 2634 C CA . GLY A 1 329 ? -15.394 -10.582 4.803 1.00 91.25 329 GLY A CA 1
ATOM 2635 C C . GLY A 1 329 ? -16.684 -11.301 4.382 1.00 91.25 329 GLY A C 1
ATOM 2636 O O . GLY A 1 329 ? -17.724 -11.152 5.039 1.00 91.25 329 GLY A O 1
ATOM 2637 N N . SER A 1 330 ? -16.660 -12.084 3.298 1.00 92.25 330 SER A N 1
ATOM 2638 C CA . SER A 1 330 ? -17.754 -13.002 2.966 1.00 92.25 330 SER A CA 1
ATOM 2639 C C . SER A 1 330 ? -17.794 -14.134 3.996 1.00 92.25 330 SER A C 1
ATOM 2641 O O . SER A 1 330 ? -16.756 -14.541 4.507 1.00 92.25 330 SER A O 1
ATOM 2643 N N . ALA A 1 331 ? -18.981 -14.658 4.322 1.00 91.38 331 ALA A N 1
ATOM 2644 C CA . ALA A 1 331 ? -19.119 -15.677 5.372 1.00 91.38 331 ALA A CA 1
ATOM 2645 C C . ALA A 1 331 ? -18.213 -16.900 5.137 1.00 91.38 331 ALA A C 1
ATOM 2647 O O . ALA A 1 331 ? -17.622 -17.428 6.071 1.00 91.38 331 ALA A O 1
ATOM 2648 N N . LYS A 1 332 ? -18.059 -17.310 3.872 1.00 94.00 332 LYS A N 1
ATOM 2649 C CA . LYS A 1 332 ? -17.178 -18.416 3.495 1.00 94.00 332 LYS A CA 1
ATOM 2650 C C . LYS A 1 332 ? -15.695 -18.070 3.658 1.00 94.00 332 LYS A C 1
ATOM 2652 O O . LYS A 1 332 ? -14.951 -18.888 4.182 1.00 94.00 332 LYS A O 1
ATOM 2657 N N . ALA A 1 333 ? -15.267 -16.889 3.208 1.00 95.44 333 ALA A N 1
ATOM 2658 C CA . ALA A 1 333 ? -13.873 -16.468 3.336 1.00 95.44 333 ALA A CA 1
ATOM 2659 C C . ALA A 1 333 ? -13.473 -16.283 4.809 1.00 95.44 333 ALA A C 1
ATOM 2661 O O . ALA A 1 333 ? -12.395 -16.715 5.202 1.00 95.44 333 ALA A O 1
ATOM 2662 N N . VAL A 1 334 ? -14.377 -15.722 5.621 1.00 93.69 334 VAL A N 1
ATOM 2663 C CA . VAL A 1 334 ? -14.225 -15.600 7.078 1.00 93.69 334 VAL A CA 1
ATOM 2664 C C . VAL A 1 334 ? -14.043 -16.970 7.724 1.00 93.69 334 VAL A C 1
ATOM 2666 O O . VAL A 1 334 ? -13.039 -17.167 8.392 1.00 93.69 334 VAL A O 1
ATOM 2669 N N . ALA A 1 335 ? -14.930 -17.931 7.450 1.00 93.06 335 ALA A N 1
ATOM 2670 C CA . ALA A 1 335 ? -14.836 -19.267 8.042 1.00 93.06 335 ALA A CA 1
ATOM 2671 C C . ALA A 1 335 ? -13.508 -19.976 7.714 1.00 93.06 335 ALA A C 1
ATOM 2673 O O . ALA A 1 335 ? -12.924 -20.629 8.570 1.00 93.06 335 ALA A O 1
ATOM 2674 N N . VAL A 1 336 ? -12.999 -19.827 6.485 1.00 96.75 336 VAL A N 1
ATOM 2675 C CA . VAL A 1 336 ? -11.701 -20.408 6.097 1.00 96.75 336 VAL A CA 1
ATOM 2676 C C . VAL A 1 336 ? -10.530 -19.692 6.779 1.00 96.75 336 VAL A C 1
ATOM 2678 O O . VAL A 1 336 ? -9.559 -20.336 7.168 1.00 96.75 336 VAL A O 1
ATOM 2681 N N . ALA A 1 337 ? -10.601 -18.370 6.942 1.00 96.12 337 ALA A N 1
ATOM 2682 C CA . ALA A 1 337 ? -9.583 -17.632 7.685 1.00 96.12 337 ALA A CA 1
ATOM 2683 C C . ALA A 1 337 ? -9.587 -18.008 9.180 1.00 96.12 337 ALA A C 1
ATOM 2685 O O . ALA A 1 337 ? -8.518 -18.157 9.765 1.00 96.12 337 ALA A O 1
ATOM 2686 N N . GLU A 1 338 ? -10.766 -18.210 9.779 1.00 92.81 338 GLU A N 1
ATOM 2687 C CA . GLU A 1 338 ? -10.923 -18.712 11.151 1.00 92.81 338 GLU A CA 1
ATOM 2688 C C . GLU A 1 338 ? -10.328 -20.121 11.311 1.00 92.81 338 GLU A C 1
ATOM 2690 O O . GLU A 1 338 ? -9.589 -20.360 12.264 1.00 92.81 338 GLU A O 1
ATOM 2695 N N . GLU A 1 339 ? -10.579 -21.028 10.358 1.00 94.62 339 GLU A N 1
ATOM 2696 C CA . GLU A 1 339 ? -9.991 -22.376 10.337 1.00 94.62 339 GLU A CA 1
ATOM 2697 C C . GLU A 1 339 ? -8.455 -22.318 10.334 1.00 94.62 339 GLU A C 1
ATOM 2699 O O . GLU A 1 339 ? -7.821 -22.940 11.183 1.00 94.62 339 GLU A O 1
ATOM 2704 N N . PHE A 1 340 ? -7.856 -21.505 9.454 1.00 95.50 340 PHE A N 1
ATOM 2705 C CA . PHE A 1 340 ? -6.398 -21.333 9.388 1.00 95.50 340 PHE A CA 1
ATOM 2706 C C . PHE A 1 340 ? -5.806 -20.770 10.690 1.00 95.50 340 PHE A C 1
ATOM 2708 O O . PHE A 1 340 ? -4.732 -21.176 11.140 1.00 95.50 340 PHE A O 1
ATOM 2715 N N . VAL A 1 341 ? -6.506 -19.818 11.306 1.00 93.81 341 VAL A N 1
ATOM 2716 C CA . VAL A 1 341 ? -6.107 -19.233 12.589 1.00 93.81 341 VAL A CA 1
ATOM 2717 C C . VAL A 1 341 ? -6.171 -20.278 13.713 1.00 93.81 341 VAL A C 1
ATOM 2719 O O . VAL A 1 341 ? -5.302 -20.303 14.584 1.00 93.81 341 VAL A O 1
ATOM 2722 N N . ALA A 1 342 ? -7.154 -21.180 13.677 1.00 90.62 342 ALA A N 1
ATOM 2723 C CA . ALA A 1 342 ? -7.316 -22.248 14.659 1.00 90.62 342 ALA A CA 1
ATOM 2724 C C . ALA A 1 342 ? -6.275 -23.379 14.542 1.00 90.62 342 ALA A C 1
ATOM 2726 O O . ALA A 1 342 ? -6.110 -24.120 15.512 1.00 90.62 342 ALA A O 1
ATOM 2727 N N . GLU A 1 343 ? -5.573 -23.517 13.408 1.00 92.75 343 GLU A N 1
ATOM 2728 C CA . GLU A 1 343 ? -4.523 -24.536 13.229 1.00 92.75 343 GLU A CA 1
ATOM 2729 C C . GLU A 1 343 ? -3.373 -24.369 14.244 1.00 92.75 343 GLU A C 1
ATOM 2731 O O . GLU A 1 343 ? -2.921 -25.367 14.805 1.00 92.75 343 GLU A O 1
ATOM 2736 N N . TYR A 1 344 ? -2.936 -23.128 14.513 1.00 89.50 344 TYR A N 1
ATOM 2737 C CA . TYR A 1 344 ? -1.829 -22.815 15.436 1.00 89.50 344 TYR A CA 1
ATOM 2738 C C . TYR A 1 344 ? -2.055 -21.463 16.148 1.00 89.50 344 TYR A C 1
ATOM 2740 O O . TYR A 1 344 ? -1.509 -20.433 15.740 1.00 89.50 344 TYR A O 1
ATOM 2748 N N . PRO A 1 345 ? -2.892 -21.427 17.195 1.00 84.06 345 PRO A N 1
ATOM 2749 C CA . PRO A 1 345 ? -3.393 -20.188 17.790 1.00 84.06 345 PRO A CA 1
ATOM 2750 C C . PRO A 1 345 ? -2.353 -19.297 18.482 1.00 84.06 345 PRO A C 1
ATOM 2752 O O . PRO A 1 345 ? -2.612 -18.122 18.730 1.00 84.06 345 PRO A O 1
ATOM 2755 N N . GLU A 1 346 ? -1.192 -19.843 18.813 1.00 84.38 346 GLU A N 1
ATOM 2756 C CA . GLU A 1 346 ? -0.082 -19.150 19.464 1.00 84.38 346 GLU A CA 1
ATOM 2757 C C . GLU A 1 346 ? 0.852 -18.401 18.501 1.00 84.38 346 GLU A C 1
ATOM 2759 O O . GLU A 1 346 ? 1.763 -17.706 18.952 1.00 84.38 346 GLU A O 1
ATOM 2764 N N . ASP A 1 347 ? 0.663 -18.548 17.189 1.00 87.06 347 ASP A N 1
ATOM 2765 C CA . ASP A 1 347 ? 1.564 -17.947 16.209 1.00 87.06 347 ASP A CA 1
ATOM 2766 C C . ASP A 1 347 ? 1.296 -16.441 16.036 1.00 87.06 347 ASP A C 1
ATOM 2768 O O . ASP A 1 347 ? 0.192 -16.049 15.631 1.00 87.06 347 ASP A O 1
ATOM 2772 N N . PRO A 1 348 ? 2.299 -15.578 16.274 1.00 84.81 348 PRO A N 1
ATOM 2773 C CA . PRO A 1 348 ? 2.146 -14.139 16.106 1.00 84.81 348 PRO A CA 1
ATOM 2774 C C . PRO A 1 348 ? 1.785 -13.711 14.673 1.00 84.81 348 PRO A C 1
ATOM 2776 O O . PRO A 1 348 ? 1.120 -12.686 14.511 1.00 84.81 348 PRO A O 1
ATOM 2779 N N . GLU A 1 349 ? 2.135 -14.481 13.636 1.00 85.38 349 GLU A N 1
ATOM 2780 C CA . GLU A 1 349 ? 1.803 -14.153 12.238 1.00 85.38 349 GLU A CA 1
ATOM 2781 C C . GLU A 1 349 ? 0.284 -14.185 11.976 1.00 85.38 349 GLU A C 1
ATOM 2783 O O . GLU A 1 349 ? -0.236 -13.473 11.106 1.00 85.38 349 GLU A O 1
ATOM 2788 N N . ARG A 1 350 ? -0.474 -14.939 12.789 1.00 91.38 350 ARG A N 1
ATOM 2789 C CA . ARG A 1 350 ? -1.946 -14.989 12.739 1.00 91.38 350 ARG A CA 1
ATOM 2790 C C . ARG A 1 350 ? -2.609 -13.766 13.378 1.00 91.38 350 ARG A C 1
ATOM 2792 O O . ARG A 1 350 ? -3.777 -13.501 13.083 1.00 91.38 350 ARG A O 1
ATOM 2799 N N . GLY A 1 351 ? -1.885 -12.972 14.175 1.00 89.06 351 GLY A N 1
ATOM 2800 C CA . GLY A 1 351 ? -2.434 -11.815 14.898 1.00 89.06 351 GLY A CA 1
ATOM 2801 C C . GLY A 1 351 ? -3.128 -10.807 13.977 1.00 89.06 351 GLY A C 1
ATOM 2802 O O . GLY A 1 351 ? -4.263 -10.403 14.223 1.00 89.06 351 GLY A O 1
ATOM 2803 N N . SER A 1 352 ? -2.517 -10.506 12.827 1.00 89.56 352 SER A N 1
ATOM 2804 C CA . SER A 1 352 ? -3.100 -9.574 11.851 1.00 89.56 352 SER A CA 1
ATOM 2805 C C . SER A 1 352 ? -4.393 -10.081 11.188 1.00 89.56 352 SER A C 1
ATOM 2807 O O . SER A 1 352 ? -5.172 -9.276 10.674 1.00 89.56 352 SER A O 1
ATOM 2809 N N . ILE A 1 353 ? -4.630 -11.399 11.182 1.00 94.44 353 ILE A N 1
ATOM 2810 C CA . ILE A 1 353 ? -5.868 -12.022 10.690 1.00 94.44 353 ILE A CA 1
ATOM 2811 C C . ILE A 1 353 ? -6.948 -11.899 11.767 1.00 94.44 353 ILE A C 1
ATOM 2813 O O . ILE A 1 353 ? -8.060 -11.459 11.473 1.00 94.44 353 ILE A O 1
ATOM 2817 N N . VAL A 1 354 ? -6.598 -12.219 13.017 1.00 90.75 354 VAL A N 1
ATOM 2818 C CA . VAL A 1 354 ? -7.480 -12.095 14.189 1.00 90.75 354 VAL A CA 1
ATOM 2819 C C . VAL A 1 354 ? -7.990 -10.663 14.343 1.00 90.75 354 VAL A C 1
ATOM 2821 O O . VAL A 1 354 ? -9.186 -10.461 14.554 1.00 90.75 354 VAL A O 1
ATOM 2824 N N . ASP A 1 355 ? -7.119 -9.668 14.177 1.00 89.06 355 ASP A N 1
ATOM 2825 C CA . ASP A 1 355 ? -7.493 -8.254 14.261 1.00 89.06 355 ASP A CA 1
ATOM 2826 C C . ASP A 1 355 ? -8.561 -7.870 13.232 1.00 89.06 355 ASP A C 1
ATOM 2828 O O . ASP A 1 355 ? -9.544 -7.203 13.570 1.00 89.06 355 ASP A O 1
ATOM 2832 N N . VAL A 1 356 ? -8.408 -8.330 11.985 1.00 92.12 356 VAL A N 1
ATOM 2833 C CA . VAL A 1 356 ? -9.383 -8.084 10.911 1.00 92.12 356 VAL A CA 1
ATOM 2834 C C . VAL A 1 356 ? -10.713 -8.768 11.224 1.00 92.12 356 VAL A C 1
ATOM 2836 O O . VAL A 1 356 ? -11.758 -8.119 11.169 1.00 92.12 356 VAL A O 1
ATOM 2839 N N . LEU A 1 357 ? -10.679 -10.051 11.594 1.00 92.50 357 LEU A N 1
ATOM 2840 C CA . LEU A 1 357 ? -11.878 -10.830 11.921 1.00 92.50 357 LEU A CA 1
ATOM 2841 C C . LEU A 1 357 ? -12.658 -10.203 13.083 1.00 92.50 357 LEU A C 1
ATOM 2843 O O . LEU A 1 357 ? -13.873 -10.032 13.000 1.00 92.50 357 LEU A O 1
ATOM 2847 N N . ARG A 1 358 ? -11.954 -9.782 14.138 1.00 86.75 358 ARG A N 1
ATOM 2848 C CA . ARG A 1 358 ? -12.547 -9.146 15.319 1.00 86.75 358 ARG A CA 1
ATOM 2849 C C . ARG A 1 358 ? -13.205 -7.813 14.992 1.00 86.75 358 ARG A C 1
ATOM 2851 O O . ARG A 1 358 ? -14.289 -7.515 15.495 1.00 86.75 358 ARG A O 1
ATOM 2858 N N . VAL A 1 359 ? -12.536 -6.977 14.202 1.00 89.75 359 VAL A N 1
ATOM 2859 C CA . VAL A 1 359 ? -13.104 -5.692 13.789 1.00 89.75 359 VAL A CA 1
ATOM 2860 C C . VAL A 1 359 ? -14.366 -5.911 12.977 1.00 89.75 359 VAL A C 1
ATOM 2862 O O . VAL A 1 359 ? -15.380 -5.273 13.254 1.00 89.75 359 VAL A O 1
ATOM 2865 N N . ASP A 1 360 ? -14.344 -6.849 12.038 1.00 91.19 360 ASP A N 1
ATOM 2866 C CA . ASP A 1 360 ? -15.519 -7.165 11.238 1.00 91.19 360 ASP A CA 1
ATOM 2867 C C . ASP A 1 360 ? -16.661 -7.730 12.099 1.00 91.19 360 ASP A C 1
ATOM 2869 O O . ASP A 1 360 ? -17.811 -7.333 11.899 1.00 91.19 360 ASP A O 1
ATOM 2873 N N . GLU A 1 361 ? -16.373 -8.585 13.089 1.00 89.38 361 GLU A N 1
ATOM 2874 C CA . GLU A 1 361 ? -17.353 -9.086 14.068 1.00 89.38 361 GLU A CA 1
ATOM 2875 C C . GLU A 1 361 ? -18.061 -7.916 14.773 1.00 89.38 361 GLU A C 1
ATOM 2877 O O . GLU A 1 361 ? -19.288 -7.797 14.727 1.00 89.38 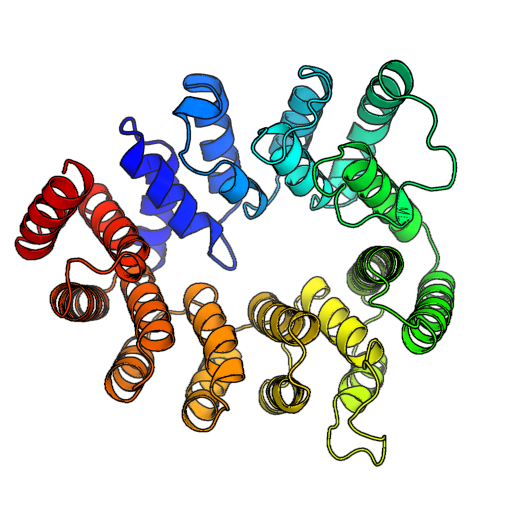361 GLU A O 1
ATOM 2882 N N . ILE A 1 362 ? -17.281 -6.998 15.355 1.00 89.25 362 ILE A N 1
ATOM 2883 C CA . ILE A 1 362 ? -17.789 -5.853 16.123 1.00 89.25 362 ILE A CA 1
ATOM 2884 C C . ILE A 1 362 ? -18.608 -4.908 15.243 1.00 89.25 362 ILE A C 1
ATOM 2886 O O . ILE A 1 362 ? -19.683 -4.465 15.646 1.00 89.25 362 ILE A O 1
ATOM 2890 N N . LEU A 1 363 ? -18.111 -4.591 14.047 1.00 88.31 363 LEU A N 1
ATOM 2891 C CA . LEU A 1 363 ? -18.746 -3.616 13.161 1.00 88.31 363 LEU A CA 1
ATOM 2892 C C . LEU A 1 363 ? -20.004 -4.157 12.486 1.00 88.31 363 LEU A C 1
ATOM 2894 O O . LEU A 1 363 ? -20.916 -3.392 12.185 1.00 88.31 363 LEU A O 1
ATOM 2898 N N . THR A 1 364 ? -20.065 -5.466 12.240 1.00 88.25 364 THR A N 1
ATOM 2899 C CA . THR A 1 364 ? -21.214 -6.090 11.570 1.00 88.25 364 THR A CA 1
ATOM 2900 C C . THR A 1 364 ? -22.202 -6.737 12.536 1.00 88.25 364 THR A C 1
ATOM 2902 O O . THR A 1 364 ? -23.284 -7.143 12.110 1.00 88.25 364 THR A O 1
ATOM 2905 N N . GLY A 1 365 ? -21.852 -6.847 13.821 1.00 86.00 365 GLY A N 1
ATOM 2906 C CA . GLY A 1 365 ? -22.653 -7.545 14.824 1.00 86.00 365 GLY A CA 1
ATOM 2907 C C . GLY A 1 365 ? -22.800 -9.044 14.548 1.00 86.00 365 GLY A C 1
ATOM 2908 O O . GLY A 1 365 ? -23.723 -9.670 15.071 1.00 86.00 365 GLY A O 1
ATOM 2909 N N . ARG A 1 366 ? -21.934 -9.624 13.705 1.00 81.75 366 ARG A N 1
ATOM 2910 C CA . ARG A 1 366 ? -21.842 -11.082 13.566 1.00 81.75 366 ARG A CA 1
ATOM 2911 C C . ARG A 1 366 ? -21.381 -11.634 14.912 1.00 81.75 366 ARG A C 1
ATOM 2913 O O . ARG A 1 366 ? -20.549 -11.025 15.558 1.00 81.75 366 ARG A O 1
ATOM 2920 N N . ASP A 1 367 ? -21.952 -12.739 15.367 1.00 70.81 367 ASP A N 1
ATOM 2921 C CA . ASP A 1 367 ? -21.498 -13.420 16.582 1.00 70.81 367 ASP A CA 1
ATOM 2922 C C . ASP A 1 367 ? -20.880 -14.746 16.150 1.00 70.81 367 ASP A C 1
ATOM 2924 O O . ASP A 1 367 ? -21.596 -15.667 15.749 1.00 70.81 367 ASP A O 1
ATOM 2928 N N . THR A 1 368 ? -19.552 -14.818 16.159 1.00 66.81 368 THR A N 1
ATOM 2929 C CA . THR A 1 368 ? -18.802 -16.031 15.822 1.00 66.81 368 THR A CA 1
ATOM 2930 C C . THR A 1 368 ? -18.160 -16.576 17.092 1.00 66.81 368 THR A C 1
ATOM 2932 O O . THR A 1 368 ? -17.211 -16.018 17.645 1.00 66.81 368 THR A O 1
ATOM 2935 N N . LEU A 1 369 ? -18.714 -17.689 17.578 1.00 60.91 369 LEU A N 1
ATOM 2936 C CA . LEU A 1 369 ? -18.363 -18.313 18.858 1.00 60.91 369 LEU A CA 1
ATOM 2937 C C . LEU A 1 369 ? -16.877 -18.726 18.938 1.00 60.91 369 LEU A C 1
ATOM 2939 O O . LEU A 1 369 ? -16.288 -18.704 20.020 1.00 60.91 369 LEU A O 1
ATOM 2943 N N . GLU A 1 370 ? -16.272 -19.075 17.800 1.00 60.56 370 GLU A N 1
ATOM 2944 C CA . GLU A 1 370 ? -14.864 -19.479 17.689 1.00 60.56 370 GLU A CA 1
ATOM 2945 C C . GLU A 1 370 ? -13.902 -18.295 17.792 1.00 60.56 370 GLU A C 1
ATOM 2947 O O . GLU A 1 370 ? -12.958 -18.362 18.581 1.00 60.56 370 GLU A O 1
ATOM 2952 N N . THR A 1 371 ? -14.195 -17.176 17.121 1.00 60.09 371 THR A N 1
ATOM 2953 C CA . THR A 1 371 ? -13.393 -15.948 17.230 1.00 60.09 371 THR A CA 1
ATOM 2954 C C . THR A 1 371 ? -13.310 -15.468 18.685 1.00 60.09 371 THR A C 1
ATOM 2956 O O . THR A 1 371 ? -12.223 -15.171 19.184 1.00 60.09 371 THR A O 1
ATOM 2959 N N . ARG A 1 372 ? -14.414 -15.509 19.448 1.00 66.88 372 ARG A N 1
ATOM 2960 C CA . ARG A 1 372 ? -14.394 -15.150 20.882 1.00 66.88 372 ARG A CA 1
ATOM 2961 C C . ARG A 1 372 ? -13.495 -16.049 21.723 1.00 66.88 372 ARG A C 1
ATOM 2963 O O . ARG A 1 372 ? -12.800 -15.549 22.608 1.00 66.88 372 ARG A O 1
ATOM 2970 N N . ARG A 1 373 ? -13.528 -17.362 21.488 1.00 68.69 373 ARG A N 1
ATOM 2971 C CA . ARG A 1 373 ? -12.703 -18.324 22.229 1.00 68.69 373 ARG A CA 1
ATOM 2972 C C . ARG A 1 373 ? -11.224 -18.132 21.907 1.00 68.69 373 ARG A C 1
ATOM 2974 O O . ARG A 1 373 ? -10.414 -18.053 22.826 1.00 68.69 373 ARG A O 1
ATOM 2981 N N . HIS A 1 374 ? -10.904 -17.982 20.628 1.00 60.91 374 HIS A N 1
ATOM 2982 C CA . HIS A 1 374 ? -9.544 -17.766 20.161 1.00 60.91 374 HIS A CA 1
ATOM 2983 C C . HIS A 1 374 ? -8.954 -16.459 20.706 1.00 60.91 374 HIS A C 1
ATOM 2985 O O . HIS A 1 374 ? -7.863 -16.451 21.267 1.00 60.91 374 HIS A O 1
ATOM 2991 N N . ILE A 1 375 ? -9.723 -15.365 20.669 1.00 62.03 375 ILE A N 1
ATOM 2992 C CA . ILE A 1 375 ? -9.322 -14.085 21.269 1.00 62.03 375 ILE A CA 1
ATOM 2993 C C . ILE A 1 375 ? -9.053 -14.241 22.770 1.00 62.03 375 ILE A C 1
ATOM 2995 O O . ILE A 1 375 ? -8.095 -13.671 23.283 1.00 62.03 375 ILE A O 1
ATOM 2999 N N . GLN A 1 376 ? -9.878 -14.997 23.498 1.00 69.06 376 GLN A N 1
ATOM 3000 C CA . GLN A 1 376 ? -9.655 -15.229 24.928 1.00 69.06 376 GLN A CA 1
ATOM 3001 C C . GLN A 1 376 ? -8.379 -16.034 25.202 1.00 69.06 376 GLN A C 1
ATOM 3003 O O . GLN A 1 376 ? -7.727 -15.791 26.215 1.00 69.06 376 GLN A O 1
ATOM 3008 N N . GLU A 1 377 ? -8.025 -16.977 24.334 1.00 69.69 377 GLU A N 1
ATOM 3009 C CA . GLU A 1 377 ? -6.805 -17.781 24.449 1.00 69.69 377 GLU A CA 1
ATOM 3010 C C . GLU A 1 377 ? -5.559 -16.951 24.083 1.00 69.69 377 GLU A C 1
ATOM 3012 O O . GLU A 1 377 ? -4.616 -16.895 24.872 1.00 69.69 377 GLU A O 1
ATOM 3017 N N . MET A 1 378 ? -5.603 -16.185 22.990 1.00 62.03 378 MET A N 1
ATOM 3018 C CA . MET A 1 378 ? -4.528 -15.281 22.565 1.00 62.03 378 MET A CA 1
ATOM 3019 C C . MET A 1 378 ? -4.283 -14.145 23.577 1.00 62.03 378 MET A C 1
ATOM 3021 O O . MET A 1 378 ? -3.148 -13.856 23.948 1.00 62.03 378 MET A O 1
ATOM 3025 N N . MET A 1 379 ? -5.345 -13.533 24.113 1.00 59.03 379 MET A N 1
ATOM 3026 C CA . MET A 1 379 ? -5.225 -12.509 25.162 1.00 59.03 379 MET A CA 1
ATOM 3027 C C . MET A 1 379 ? -4.626 -13.065 26.457 1.00 59.03 379 MET A C 1
ATOM 3029 O O . MET A 1 379 ? -3.937 -12.334 27.163 1.00 59.03 379 MET A O 1
ATOM 3033 N N . ARG A 1 380 ? -4.869 -14.342 26.787 1.00 70.25 380 ARG A N 1
ATOM 3034 C CA . ARG A 1 380 ? -4.204 -14.993 27.927 1.00 70.25 380 ARG A CA 1
ATOM 3035 C C . ARG A 1 380 ? -2.721 -15.207 27.666 1.00 70.25 380 ARG A C 1
ATOM 3037 O O . ARG A 1 380 ? -1.956 -15.119 28.617 1.00 70.25 380 ARG A O 1
ATOM 3044 N N . PHE A 1 381 ? -2.336 -15.488 26.422 1.00 64.88 381 PHE A N 1
ATOM 3045 C CA . PHE A 1 381 ? -0.937 -15.629 26.031 1.00 64.88 381 PHE A CA 1
ATOM 3046 C C . PHE A 1 381 ? -0.186 -14.297 26.145 1.00 64.88 381 PHE A C 1
ATOM 3048 O O . PHE A 1 381 ? 0.831 -14.246 26.817 1.00 64.88 381 PHE A O 1
ATOM 3055 N N . TYR A 1 382 ? -0.734 -13.194 25.619 1.00 53.12 382 TYR A N 1
ATOM 3056 C CA . TYR A 1 382 ? -0.105 -11.864 25.727 1.00 53.12 382 TYR A CA 1
ATOM 3057 C C . TYR A 1 382 ? -0.043 -11.287 27.153 1.00 53.12 382 TYR A C 1
ATOM 3059 O O . TYR A 1 382 ? 0.635 -10.289 27.389 1.00 53.12 382 TYR A O 1
ATOM 3067 N N . GLN A 1 383 ? -0.791 -11.861 28.097 1.00 58.47 383 GLN A N 1
ATOM 3068 C CA . GLN A 1 383 ? -0.797 -11.449 29.505 1.00 58.47 383 GLN A CA 1
ATOM 3069 C C . GLN A 1 383 ? 0.174 -12.255 30.384 1.00 58.47 383 GLN A C 1
ATOM 3071 O O . GLN A 1 383 ? 0.317 -11.919 31.564 1.00 58.47 383 GLN A O 1
ATOM 3076 N N . GLN A 1 384 ? 0.792 -13.310 29.845 1.00 67.56 384 GLN A N 1
ATOM 3077 C CA . GLN A 1 384 ? 1.844 -14.102 30.493 1.00 67.56 384 GLN A CA 1
ATOM 3078 C C . GLN A 1 384 ? 3.215 -13.601 30.053 1.00 67.56 384 GLN A C 1
ATOM 3080 O O . GLN A 1 384 ? 4.118 -13.601 30.922 1.00 67.56 384 GLN A O 1
#

pLDDT: mean 84.9, std 14.6, range [43.19, 98.56]

Sequence (384 aa):
MSGTLHEARIEGIGHENFIVRSAALGAIAGEREPGAAAAMRAIRQIEKHGWRDAFEFPSQIRNLPHTAESVKWVADWLVEFAPTTGQEEPQHHFNEWFCKAPVEWLLPQIDRFVETLKAELPPLTGSIRSNPVVFSNPKISFAHAVDRLEAAMWSGEKLRGKLETMLERCAAAPEFPHAEVRTMEVICEALAARGECREEARGAWLDIADPDSEREIGVPDYRAGAALMILRYGKIRPPVERIVRLFQLDWDWLNELVEDAIVAGGNRDTLRDLLRLFPEQLWHAKLYLSSAFVRLRFDGFEENLIELLRNEEADEIRARLARALALYGSAKAVAVAEEFVAEYPEDPERGSIVDVLRVDEILTGRDTLETRRHIQEMMRFYQQ

Radius of gyration: 21.85 Å; chains: 1; bounding box: 52×55×58 Å

Secondary structure (DSSP, 8-state):
-HHHHHHHHHHHTT-SSHHHHHHHHHHHHTSS---HHHHHHHHHHHHHH-HHHH-S-GGGGGGSPP-HHHHHHHHHHHHHS-----TTSHHHHHHHHHTTS-HHHHGGGHHHHHHHHHHHS----SSGGG-GGGTT-HHHHHHHHHHHHHHHHS-HHHHHHHHHHHHHHHHT-SS--HHHHHHHHHHHHHHHHTTTTSHHHHHHHHSTT-TTSSS-TTS--HHHHHHHHHHHHTTPPP-HHHHHGGGGG--HHHHHHHHHHHHHH--HHHHHHHHHHGGGS-HHHHHHHHHHHHH---TT-HHHHHHHHHH---HHHHHHHHHHHHHH--HHHHHHHHHHHHHSTT-GGGHHHHHHHHHHHHHHT---HHHHHHHHHHHHHHT-